Protein 5U7S (pdb70)

Structure (mmCIF, N/CA/C/O backbone):
data_5U7S
#
_entry.id   5U7S
#
_cell.length_a   134.110
_cell.length_b   83.120
_cell.length_c   99.390
_cell.angle_alpha   90.000
_cell.angle_beta   131.980
_cell.angle_gamma   90.000
#
_symmetry.space_group_name_H-M   'C 1 2 1'
#
loop_
_entity.id
_entity.type
_entity.pdbx_description
1 polymer 'Fructose-1,6-bisphosphate aldolase'
2 non-polymer 'CITRIC ACID'
3 non-polymer 'SODIUM ION'
4 non-polymer 'FORMIC ACID'
5 water water
#
loop_
_atom_site.group_PDB
_atom_site.id
_atom_site.type_symbol
_atom_site.label_atom_id
_atom_site.label_alt_id
_atom_site.label_comp_id
_atom_site.label_asym_id
_atom_site.label_entity_id
_atom_site.label_seq_id
_atom_site.pdbx_PDB_ins_code
_atom_site.Cartn_x
_atom_site.Cartn_y
_atom_site.Cartn_z
_atom_site.occupancy
_atom_site.B_iso_or_equiv
_atom_site.auth_seq_id
_atom_site.auth_comp_id
_atom_site.auth_asym_id
_atom_site.auth_atom_id
_atom_site.pdbx_PDB_model_num
ATOM 1 N N . HIS A 1 6 ? -4.841 -16.570 -2.020 1.00 90.83 -2 HIS A N 1
ATOM 2 C CA . HIS A 1 6 ? -3.948 -17.128 -3.035 1.00 100.07 -2 HIS A CA 1
ATOM 3 C C . HIS A 1 6 ? -3.177 -18.336 -2.495 1.00 102.29 -2 HIS A C 1
ATOM 4 O O . HIS A 1 6 ? -1.969 -18.253 -2.279 1.00 106.66 -2 HIS A O 1
ATOM 6 N N . HIS A 1 7 ? -3.883 -19.445 -2.262 1.00 93.38 -1 HIS A N 1
ATOM 7 C CA . HIS A 1 7 ? -3.275 -20.675 -1.765 1.00 89.02 -1 HIS A CA 1
ATOM 8 C C . HIS A 1 7 ? -4.033 -21.866 -2.349 1.00 92.56 -1 HIS A C 1
ATOM 9 O O . HIS A 1 7 ? -5.248 -21.797 -2.568 1.00 94.97 -1 HIS A O 1
ATOM 11 N N . HIS A 1 8 ? -3.319 -22.971 -2.577 1.00 83.11 0 HIS A N 1
ATOM 12 C CA . HIS A 1 8 ? -3.886 -24.145 -3.234 1.00 85.39 0 HIS A CA 1
ATOM 13 C C . HIS A 1 8 ? -4.112 -25.291 -2.255 1.00 90.32 0 HIS A C 1
ATOM 14 O O . HIS A 1 8 ? -3.188 -25.691 -1.537 1.00 90.05 0 HIS A O 1
ATOM 21 N N . MET A 1 9 ? -5.345 -25.810 -2.239 1.00 87.33 1 MET A N 1
ATOM 22 C CA . MET A 1 9 ? -5.756 -26.962 -1.440 1.00 81.24 1 MET A CA 1
ATOM 23 C C . MET A 1 9 ? -5.724 -28.251 -2.267 1.00 77.88 1 MET A C 1
ATOM 24 O O . MET A 1 9 ? -6.153 -28.263 -3.428 1.00 76.37 1 MET A O 1
ATOM 29 N N . ALA A 1 10 ? -5.273 -29.352 -1.645 1.00 73.65 2 ALA A N 1
ATOM 30 C CA . ALA A 1 10 ? -5.254 -30.672 -2.295 1.00 65.43 2 ALA A CA 1
ATOM 31 C C . ALA A 1 10 ? -6.499 -31.450 -1.860 1.00 61.91 2 ALA A C 1
ATOM 32 O O . ALA A 1 10 ? -6.469 -32.351 -1.017 1.00 65.14 2 ALA A O 1
ATOM 34 N N . LEU A 1 11 ? -7.613 -31.071 -2.455 1.00 55.62 3 LEU A N 1
ATOM 35 C CA . LEU A 1 11 ? -8.906 -31.693 -2.255 1.00 45.82 3 LEU A CA 1
ATOM 36 C C . LEU A 1 11 ? -9.125 -32.822 -3.246 1.00 44.66 3 LEU A C 1
ATOM 37 O O . LEU A 1 11 ? -8.545 -32.833 -4.330 1.00 53.47 3 LEU A O 1
ATOM 42 N N . ILE A 1 12 ? -9.993 -33.766 -2.875 1.00 36.91 4 ILE A N 1
ATOM 43 C CA . ILE A 1 12 ? -10.483 -34.741 -3.829 1.00 41.88 4 ILE A CA 1
ATOM 44 C C . ILE A 1 12 ? -11.892 -34.330 -4.213 1.00 43.72 4 ILE A C 1
ATOM 45 O O . ILE A 1 12 ? -12.570 -33.597 -3.489 1.00 39.08 4 ILE A O 1
ATOM 50 N N . SER A 1 13 ? -12.325 -34.768 -5.393 1.00 45.63 5 SER A N 1
ATOM 51 C CA . SER A 1 13 ? -13.665 -34.448 -5.840 1.00 34.11 5 SER A CA 1
ATOM 52 C C . SER A 1 13 ? -14.667 -35.264 -5.047 1.00 40.51 5 SER A C 1
ATOM 53 O O . SER A 1 13 ? -14.356 -36.333 -4.521 1.00 50.62 5 SER A O 1
ATOM 56 N N . MET A 1 14 ? -15.894 -34.753 -4.974 1.00 42.15 6 MET A N 1
ATOM 57 C CA . MET A 1 14 ? -16.966 -35.513 -4.345 1.00 37.03 6 MET A CA 1
ATOM 58 C C . MET A 1 14 ? -17.310 -36.754 -5.164 1.00 38.06 6 MET A C 1
ATOM 59 O O . MET A 1 14 ? -17.557 -37.831 -4.609 1.00 35.69 6 MET A O 1
ATOM 64 N N . ARG A 1 15 ? -17.345 -36.616 -6.488 1.00 33.89 7 ARG A N 1
ATOM 65 C CA . ARG A 1 15 ? -17.670 -37.745 -7.337 1.00 36.53 7 ARG A CA 1
ATOM 66 C C . ARG A 1 15 ? -16.746 -38.925 -7.049 1.00 43.04 7 ARG A C 1
ATOM 67 O O . ARG A 1 15 ? -17.206 -40.064 -6.879 1.00 49.65 7 ARG A O 1
ATOM 75 N N . GLN A 1 16 ? -15.435 -38.676 -6.976 1.00 35.14 8 GLN A N 1
ATOM 76 C CA . GLN A 1 16 ? -14.532 -39.764 -6.642 1.00 40.91 8 GLN A CA 1
ATOM 77 C C . GLN A 1 16 ? -14.902 -40.379 -5.305 1.00 46.63 8 GLN A C 1
ATOM 78 O O . GLN A 1 16 ? -14.910 -41.608 -5.163 1.00 48.25 8 GLN A O 1
ATOM 84 N N . LEU A 1 17 ? -15.187 -39.545 -4.302 1.00 32.20 9 LEU A N 1
ATOM 85 C CA . LEU A 1 17 ? -15.378 -40.104 -2.969 1.00 37.12 9 LEU A CA 1
ATOM 86 C C . LEU A 1 17 ? -16.631 -40.956 -2.903 1.00 50.18 9 LEU A C 1
ATOM 87 O O . LEU A 1 17 ? -16.616 -42.045 -2.316 1.00 58.04 9 LEU A O 1
ATOM 92 N N . LEU A 1 18 ? -17.714 -40.497 -3.526 1.00 44.45 10 LEU A N 1
ATOM 93 C CA . LEU A 1 18 ? -18.969 -41.239 -3.462 1.00 47.10 10 LEU A CA 1
ATOM 94 C C . LEU A 1 18 ? -18.953 -42.465 -4.380 1.00 43.30 10 LEU A C 1
ATOM 95 O O . LEU A 1 18 ? -19.628 -43.455 -4.088 1.00 42.95 10 LEU A O 1
ATOM 100 N N . ASP A 1 19 ? -18.178 -42.439 -5.471 1.00 43.88 11 ASP A N 1
ATOM 101 C CA . ASP A 1 19 ? -17.983 -43.664 -6.242 1.00 44.89 11 ASP A CA 1
ATOM 102 C C . ASP A 1 19 ? -17.364 -44.739 -5.367 1.00 42.84 11 ASP A C 1
ATOM 103 O O . ASP A 1 19 ? -17.741 -45.918 -5.443 1.00 45.24 11 ASP A O 1
ATOM 108 N N . HIS A 1 20 ? -16.440 -44.340 -4.499 1.00 39.24 12 HIS A N 1
ATOM 109 C CA . HIS A 1 20 ? -15.780 -45.306 -3.633 1.00 46.20 12 HIS A CA 1
ATOM 110 C C . HIS A 1 20 ? -16.743 -45.843 -2.598 1.00 50.20 12 HIS A C 1
ATOM 111 O O . HIS A 1 20 ? -16.797 -47.057 -2.361 1.00 54.08 12 HIS A O 1
ATOM 118 N N . ALA A 1 21 ? -17.517 -44.945 -1.983 1.00 53.49 13 ALA A N 1
ATOM 119 C CA . ALA A 1 21 ? -18.595 -45.346 -1.085 1.00 46.57 13 ALA A CA 1
ATOM 120 C C . ALA A 1 21 ? -19.527 -46.365 -1.740 1.00 49.61 13 ALA A C 1
ATOM 121 O O . ALA A 1 21 ? -19.906 -47.364 -1.116 1.00 50.40 13 ALA A O 1
ATOM 123 N N . ALA A 1 22 ? -19.901 -46.151 -3.002 1.00 45.23 14 ALA A N 1
ATOM 124 C CA . ALA A 1 22 ? -20.762 -47.138 -3.659 1.00 42.94 14 ALA A CA 1
ATOM 125 C C . ALA A 1 22 ? -20.018 -48.453 -3.853 1.00 46.33 14 ALA A C 1
ATOM 126 O O . ALA A 1 22 ? -20.513 -49.524 -3.488 1.00 44.91 14 ALA A O 1
ATOM 128 N N . GLU A 1 23 ? -18.806 -48.384 -4.400 1.00 56.15 15 GLU A N 1
ATOM 129 C CA . GLU A 1 23 ? -18.067 -49.602 -4.686 1.00 47.40 15 GLU A CA 1
ATOM 130 C C . GLU A 1 23 ? -17.855 -50.433 -3.428 1.00 46.73 15 GLU A C 1
ATOM 131 O O . GLU A 1 23 ? -17.864 -51.660 -3.508 1.00 56.05 15 GLU A O 1
ATOM 133 N N . HIS A 1 24 ? -17.734 -49.796 -2.257 1.00 46.06 16 HIS A N 1
ATOM 134 C CA . HIS A 1 24 ? -17.482 -50.495 -1.002 1.00 45.65 16 HIS A CA 1
ATOM 135 C C . HIS A 1 24 ? -18.635 -50.411 0.004 1.00 49.86 16 HIS A C 1
ATOM 136 O O . HIS A 1 24 ? -18.419 -50.667 1.192 1.00 46.99 16 HIS A O 1
ATOM 143 N N . ASN A 1 25 ? -19.845 -50.051 -0.440 1.00 53.81 17 ASN A N 1
ATOM 144 C CA . ASN A 1 25 ? -21.088 -50.109 0.349 1.00 50.17 17 ASN A CA 1
ATOM 145 C C . ASN A 1 25 ? -21.010 -49.346 1.671 1.00 45.97 17 ASN A C 1
ATOM 146 O O . ASN A 1 25 ? -21.292 -49.886 2.746 1.00 50.37 17 ASN A O 1
ATOM 151 N N . TYR A 1 26 ? -20.672 -48.066 1.591 1.00 50.83 18 TYR A N 1
ATOM 152 C CA . TYR A 1 26 ? -20.674 -47.245 2.792 1.00 51.46 18 TYR A CA 1
ATOM 153 C C . TYR A 1 26 ? -21.188 -45.849 2.477 1.00 53.91 18 TYR A C 1
ATOM 154 O O . TYR A 1 26 ? -21.461 -45.500 1.323 1.00 57.07 18 TYR A O 1
ATOM 163 N N . GLY A 1 27 ? -21.376 -45.068 3.541 1.00 44.29 19 GLY A N 1
ATOM 164 C CA . GLY A 1 27 ? -21.794 -43.697 3.401 1.00 51.78 19 GLY A CA 1
ATOM 165 C C . GLY A 1 27 ? -20.841 -42.781 4.141 1.00 54.66 19 GLY A C 1
ATOM 166 O O . GLY A 1 27 ? -20.071 -43.214 5.004 1.00 57.16 19 GLY A O 1
ATOM 167 N N . VAL A 1 28 ? -20.923 -41.495 3.811 1.00 44.48 20 VAL A N 1
ATOM 168 C CA . VAL A 1 28 ? -20.028 -40.480 4.357 1.00 44.32 20 VAL A CA 1
ATOM 169 C C . VAL A 1 28 ? -20.863 -39.401 5.034 1.00 48.57 20 VAL A C 1
ATOM 170 O O . VAL A 1 28 ? -21.682 -38.748 4.377 1.00 37.86 20 VAL A O 1
ATOM 174 N N . PRO A 1 29 ? -20.689 -39.169 6.329 1.00 46.83 21 PRO A N 1
ATOM 175 C CA . PRO A 1 29 ? -21.357 -38.035 6.969 1.00 50.32 21 PRO A CA 1
ATOM 176 C C . PRO A 1 29 ? -20.655 -36.728 6.595 1.00 51.85 21 PRO A C 1
ATOM 177 O O . PRO A 1 29 ? -19.426 -36.659 6.508 1.00 50.47 21 PRO A O 1
ATOM 181 N N . ALA A 1 30 ? -21.445 -35.693 6.338 1.00 45.19 22 ALA A N 1
ATOM 182 C CA . ALA A 1 30 ? -20.930 -34.387 5.931 1.00 42.43 22 ALA A CA 1
ATOM 183 C C . ALA A 1 30 ? -21.105 -33.412 7.082 1.00 43.57 22 ALA A C 1
ATOM 184 O O . ALA A 1 30 ? -22.227 -33.155 7.523 1.00 53.97 22 ALA A O 1
ATOM 186 N N . PHE A 1 31 ? -20.004 -32.871 7.556 1.00 37.54 23 PHE A N 1
ATOM 187 C CA . PHE A 1 31 ? -20.001 -31.981 8.695 1.00 46.18 23 PHE A CA 1
ATOM 188 C C . PHE A 1 31 ? -19.682 -30.580 8.209 1.00 43.25 23 PHE A C 1
ATOM 189 O O . PHE A 1 31 ? -19.117 -30.391 7.133 1.00 43.10 23 PHE A O 1
ATOM 197 N N . ASN A 1 32 ? -20.137 -29.595 8.961 1.00 49.10 24 ASN A N 1
ATOM 198 C CA . ASN A 1 32 ? -19.857 -28.209 8.625 1.00 54.81 24 ASN A CA 1
ATOM 199 C C . ASN A 1 32 ? -18.549 -27.789 9.271 1.00 49.39 24 ASN A C 1
ATOM 200 O O . ASN A 1 32 ? -18.243 -28.195 10.396 1.00 48.79 24 ASN A O 1
ATOM 205 N N . VAL A 1 33 ? -17.771 -26.995 8.545 1.00 48.61 25 VAL A N 1
ATOM 206 C CA . VAL A 1 33 ? -16.623 -26.323 9.143 1.00 43.03 25 VAL A CA 1
ATOM 207 C C . VAL A 1 33 ? -17.193 -25.117 9.839 1.00 54.44 25 VAL A C 1
ATOM 208 O O . VAL A 1 33 ? -18.014 -24.389 9.264 1.00 64.13 25 VAL A O 1
ATOM 212 N N . ASN A 1 34 ? -16.808 -24.914 11.077 1.00 49.55 26 ASN A N 1
ATOM 213 C CA . ASN A 1 34 ? -17.396 -23.749 11.697 1.00 44.46 26 ASN A CA 1
ATOM 214 C C . ASN A 1 34 ? -16.296 -22.899 12.319 1.00 48.63 26 ASN A C 1
ATOM 215 O O . ASN A 1 34 ? -16.211 -21.685 12.085 1.00 50.58 26 ASN A O 1
ATOM 220 N N . ASN A 1 35 ? -15.401 -23.537 13.050 1.00 42.14 27 ASN A N 1
ATOM 221 C CA . ASN A 1 35 ? -14.320 -22.803 13.662 1.00 55.31 27 ASN A CA 1
ATOM 222 C C . ASN A 1 35 ? -13.198 -23.797 13.928 1.00 52.34 27 ASN A C 1
ATOM 223 O O . ASN A 1 35 ? -13.216 -24.921 13.415 1.00 38.25 27 ASN A O 1
ATOM 228 N N . LEU A 1 36 ? -12.190 -23.371 14.683 1.00 50.37 28 LEU A N 1
ATOM 229 C CA . LEU A 1 36 ? -11.046 -24.249 14.857 1.00 52.20 28 LEU A CA 1
ATOM 230 C C . LEU A 1 36 ? -11.450 -25.496 15.629 1.00 49.56 28 LEU A C 1
ATOM 231 O O . LEU A 1 36 ? -11.083 -26.614 15.241 1.00 44.56 28 LEU A O 1
ATOM 236 N N . GLU A 1 37 ? -12.226 -25.326 16.708 1.00 54.18 29 GLU A N 1
ATOM 237 C CA . GLU A 1 37 ? -12.587 -26.470 17.550 1.00 54.29 29 GLU A CA 1
ATOM 238 C C . GLU A 1 37 ? -13.406 -27.492 16.784 1.00 55.45 29 GLU A C 1
ATOM 239 O O . GLU A 1 37 ? -13.201 -28.706 16.923 1.00 55.05 29 GLU A O 1
ATOM 245 N N . GLN A 1 38 ? -14.344 -27.018 15.973 1.00 60.36 30 GLN A N 1
ATOM 246 C CA . GLN A 1 38 ? -15.148 -27.937 15.188 1.00 54.21 30 GLN A CA 1
ATOM 247 C C . GLN A 1 38 ? -14.304 -28.606 14.127 1.00 46.85 30 GLN A C 1
ATOM 248 O O . GLN A 1 38 ? -14.372 -29.826 13.946 1.00 51.40 30 GLN A O 1
ATOM 254 N N . MET A 1 39 ? -13.461 -27.829 13.454 1.00 45.22 31 MET A N 1
ATOM 255 C CA . MET A 1 39 ? -12.635 -28.397 12.401 1.00 40.36 31 MET A CA 1
ATOM 256 C C . MET A 1 39 ? -11.720 -29.486 12.952 1.00 42.23 31 MET A C 1
ATOM 257 O O . MET A 1 39 ? -11.605 -30.562 12.356 1.00 51.79 31 MET A O 1
ATOM 262 N N . ARG A 1 40 ? -11.127 -29.258 14.128 1.00 42.02 32 ARG A N 1
ATOM 263 C CA . ARG A 1 40 ? -10.263 -30.270 14.736 1.00 51.66 32 ARG A CA 1
ATOM 264 C C . ARG A 1 40 ? -11.038 -31.544 15.074 1.00 53.82 32 ARG A C 1
ATOM 265 O O . ARG A 1 40 ? -10.518 -32.653 14.895 1.00 54.51 32 ARG A O 1
ATOM 273 N N . ALA A 1 41 ? -12.287 -31.414 15.538 1.00 52.74 33 ALA A N 1
ATOM 274 C CA . ALA A 1 41 ? -13.047 -32.602 15.937 1.00 45.48 33 ALA A CA 1
ATOM 275 C C . ALA A 1 41 ? -13.242 -33.542 14.759 1.00 42.94 33 ALA A C 1
ATOM 276 O O . ALA A 1 41 ? -12.936 -34.739 14.843 1.00 40.57 33 ALA A O 1
ATOM 278 N N . ILE A 1 42 ? -13.685 -32.992 13.627 1.00 37.82 34 ILE A N 1
ATOM 279 C CA . ILE A 1 42 ? -13.877 -33.780 12.410 1.00 37.93 34 ILE A CA 1
ATOM 280 C C . ILE A 1 42 ? -12.586 -34.494 12.032 1.00 48.32 34 ILE A C 1
ATOM 281 O O . ILE A 1 42 ? -12.531 -35.733 11.944 1.00 36.59 34 ILE A O 1
ATOM 286 N N . MET A 1 43 ? -11.509 -33.717 11.867 1.00 50.66 35 MET A N 1
ATOM 287 C CA . MET A 1 43 ? -10.258 -34.284 11.395 1.00 41.58 35 MET A CA 1
ATOM 288 C C . MET A 1 43 ? -9.714 -35.304 12.380 1.00 38.88 35 MET A C 1
ATOM 289 O O . MET A 1 43 ? -9.303 -36.395 11.976 1.00 41.44 35 MET A O 1
ATOM 294 N N . LEU A 1 44 ? -9.752 -34.998 13.680 1.00 44.72 36 LEU A N 1
ATOM 295 C CA . LEU A 1 44 ? -9.302 -35.981 14.663 1.00 51.79 36 LEU A CA 1
ATOM 296 C C . LEU A 1 44 ? -10.137 -37.251 14.601 1.00 48.46 36 LEU A C 1
ATOM 297 O O . LEU A 1 44 ? -9.601 -38.362 14.682 1.00 50.68 36 LEU A O 1
ATOM 302 N N . ALA A 1 45 ? -11.451 -37.107 14.437 1.00 43.71 37 ALA A N 1
ATOM 303 C CA . ALA A 1 45 ? -12.297 -38.291 14.343 1.00 46.24 37 ALA A CA 1
ATOM 304 C C . ALA A 1 45 ? -12.010 -39.057 13.065 1.00 48.53 37 ALA A C 1
ATOM 305 O O . ALA A 1 45 ? -11.905 -40.294 13.079 1.00 46.08 37 ALA A O 1
ATOM 307 N N . ALA A 1 46 ? -11.878 -38.341 11.949 1.00 40.16 38 ALA A N 1
ATOM 308 C CA . ALA A 1 46 ? -11.493 -39.014 10.719 1.00 49.27 38 ALA A CA 1
ATOM 309 C C . ALA A 1 46 ? -10.102 -39.632 10.830 1.00 52.59 38 ALA A C 1
ATOM 310 O O . ALA A 1 46 ? -9.838 -40.661 10.200 1.00 60.59 38 ALA A O 1
ATOM 312 N N . ASP A 1 47 ? -9.196 -39.029 11.612 1.00 48.02 39 ASP A N 1
ATOM 313 C CA . ASP A 1 47 ? -7.869 -39.625 11.786 1.00 49.47 39 ASP A CA 1
ATOM 314 C C . ASP A 1 47 ? -7.967 -40.933 12.563 1.00 48.75 39 ASP A C 1
ATOM 315 O O . ASP A 1 47 ? -7.396 -41.953 12.168 1.00 47.90 39 ASP A O 1
ATOM 320 N N . ALA A 1 48 ? -8.707 -40.917 13.672 1.00 50.06 40 ALA A N 1
ATOM 321 C CA . ALA A 1 48 ? -8.841 -42.087 14.531 1.00 50.16 40 ALA A CA 1
ATOM 322 C C . ALA A 1 48 ? -9.519 -43.258 13.814 1.00 56.26 40 ALA A C 1
ATOM 323 O O . ALA A 1 48 ? -9.247 -44.426 14.131 1.00 57.09 40 ALA A O 1
ATOM 325 N N . THR A 1 49 ? -10.420 -42.968 12.879 1.00 44.44 41 THR A N 1
ATOM 326 C CA . THR A 1 49 ? -11.193 -43.972 12.162 1.00 45.33 41 THR A CA 1
ATOM 327 C C . THR A 1 49 ? -10.684 -44.227 10.751 1.00 49.18 41 THR A C 1
ATOM 328 O O . THR A 1 49 ? -11.219 -45.098 10.055 1.00 50.59 41 THR A O 1
ATOM 332 N N . ASN A 1 50 ? -9.667 -43.499 10.313 1.00 52.52 42 ASN A N 1
ATOM 333 C CA . ASN A 1 50 ? -9.156 -43.600 8.949 1.00 55.47 42 ASN A CA 1
ATOM 334 C C . ASN A 1 50 ? -10.302 -43.515 7.941 1.00 54.39 42 ASN A C 1
ATOM 335 O O . ASN A 1 50 ? -10.595 -44.457 7.195 1.00 50.71 42 ASN A O 1
ATOM 340 N N . SER A 1 51 ? -10.994 -42.378 7.984 1.00 49.69 43 SER A N 1
ATOM 341 C CA . SER A 1 51 ? -12.107 -42.139 7.086 1.00 54.68 43 SER A CA 1
ATOM 342 C C . SER A 1 51 ? -11.783 -40.961 6.185 1.00 47.01 43 SER A C 1
ATOM 343 O O . SER A 1 51 ? -11.114 -40.020 6.612 1.00 38.77 43 SER A O 1
ATOM 346 N N . PRO A 1 52 ? -12.260 -40.977 4.948 1.00 48.32 44 PRO A N 1
ATOM 347 C CA . PRO A 1 52 ? -12.244 -39.756 4.151 1.00 36.02 44 PRO A CA 1
ATOM 348 C C . PRO A 1 52 ? -13.281 -38.783 4.704 1.00 42.97 44 PRO A C 1
ATOM 349 O O . PRO A 1 52 ? -14.197 -39.159 5.439 1.00 42.67 44 PRO A O 1
ATOM 353 N N . VAL A 1 53 ? -13.153 -37.515 4.308 1.00 41.47 45 VAL A N 1
ATOM 354 C CA . VAL A 1 53 ? -13.855 -36.414 4.950 1.00 34.07 45 VAL A CA 1
ATOM 355 C C . VAL A 1 53 ? -14.658 -35.650 3.905 1.00 47.93 45 VAL A C 1
ATOM 356 O O . VAL A 1 53 ? -14.160 -35.396 2.802 1.00 52.37 45 VAL A O 1
ATOM 360 N N . ILE A 1 54 ? -15.899 -35.288 4.251 1.00 39.30 46 ILE A N 1
ATOM 361 C CA . ILE A 1 54 ? -16.620 -34.175 3.619 1.00 45.00 46 ILE A CA 1
ATOM 362 C C . ILE A 1 54 ? -16.782 -33.057 4.648 1.00 44.52 46 ILE A C 1
ATOM 363 O O . ILE A 1 54 ? -17.322 -33.282 5.736 1.00 42.19 46 ILE A O 1
ATOM 368 N N . VAL A 1 55 ? -16.316 -31.856 4.300 1.00 42.02 47 VAL A N 1
ATOM 369 C CA . VAL A 1 55 ? -16.527 -30.629 5.066 1.00 35.84 47 VAL A CA 1
ATOM 370 C C . VAL A 1 55 ? -17.270 -29.637 4.178 1.00 40.08 47 VAL A C 1
ATOM 371 O O . VAL A 1 55 ? -16.962 -29.494 2.983 1.00 32.75 47 VAL A O 1
ATOM 375 N N . GLN A 1 56 ? -18.268 -28.969 4.755 1.00 40.82 48 GLN A N 1
ATOM 376 C CA . GLN A 1 56 ? -19.133 -28.073 4.010 1.00 40.34 48 GLN A CA 1
ATOM 377 C C . GLN A 1 56 ? -19.015 -26.649 4.522 1.00 43.08 48 GLN A C 1
ATOM 378 O O . GLN A 1 56 ? -18.741 -26.408 5.703 1.00 46.36 48 GLN A O 1
ATOM 384 N N . ALA A 1 57 ? -19.289 -25.712 3.623 1.00 40.98 49 ALA A N 1
ATOM 385 C CA . ALA A 1 57 ? -19.408 -24.300 3.944 1.00 51.67 49 ALA A CA 1
ATOM 386 C C . ALA A 1 57 ? -20.743 -23.834 3.384 1.00 56.05 49 ALA A C 1
ATOM 387 O O . ALA A 1 57 ? -21.055 -24.108 2.219 1.00 56.45 49 ALA A O 1
ATOM 389 N N . SER A 1 58 ? -21.560 -23.188 4.201 1.00 65.66 50 SER A N 1
ATOM 390 C CA . SER A 1 58 ? -22.804 -22.687 3.643 1.00 76.75 50 SER A CA 1
ATOM 391 C C . SER A 1 58 ? -22.508 -21.476 2.766 1.00 82.00 50 SER A C 1
ATOM 392 O O . SER A 1 58 ? -21.689 -20.618 3.113 1.00 92.62 50 SER A O 1
ATOM 395 N N . ALA A 1 59 ? -23.187 -21.402 1.630 1.00 73.45 51 ALA A N 1
ATOM 396 C CA . ALA A 1 59 ? -23.032 -20.258 0.752 1.00 75.47 51 ALA A CA 1
ATOM 397 C C . ALA A 1 59 ? -23.452 -18.975 1.496 1.00 78.30 51 ALA A C 1
ATOM 398 O O . ALA A 1 59 ? -23.562 -17.888 0.923 1.00 70.95 51 ALA A O 1
ATOM 400 N N . GLY A 1 66 ? -14.761 -14.865 8.445 1.00 101.92 58 GLY A N 1
ATOM 401 C CA . GLY A 1 66 ? -14.740 -14.381 7.078 1.00 100.02 58 GLY A CA 1
ATOM 402 C C . GLY A 1 66 ? -14.415 -15.474 6.083 1.00 95.42 58 GLY A C 1
ATOM 403 O O . GLY A 1 66 ? -13.994 -16.564 6.464 1.00 98.32 58 GLY A O 1
ATOM 404 N N . ALA A 1 67 ? -14.606 -15.176 4.800 1.00 87.23 59 ALA A N 1
ATOM 405 C CA . ALA A 1 67 ? -14.244 -16.139 3.766 1.00 75.56 59 ALA A CA 1
ATOM 406 C C . ALA A 1 67 ? -12.786 -16.574 3.856 1.00 75.92 59 ALA A C 1
ATOM 407 O O . ALA A 1 67 ? -12.521 -17.775 3.677 1.00 78.44 59 ALA A O 1
ATOM 409 N N . PRO A 1 68 ? -11.812 -15.700 4.134 1.00 71.96 60 PRO A N 1
ATOM 410 C CA . PRO A 1 68 ? -10.438 -16.198 4.273 1.00 72.42 60 PRO A CA 1
ATOM 411 C C . PRO A 1 68 ? -10.284 -17.243 5.359 1.00 66.68 60 PRO A C 1
ATOM 412 O O . PRO A 1 68 ? -9.477 -18.164 5.196 1.00 65.92 60 PRO A O 1
ATOM 416 N N . PHE A 1 69 ? -11.075 -17.178 6.431 1.00 60.26 61 PHE A N 1
ATOM 417 C CA . PHE A 1 69 ? -10.854 -18.103 7.536 1.00 51.24 61 PHE A CA 1
ATOM 418 C C . PHE A 1 69 ? -11.286 -19.521 7.194 1.00 59.88 61 PHE A C 1
ATOM 419 O O . PHE A 1 69 ? -10.590 -20.484 7.545 1.00 64.50 61 PHE A O 1
ATOM 427 N N . LEU A 1 70 ? -12.407 -19.686 6.491 1.00 57.00 62 LEU A N 1
ATOM 428 C CA . LEU A 1 70 ? -12.809 -21.041 6.146 1.00 58.57 62 LEU A CA 1
ATOM 429 C C . LEU A 1 70 ? -11.793 -21.687 5.215 1.00 52.99 62 LEU A C 1
ATOM 430 O O . LEU A 1 70 ? -11.410 -22.848 5.419 1.00 47.27 62 LEU A O 1
ATOM 432 N N . ARG A 1 71 ? -11.273 -20.923 4.245 1.00 49.75 63 ARG A N 1
ATOM 433 C CA . ARG A 1 71 ? -10.219 -21.456 3.380 1.00 53.05 63 ARG A CA 1
ATOM 434 C C . ARG A 1 71 ? -9.004 -21.856 4.196 1.00 50.29 63 ARG A C 1
ATOM 435 O O . ARG A 1 71 ? -8.411 -22.912 3.962 1.00 53.41 63 ARG A O 1
ATOM 437 N N . HIS A 1 72 ? -8.636 -21.041 5.178 1.00 46.97 64 HIS A N 1
ATOM 438 C CA . HIS A 1 72 ? -7.423 -21.308 5.930 1.00 46.63 64 HIS A CA 1
ATOM 439 C C . HIS A 1 72 ? -7.584 -22.393 6.987 1.00 49.08 64 HIS A C 1
ATOM 440 O O . HIS A 1 72 ? -6.588 -23.032 7.351 1.00 49.17 64 HIS A O 1
ATOM 447 N N . LEU A 1 73 ? -8.796 -22.596 7.512 1.00 45.05 65 LEU A N 1
ATOM 448 C CA . LEU A 1 73 ? -9.003 -23.718 8.425 1.00 47.01 65 LEU A CA 1
ATOM 449 C C . LEU A 1 73 ? -8.807 -25.032 7.694 1.00 46.58 65 LEU A C 1
ATOM 450 O O . LEU A 1 73 ? -8.220 -25.974 8.236 1.00 58.80 65 LEU A O 1
ATOM 455 N N . ILE A 1 74 ? -9.313 -25.108 6.466 1.00 48.93 66 ILE A N 1
ATOM 456 C CA . ILE A 1 74 ? -9.176 -26.306 5.652 1.00 45.69 66 ILE A CA 1
ATOM 457 C C . ILE A 1 74 ? -7.725 -26.521 5.240 1.00 45.73 66 ILE A C 1
ATOM 458 O O . ILE A 1 74 ? -7.207 -27.647 5.318 1.00 45.78 66 ILE A O 1
ATOM 463 N N . LEU A 1 75 ? -7.035 -25.458 4.808 1.00 46.52 67 LEU A N 1
ATOM 464 C CA . LEU A 1 75 ? -5.629 -25.628 4.451 1.00 43.93 67 LEU A CA 1
ATOM 465 C C . LEU A 1 75 ? -4.834 -26.154 5.636 1.00 42.22 67 LEU A C 1
ATOM 466 O O . LEU A 1 75 ? -4.019 -27.068 5.480 1.00 45.48 67 LEU A O 1
ATOM 471 N N . ALA A 1 76 ? -5.070 -25.606 6.831 1.00 44.13 68 ALA A N 1
ATOM 472 C CA . ALA A 1 76 ? -4.387 -26.102 8.021 1.00 36.80 68 ALA A CA 1
ATOM 473 C C . ALA A 1 76 ? -4.700 -27.577 8.255 1.00 51.15 68 ALA A C 1
ATOM 474 O O . ALA A 1 76 ? -3.808 -28.371 8.577 1.00 55.12 68 ALA A O 1
ATOM 476 N N . ALA A 1 77 ? -5.968 -27.956 8.074 1.00 43.89 69 ALA A N 1
ATOM 477 C CA . ALA A 1 77 ? -6.403 -29.331 8.273 1.00 38.81 69 ALA A CA 1
ATOM 478 C C . ALA A 1 77 ? -5.648 -30.289 7.360 1.00 40.94 69 ALA A C 1
ATOM 479 O O . ALA A 1 77 ? -5.237 -31.374 7.788 1.00 35.16 69 ALA A O 1
ATOM 481 N N . ILE A 1 78 ? -5.525 -29.932 6.077 1.00 40.36 70 ILE A N 1
ATOM 482 C CA . ILE A 1 78 ? -4.826 -30.768 5.102 1.00 46.49 70 ILE A CA 1
ATOM 483 C C . ILE A 1 78 ? -3.354 -30.922 5.470 1.00 55.74 70 ILE A C 1
ATOM 484 O O . ILE A 1 78 ? -2.765 -31.999 5.299 1.00 50.87 70 ILE A O 1
ATOM 489 N N . GLU A 1 79 ? -2.732 -29.845 5.973 1.00 47.86 71 GLU A N 1
ATOM 490 C CA . GLU A 1 79 ? -1.335 -29.923 6.396 1.00 48.88 71 GLU A CA 1
ATOM 491 C C . GLU A 1 79 ? -1.167 -30.881 7.569 1.00 58.32 71 GLU A C 1
ATOM 492 O O . GLU A 1 79 ? -0.235 -31.690 7.581 1.00 65.33 71 GLU A O 1
ATOM 498 N N . GLU A 1 80 ? -2.047 -30.797 8.574 1.00 54.83 72 GLU A N 1
ATOM 499 C CA . GLU A 1 80 ? -1.855 -31.593 9.784 1.00 52.22 72 GLU A CA 1
ATOM 500 C C . GLU A 1 80 ? -2.205 -33.063 9.547 1.00 58.92 72 GLU A C 1
ATOM 501 O O . GLU A 1 80 ? -1.689 -33.951 10.239 1.00 65.90 72 GLU A O 1
ATOM 507 N N . TRP A 1 81 ? -3.082 -33.340 8.586 1.00 50.90 73 TRP A N 1
ATOM 508 C CA . TRP A 1 81 ? -3.466 -34.703 8.216 1.00 46.59 73 TRP A CA 1
ATOM 509 C C . TRP A 1 81 ? -3.404 -34.832 6.701 1.00 38.84 73 TRP A C 1
ATOM 510 O O . TRP A 1 81 ? -4.442 -34.876 6.029 1.00 45.45 73 TRP A O 1
ATOM 521 N N . PRO A 1 82 ? -2.200 -34.870 6.124 1.00 43.95 74 PRO A N 1
ATOM 522 C CA . PRO A 1 82 ? -2.105 -34.952 4.655 1.00 37.91 74 PRO A CA 1
ATOM 523 C C . PRO A 1 82 ? -2.555 -36.277 4.100 1.00 36.86 74 PRO A C 1
ATOM 524 O O . PRO A 1 82 ? -2.826 -36.356 2.897 1.00 51.99 74 PRO A O 1
ATOM 528 N N . HIS A 1 83 ? -2.705 -37.293 4.943 1.00 39.42 75 HIS A N 1
ATOM 529 C CA . HIS A 1 83 ? -3.117 -38.626 4.530 1.00 45.17 75 HIS A CA 1
ATOM 530 C C . HIS A 1 83 ? -4.621 -38.826 4.530 1.00 47.33 75 HIS A C 1
ATOM 531 O O . HIS A 1 83 ? -5.073 -39.917 4.175 1.00 54.50 75 HIS A O 1
ATOM 538 N N . ILE A 1 84 ? -5.400 -37.828 4.934 1.00 45.40 76 ILE A N 1
ATOM 539 C CA . ILE A 1 84 ? -6.858 -37.921 4.957 1.00 37.61 76 ILE A CA 1
ATOM 540 C C . ILE A 1 84 ? -7.384 -37.227 3.706 1.00 35.13 76 ILE A C 1
ATOM 541 O O . ILE A 1 84 ? -7.221 -36.010 3.579 1.00 36.06 76 ILE A O 1
ATOM 546 N N . PRO A 1 85 ? -8.051 -37.925 2.799 1.00 39.45 77 PRO A N 1
ATOM 547 C CA . PRO A 1 85 ? -8.668 -37.221 1.671 1.00 41.30 77 PRO A CA 1
ATOM 548 C C . PRO A 1 85 ? -9.810 -36.344 2.182 1.00 46.28 77 PRO A C 1
ATOM 549 O O . PRO A 1 85 ? -10.518 -36.723 3.117 1.00 34.12 77 PRO A O 1
ATOM 553 N N . VAL A 1 86 ? -9.939 -35.151 1.584 1.00 33.49 78 VAL A N 1
ATOM 554 C CA . VAL A 1 86 ? -10.855 -34.103 1.998 1.00 32.94 78 VAL A CA 1
ATOM 555 C C . VAL A 1 86 ? -11.571 -33.553 0.781 1.00 43.72 78 VAL A C 1
ATOM 556 O O . VAL A 1 86 ? -10.918 -33.084 -0.159 1.00 44.27 78 VAL A O 1
ATOM 560 N N . VAL A 1 87 ? -12.915 -33.644 0.793 1.00 43.57 79 VAL A N 1
ATOM 561 C CA . VAL A 1 87 ? -13.801 -32.924 -0.122 1.00 46.77 79 VAL A CA 1
ATOM 562 C C . VAL A 1 87 ? -14.245 -31.630 0.549 1.00 41.13 79 VAL A C 1
ATOM 563 O O . VAL A 1 87 ? -14.760 -31.667 1.676 1.00 41.95 79 VAL A O 1
ATOM 567 N N . MET A 1 88 ? -14.045 -30.477 -0.130 1.00 44.97 80 MET A N 1
ATOM 568 C CA . MET A 1 88 ? -14.600 -29.189 0.326 1.00 40.53 80 MET A CA 1
ATOM 569 C C . MET A 1 88 ? -15.828 -28.873 -0.527 1.00 40.59 80 MET A C 1
ATOM 570 O O . MET A 1 88 ? -15.704 -28.599 -1.726 1.00 37.07 80 MET A O 1
ATOM 575 N N . HIS A 1 89 ? -17.012 -28.931 0.087 1.00 32.57 81 HIS A N 1
ATOM 576 C CA . HIS A 1 89 ? -18.281 -28.882 -0.631 1.00 38.57 81 HIS A CA 1
ATOM 577 C C . HIS A 1 89 ? -19.044 -27.596 -0.309 1.00 33.29 81 HIS A C 1
ATOM 578 O O . HIS A 1 89 ? -19.236 -27.275 0.868 1.00 39.36 81 HIS A O 1
ATOM 585 N N . GLN A 1 90 ? -19.530 -26.883 -1.331 1.00 33.65 82 GLN A N 1
ATOM 586 C CA . GLN A 1 90 ? -20.359 -25.689 -1.081 1.00 36.25 82 GLN A CA 1
ATOM 587 C C . GLN A 1 90 ? -21.843 -26.069 -0.960 1.00 41.22 82 GLN A C 1
ATOM 588 O O . GLN A 1 90 ? -22.495 -26.371 -1.964 1.00 44.33 82 GLN A O 1
ATOM 594 N N . ASP A 1 91 ? -22.390 -25.986 0.252 1.00 39.49 83 ASP A N 1
ATOM 595 C CA . ASP A 1 91 ? -23.768 -26.366 0.534 1.00 35.82 83 ASP A CA 1
ATOM 596 C C . ASP A 1 91 ? -24.747 -25.233 0.213 1.00 43.97 83 ASP A C 1
ATOM 597 O O . ASP A 1 91 ? -24.422 -24.061 0.341 1.00 37.12 83 ASP A O 1
ATOM 602 N N . HIS A 1 92 ? -25.954 -25.616 -0.216 1.00 51.94 84 HIS A N 1
ATOM 603 C CA . HIS A 1 92 ? -27.113 -24.741 -0.420 1.00 50.65 84 HIS A CA 1
ATOM 604 C C . HIS A 1 92 ? -26.782 -23.501 -1.259 1.00 52.59 84 HIS A C 1
ATOM 605 O O . HIS A 1 92 ? -26.966 -22.352 -0.839 1.00 44.81 84 HIS A O 1
ATOM 612 N N . GLY A 1 93 ? -26.313 -23.765 -2.478 1.00 46.18 85 GLY A N 1
ATOM 613 C CA . GLY A 1 93 ? -26.090 -22.693 -3.438 1.00 44.86 85 GLY A CA 1
ATOM 614 C C . GLY A 1 93 ? -27.404 -22.204 -4.014 1.00 48.24 85 GLY A C 1
ATOM 615 O O . GLY A 1 93 ? -28.252 -23.003 -4.421 1.00 47.83 85 GLY A O 1
ATOM 616 N N . THR A 1 94 ? -27.594 -20.888 -4.045 1.00 50.53 86 THR A N 1
ATOM 617 C CA . THR A 1 94 ? -28.896 -20.371 -4.444 1.00 53.66 86 THR A CA 1
ATOM 618 C C . THR A 1 94 ? -28.972 -19.939 -5.900 1.00 50.29 86 THR A C 1
ATOM 619 O O . THR A 1 94 ? -30.055 -19.576 -6.355 1.00 58.71 86 THR A O 1
ATOM 623 N N . SER A 1 95 ? -27.877 -19.964 -6.642 1.00 48.67 87 SER A N 1
ATOM 624 C CA . SER A 1 95 ? -27.926 -19.560 -8.039 1.00 52.14 87 SER A CA 1
ATOM 625 C C . SER A 1 95 ? -26.679 -20.072 -8.732 1.00 44.87 87 SER A C 1
ATOM 626 O O . SER A 1 95 ? -25.680 -20.374 -8.070 1.00 52.66 87 SER A O 1
ATOM 629 N N . PRO A 1 96 ? -26.702 -20.187 -10.061 1.00 45.12 88 PRO A N 1
ATOM 630 C CA . PRO A 1 96 ? -25.462 -20.540 -10.775 1.00 44.38 88 PRO A CA 1
ATOM 631 C C . PRO A 1 96 ? -24.295 -19.615 -10.462 1.00 45.14 88 PRO A C 1
ATOM 632 O O . PRO A 1 96 ? -23.156 -20.077 -10.309 1.00 41.36 88 PRO A O 1
ATOM 636 N N . ASP A 1 97 ? -24.548 -18.310 -10.355 1.00 43.42 89 ASP A N 1
ATOM 637 C CA . ASP A 1 97 ? -23.449 -17.373 -10.143 1.00 48.67 89 ASP A CA 1
ATOM 638 C C . ASP A 1 97 ? -22.792 -17.599 -8.790 1.00 49.20 89 ASP A C 1
ATOM 639 O O . ASP A 1 97 ? -21.569 -17.483 -8.663 1.00 47.31 89 ASP A O 1
ATOM 644 N N . VAL A 1 98 ? -23.585 -17.936 -7.772 1.00 50.70 90 VAL A N 1
ATOM 645 C CA . VAL A 1 98 ? -23.005 -18.318 -6.485 1.00 50.58 90 VAL A CA 1
ATOM 646 C C . VAL A 1 98 ? -22.091 -19.525 -6.668 1.00 44.98 90 VAL A C 1
ATOM 647 O O . VAL A 1 98 ? -20.921 -19.515 -6.252 1.00 42.74 90 VAL A O 1
ATOM 651 N N . CYS A 1 99 ? -22.598 -20.569 -7.334 1.00 43.57 91 CYS A N 1
ATOM 652 C CA . CYS A 1 99 ? -21.797 -21.784 -7.491 1.00 46.76 91 CYS A CA 1
ATOM 653 C C . CYS A 1 99 ? -20.508 -21.507 -8.255 1.00 41.38 91 CYS A C 1
ATOM 654 O O . CYS A 1 99 ? -19.444 -22.009 -7.885 1.00 42.22 91 CYS A O 1
ATOM 657 N N . GLN A 1 100 ? -20.576 -20.652 -9.277 1.00 42.83 92 GLN A N 1
ATOM 658 C CA . GLN A 1 100 ? -19.398 -20.336 -10.072 1.00 47.71 92 GLN A CA 1
ATOM 659 C C . GLN A 1 100 ? -18.351 -19.610 -9.231 1.00 51.96 92 GLN A C 1
ATOM 660 O O . GLN A 1 100 ? -17.148 -19.855 -9.380 1.00 46.81 92 GLN A O 1
ATOM 666 N N . ARG A 1 101 ? -18.783 -18.740 -8.319 1.00 51.64 93 ARG A N 1
ATOM 667 C CA . ARG A 1 101 ? -17.819 -18.111 -7.423 1.00 57.54 93 ARG A CA 1
ATOM 668 C C . ARG A 1 101 ? -17.188 -19.133 -6.478 1.00 54.12 93 ARG A C 1
ATOM 669 O O . ARG A 1 101 ? -15.985 -19.068 -6.195 1.00 56.94 93 ARG A O 1
ATOM 677 N N . SER A 1 102 ? -17.970 -20.101 -6.006 1.00 49.26 94 SER A N 1
ATOM 678 C CA . SER A 1 102 ? -17.393 -21.169 -5.206 1.00 45.62 94 SER A CA 1
ATOM 679 C C . SER A 1 102 ? -16.350 -21.953 -5.996 1.00 43.40 94 SER A C 1
ATOM 680 O O . SER A 1 102 ? -15.291 -22.306 -5.459 1.00 37.87 94 SER A O 1
ATOM 683 N N . ILE A 1 103 ? -16.627 -22.222 -7.277 1.00 37.93 95 ILE A N 1
ATOM 684 C CA . ILE A 1 103 ? -15.654 -22.917 -8.109 1.00 42.79 95 ILE A CA 1
ATOM 685 C C . ILE A 1 103 ? -14.369 -22.107 -8.192 1.00 47.12 95 ILE A C 1
ATOM 686 O O . ILE A 1 103 ? -13.274 -22.652 -8.040 1.00 39.87 95 ILE A O 1
ATOM 691 N N . GLN A 1 104 ? -14.489 -20.787 -8.382 1.00 54.78 96 GLN A N 1
ATOM 692 C CA . GLN A 1 104 ? -13.311 -19.921 -8.427 1.00 53.68 96 GLN A CA 1
ATOM 693 C C . GLN A 1 104 ? -12.553 -19.941 -7.108 1.00 41.75 96 GLN A C 1
ATOM 694 O O . GLN A 1 104 ? -11.323 -19.973 -7.100 1.00 49.20 96 GLN A O 1
ATOM 700 N N . LEU A 1 105 ? -13.271 -19.954 -5.980 1.00 43.00 97 LEU A N 1
ATOM 701 C CA . LEU A 1 105 ? -12.635 -20.048 -4.667 1.00 43.50 97 LEU A CA 1
ATOM 702 C C . LEU A 1 105 ? -11.926 -21.379 -4.430 1.00 45.46 97 LEU A C 1
ATOM 703 O O . LEU A 1 105 ? -11.140 -21.482 -3.484 1.00 43.68 97 LEU A O 1
ATOM 708 N N . GLY A 1 106 ? -12.238 -22.424 -5.186 1.00 35.54 98 GLY A N 1
ATOM 709 C CA . GLY A 1 106 ? -11.478 -23.644 -5.078 1.00 39.89 98 GLY A CA 1
ATOM 710 C C . GLY A 1 106 ? -12.216 -24.824 -4.515 1.00 52.51 98 GLY A C 1
ATOM 711 O O . GLY A 1 106 ? -11.571 -25.827 -4.188 1.00 54.27 98 GLY A O 1
ATOM 712 N N . PHE A 1 107 ? -13.534 -24.724 -4.339 1.00 44.52 99 PHE A N 1
ATOM 713 C CA . PHE A 1 107 ? -14.328 -25.877 -3.945 1.00 40.40 99 PHE A CA 1
ATOM 714 C C . PHE A 1 107 ? -14.167 -26.989 -4.957 1.00 36.60 99 PHE A C 1
ATOM 715 O O . PHE A 1 107 ? -14.073 -26.746 -6.161 1.00 45.76 99 PHE A O 1
ATOM 723 N N . SER A 1 108 ? -14.175 -28.217 -4.468 1.00 36.72 100 SER A N 1
ATOM 724 C CA . SER A 1 108 ? -14.163 -29.385 -5.330 1.00 41.73 100 SER A CA 1
ATOM 725 C C . SER A 1 108 ? -15.549 -29.999 -5.475 1.00 44.48 100 SER A C 1
ATOM 726 O O . SER A 1 108 ? -15.673 -31.081 -6.066 1.00 41.55 100 SER A O 1
ATOM 729 N N . SER A 1 109 ? -16.581 -29.346 -4.923 1.00 34.39 101 SER A N 1
ATOM 730 C CA . SER A 1 109 ? -17.959 -29.829 -4.985 1.00 36.81 101 SER A CA 1
ATOM 731 C C . SER A 1 109 ? -18.921 -28.694 -4.641 1.00 39.91 101 SER A C 1
ATOM 732 O O . SER A 1 109 ? -18.694 -27.947 -3.681 1.00 43.36 101 SER A O 1
ATOM 735 N N . VAL A 1 110 ? -19.991 -28.557 -5.417 1.00 39.06 102 VAL A N 1
ATOM 736 C CA . VAL A 1 110 ? -21.003 -27.539 -5.140 1.00 43.59 102 VAL A CA 1
ATOM 737 C C . VAL A 1 110 ? -22.393 -28.165 -5.170 1.00 37.45 102 VAL A C 1
ATOM 738 O O . VAL A 1 110 ? -22.676 -29.094 -5.936 1.00 36.00 102 VAL A O 1
ATOM 742 N N . MET A 1 111 ? -23.286 -27.622 -4.361 1.00 43.69 103 MET A N 1
ATOM 743 C CA . MET A 1 111 ? -24.690 -27.978 -4.452 1.00 39.41 103 MET A CA 1
ATOM 744 C C . MET A 1 111 ? -25.409 -26.808 -5.105 1.00 42.08 103 MET A C 1
ATOM 745 O O . MET A 1 111 ? -25.371 -25.696 -4.582 1.00 39.74 103 MET A O 1
ATOM 750 N N . MET A 1 112 ? -26.060 -27.057 -6.241 1.00 45.62 104 MET A N 1
ATOM 751 C CA . MET A 1 112 ? -26.995 -26.099 -6.810 1.00 45.60 104 MET A CA 1
ATOM 752 C C . MET A 1 112 ? -28.377 -26.558 -6.349 1.00 56.40 104 MET A C 1
ATOM 753 O O . MET A 1 112 ? -29.016 -27.405 -6.978 1.00 57.04 104 MET A O 1
ATOM 758 N N . ASP A 1 113 ? -28.844 -25.982 -5.240 1.00 49.34 105 ASP A N 1
ATOM 759 C CA . ASP A 1 113 ? -30.152 -26.318 -4.671 1.00 49.78 105 ASP A CA 1
ATOM 760 C C . ASP A 1 113 ? -31.230 -25.672 -5.519 1.00 49.10 105 ASP A C 1
ATOM 761 O O . ASP A 1 113 ? -31.676 -24.551 -5.257 1.00 43.13 105 ASP A O 1
ATOM 766 N N . GLY A 1 114 ? -31.649 -26.398 -6.552 1.00 47.96 106 GLY A N 1
ATOM 767 C CA . GLY A 1 114 ? -32.682 -25.929 -7.445 1.00 50.95 106 GLY A CA 1
ATOM 768 C C . GLY A 1 114 ? -34.104 -26.106 -6.954 1.00 59.93 106 GLY A C 1
ATOM 769 O O . GLY A 1 114 ? -35.020 -25.645 -7.639 1.00 70.09 106 GLY A O 1
ATOM 770 N N . SER A 1 115 ? -34.324 -26.782 -5.815 1.00 56.50 107 SER A N 1
ATOM 771 C CA . SER A 1 115 ? -35.681 -26.898 -5.290 1.00 56.10 107 SER A CA 1
ATOM 772 C C . SER A 1 115 ? -36.163 -25.566 -4.734 1.00 58.65 107 SER A C 1
ATOM 773 O O . SER A 1 115 ? -37.371 -25.331 -4.641 1.00 49.47 107 SER A O 1
ATOM 776 N N . LEU A 1 116 ? -35.239 -24.711 -4.304 1.00 59.84 108 LEU A N 1
ATOM 777 C CA . LEU A 1 116 ? -35.575 -23.391 -3.800 1.00 49.69 108 LEU A CA 1
ATOM 778 C C . LEU A 1 116 ? -35.023 -22.339 -4.755 1.00 56.51 108 LEU A C 1
ATOM 779 O O . LEU A 1 116 ? -33.991 -22.551 -5.396 1.00 63.97 108 LEU A O 1
ATOM 784 N N . GLY A 1 117 ? -35.694 -21.192 -4.841 1.00 49.32 109 GLY A N 1
ATOM 785 C CA . GLY A 1 117 ? -35.256 -20.142 -5.734 1.00 50.66 109 GLY A CA 1
ATOM 786 C C . GLY A 1 117 ? -34.018 -19.403 -5.228 1.00 56.25 109 GLY A C 1
ATOM 787 O O . GLY A 1 117 ? -33.438 -19.715 -4.183 1.00 51.39 109 GLY A O 1
ATOM 788 N N . ALA A 1 118 ? -33.643 -18.360 -5.987 1.00 57.76 110 ALA A N 1
ATOM 789 C CA . ALA A 1 118 ? -32.478 -17.541 -5.641 1.00 61.09 110 ALA A CA 1
ATOM 790 C C . ALA A 1 118 ? -32.641 -16.874 -4.280 1.00 59.63 110 ALA A C 1
ATOM 791 O O . ALA A 1 118 ? -31.648 -16.593 -3.589 1.00 58.16 110 ALA A O 1
ATOM 793 N N . ASP A 1 119 ? -33.883 -16.594 -3.896 1.00 54.36 111 ASP A N 1
ATOM 794 C CA . ASP A 1 119 ? -34.186 -16.128 -2.552 1.00 56.41 111 ASP A CA 1
ATOM 795 C C . ASP A 1 119 ? -33.916 -17.187 -1.493 1.00 63.75 111 ASP A C 1
ATOM 796 O O . ASP A 1 119 ? -33.967 -16.866 -0.300 1.00 68.59 111 ASP A O 1
ATOM 801 N N . GLY A 1 120 ? -33.751 -18.457 -1.894 1.00 50.80 112 GLY A N 1
ATOM 802 C CA . GLY A 1 120 ? -33.476 -19.517 -0.950 1.00 48.08 112 GLY A CA 1
ATOM 803 C C . GLY A 1 120 ? -34.662 -20.013 -0.149 1.00 60.28 112 GLY A C 1
ATOM 804 O O . GLY A 1 120 ? -34.468 -20.806 0.780 1.00 60.11 112 GLY A O 1
ATOM 805 N N . LYS A 1 121 ? -35.888 -19.583 -0.468 1.00 61.49 113 LYS A N 1
ATOM 806 C CA . LYS A 1 121 ? -37.034 -20.026 0.318 1.00 62.25 113 LYS A CA 1
ATOM 807 C C . LYS A 1 121 ? -38.201 -20.511 -0.544 1.00 66.61 113 LYS A C 1
ATOM 808 O O . LYS A 1 121 ? -38.922 -21.422 -0.132 1.00 70.21 113 LYS A O 1
ATOM 810 N N . THR A 1 122 ? -38.418 -19.899 -1.715 1.00 57.45 114 THR A N 1
ATOM 811 C CA . THR A 1 122 ? -39.599 -20.183 -2.523 1.00 58.22 114 THR A CA 1
ATOM 812 C C . THR A 1 122 ? -39.386 -21.449 -3.346 1.00 62.14 114 THR A C 1
ATOM 813 O O . THR A 1 122 ? -38.476 -21.480 -4.179 1.00 63.32 114 THR A O 1
ATOM 817 N N . PRO A 1 123 ? -40.233 -22.478 -3.194 1.00 69.88 115 PRO A N 1
ATOM 818 C CA . PRO A 1 123 ? -40.091 -23.694 -4.012 1.00 65.40 115 PRO A CA 1
ATOM 819 C C . PRO A 1 123 ? -40.300 -23.385 -5.491 1.00 63.24 115 PRO A C 1
ATOM 820 O O . PRO A 1 123 ? -40.901 -22.371 -5.860 1.00 57.28 115 PRO A O 1
ATOM 824 N N . THR A 1 124 ? -39.797 -24.279 -6.346 1.00 55.95 116 THR A N 1
ATOM 825 C CA . THR A 1 124 ? -39.570 -23.966 -7.752 1.00 58.64 116 THR A CA 1
ATOM 826 C C . THR A 1 124 ? -40.309 -24.892 -8.714 1.00 55.89 116 THR A C 1
ATOM 827 O O . THR A 1 124 ? -40.680 -26.018 -8.381 1.00 55.02 116 THR A O 1
ATOM 831 N N . THR A 1 125 ? -40.430 -24.428 -9.953 1.00 55.74 117 THR A N 1
ATOM 832 C CA . THR A 1 125 ? -40.843 -25.297 -11.044 1.00 56.72 117 THR A CA 1
ATOM 833 C C . THR A 1 125 ? -39.765 -26.341 -11.377 1.00 64.59 117 THR A C 1
ATOM 834 O O . THR A 1 125 ? -38.559 -26.121 -11.190 1.00 63.05 117 THR A O 1
ATOM 838 N N . TYR A 1 126 ? -40.221 -27.509 -11.840 1.00 61.30 118 TYR A N 1
ATOM 839 C CA . TYR A 1 126 ? -39.303 -28.511 -12.363 1.00 60.48 118 TYR A CA 1
ATOM 840 C C . TYR A 1 126 ? -38.406 -27.915 -13.445 1.00 67.40 118 TYR A C 1
ATOM 841 O O . TYR A 1 126 ? -37.186 -28.138 -13.453 1.00 58.85 118 TYR A O 1
ATOM 850 N N . ASP A 1 127 ? -39.000 -27.131 -14.349 1.00 68.25 119 ASP A N 1
ATOM 851 C CA . ASP A 1 127 ? -38.256 -26.526 -15.448 1.00 65.28 119 ASP A CA 1
ATOM 852 C C . ASP A 1 127 ? -37.142 -25.629 -14.931 1.00 64.02 119 ASP A C 1
ATOM 853 O O . ASP A 1 127 ? -35.998 -25.712 -15.399 1.00 59.46 119 ASP A O 1
ATOM 858 N N . TYR A 1 128 ? -37.467 -24.745 -13.979 1.00 67.57 120 TYR A N 1
ATOM 859 C CA . TYR A 1 128 ? -36.445 -23.888 -13.383 1.00 63.13 120 TYR A CA 1
ATOM 860 C C . TYR A 1 128 ? -35.347 -24.722 -12.754 1.00 61.75 120 TYR A C 1
ATOM 861 O O . TYR A 1 128 ? -34.164 -24.403 -12.890 1.00 70.48 120 TYR A O 1
ATOM 870 N N . ASN A 1 129 ? -35.724 -25.778 -12.033 1.00 57.82 121 ASN A N 1
ATOM 871 C CA . ASN A 1 129 ? -34.737 -26.587 -11.332 1.00 58.05 121 ASN A CA 1
ATOM 872 C C . ASN A 1 129 ? -33.725 -27.169 -12.309 1.00 57.06 121 ASN A C 1
ATOM 873 O O . ASN A 1 129 ? -32.515 -27.091 -12.084 1.00 53.17 121 ASN A O 1
ATOM 878 N N . VAL A 1 130 ? -34.209 -27.758 -13.403 1.00 59.07 122 VAL A N 1
ATOM 879 C CA . VAL A 1 130 ? -33.326 -28.352 -14.402 1.00 65.05 122 VAL A CA 1
ATOM 880 C C . VAL A 1 130 ? -32.423 -27.295 -15.027 1.00 65.83 122 VAL A C 1
ATOM 881 O O . VAL A 1 130 ? -31.235 -27.543 -15.280 1.00 57.54 122 VAL A O 1
ATOM 885 N N . ASP A 1 131 ? -32.957 -26.090 -15.252 1.00 65.38 123 ASP A N 1
ATOM 886 C CA . ASP A 1 131 ? -32.184 -25.061 -15.941 1.00 64.01 123 ASP A CA 1
ATOM 887 C C . ASP A 1 131 ? -30.998 -24.601 -15.097 1.00 63.44 123 ASP A C 1
ATOM 888 O O . ASP A 1 131 ? -29.849 -24.591 -15.570 1.00 59.12 123 ASP A O 1
ATOM 893 N N . VAL A 1 132 ? -31.251 -24.218 -13.841 1.00 51.73 124 VAL A N 1
ATOM 894 C CA . VAL A 1 132 ? -30.147 -23.765 -13.006 1.00 48.13 124 VAL A CA 1
ATOM 895 C C . VAL A 1 132 ? -29.186 -24.910 -12.709 1.00 57.49 124 VAL A C 1
ATOM 896 O O . VAL A 1 132 ? -27.983 -24.688 -12.548 1.00 57.20 124 VAL A O 1
ATOM 900 N N . THR A 1 133 ? -29.694 -26.140 -12.607 1.00 60.36 125 THR A N 1
ATOM 901 C CA . THR A 1 133 ? -28.832 -27.269 -12.275 1.00 55.98 125 THR A CA 1
ATOM 902 C C . THR A 1 133 ? -27.952 -27.652 -13.458 1.00 58.07 125 THR A C 1
ATOM 903 O O . THR A 1 133 ? -26.756 -27.922 -13.285 1.00 55.14 125 THR A O 1
ATOM 907 N N . ARG A 1 134 ? -28.522 -27.655 -14.670 1.00 58.68 126 ARG A N 1
ATOM 908 C CA . ARG A 1 134 ? -27.721 -27.875 -15.873 1.00 55.25 126 ARG A CA 1
ATOM 909 C C . ARG A 1 134 ? -26.607 -26.840 -15.990 1.00 58.72 126 ARG A C 1
ATOM 910 O O . ARG A 1 134 ? -25.460 -27.184 -16.298 1.00 54.61 126 ARG A O 1
ATOM 918 N N . GLN A 1 135 ? -26.941 -25.558 -15.792 1.00 62.65 127 GLN A N 1
ATOM 919 C CA . GLN A 1 135 ? -25.933 -24.497 -15.832 1.00 55.92 127 GLN A CA 1
ATOM 920 C C . GLN A 1 135 ? -24.736 -24.825 -14.949 1.00 56.44 127 GLN A C 1
ATOM 921 O O . GLN A 1 135 ? -23.583 -24.663 -15.363 1.00 64.83 127 GLN A O 1
ATOM 927 N N . VAL A 1 136 ? -24.989 -25.276 -13.717 1.00 54.16 128 VAL A N 1
ATOM 928 C CA . VAL A 1 136 ? -23.881 -25.509 -12.793 1.00 52.60 128 VAL A CA 1
ATOM 929 C C . VAL A 1 136 ? -23.128 -26.784 -13.162 1.00 59.88 128 VAL A C 1
ATOM 930 O O . VAL A 1 136 ? -21.897 -26.828 -13.107 1.00 53.70 128 VAL A O 1
ATOM 934 N N . VAL A 1 137 ? -23.847 -27.839 -13.551 1.00 60.35 129 VAL A N 1
ATOM 935 C CA . VAL A 1 137 ? -23.178 -29.049 -14.020 1.00 52.38 129 VAL A CA 1
ATOM 936 C C . VAL A 1 137 ? -22.225 -28.732 -15.167 1.00 62.01 129 VAL A C 1
ATOM 937 O O . VAL A 1 137 ? -21.099 -29.251 -15.228 1.00 58.91 129 VAL A O 1
ATOM 941 N N . ALA A 1 138 ? -22.658 -27.866 -16.090 1.00 60.90 130 ALA A N 1
ATOM 942 C CA . ALA A 1 138 ? -21.839 -27.556 -17.258 1.00 57.95 130 ALA A CA 1
ATOM 943 C C . ALA A 1 138 ? -20.537 -26.888 -16.845 1.00 52.22 130 ALA A C 1
ATOM 944 O O . ALA A 1 138 ? -19.450 -27.298 -17.278 1.00 54.38 130 ALA A O 1
ATOM 946 N N . MET A 1 139 ? -20.620 -25.852 -16.007 1.00 46.73 131 MET A N 1
ATOM 947 C CA . MET A 1 139 ? -19.386 -25.163 -15.662 1.00 49.15 131 MET A CA 1
ATOM 948 C C . MET A 1 139 ? -18.539 -25.945 -14.666 1.00 51.10 131 MET A C 1
ATOM 949 O O . MET A 1 139 ? -17.306 -25.833 -14.698 1.00 46.67 131 MET A O 1
ATOM 954 N N . ALA A 1 140 ? -19.154 -26.792 -13.833 1.00 48.27 132 ALA A N 1
ATOM 955 C CA . ALA A 1 140 ? -18.368 -27.525 -12.842 1.00 45.04 132 ALA A CA 1
ATOM 956 C C . ALA A 1 140 ? -17.645 -28.713 -13.466 1.00 46.74 132 ALA A C 1
ATOM 957 O O . ALA A 1 140 ? -16.439 -28.906 -13.232 1.00 44.25 132 ALA A O 1
ATOM 959 N N . HIS A 1 141 ? -18.346 -29.490 -14.291 1.00 46.18 133 HIS A N 1
ATOM 960 C CA . HIS A 1 141 ? -17.721 -30.637 -14.941 1.00 50.70 133 HIS A CA 1
ATOM 961 C C . HIS A 1 141 ? -16.662 -30.193 -15.937 1.00 55.45 133 HIS A C 1
ATOM 962 O O . HIS A 1 141 ? -15.794 -30.991 -16.298 1.00 59.55 133 HIS A O 1
ATOM 969 N N . ALA A 1 142 ? -16.702 -28.938 -16.383 1.00 52.92 134 ALA A N 1
ATOM 970 C CA . ALA A 1 142 ? -15.545 -28.413 -17.094 1.00 54.86 134 ALA A CA 1
ATOM 971 C C . ALA A 1 142 ? -14.297 -28.429 -16.208 1.00 55.67 134 ALA A C 1
ATOM 972 O O . ALA A 1 142 ? -13.186 -28.527 -16.728 1.00 67.23 134 ALA A O 1
ATOM 974 N N . CYS A 1 143 ? -14.459 -28.362 -14.873 1.00 61.53 135 CYS A N 1
ATOM 975 C CA . CYS A 1 143 ? -13.368 -28.291 -13.890 1.00 53.01 135 CYS A CA 1
ATOM 976 C C . CYS A 1 143 ? -13.070 -29.585 -13.173 1.00 48.39 135 CYS A C 1
ATOM 977 O O . CYS A 1 143 ? -12.256 -29.551 -12.247 1.00 46.35 135 CYS A O 1
ATOM 980 N N . GLY A 1 144 ? -13.860 -30.632 -13.374 1.00 47.62 136 GLY A N 1
ATOM 981 C CA . GLY A 1 144 ? -13.770 -31.765 -12.479 1.00 44.85 136 GLY A CA 1
ATOM 982 C C . GLY A 1 144 ? -14.535 -31.620 -11.176 1.00 43.90 136 GLY A C 1
ATOM 983 O O . GLY A 1 144 ? -14.518 -32.552 -10.362 1.00 50.86 136 GLY A O 1
ATOM 984 N N . VAL A 1 145 ? -15.170 -30.472 -10.927 1.00 40.15 137 VAL A N 1
ATOM 985 C CA . VAL A 1 145 ? -15.897 -30.245 -9.683 1.00 40.55 137 VAL A CA 1
ATOM 986 C C . VAL A 1 145 ? -17.218 -31.008 -9.713 1.00 39.23 137 VAL A C 1
ATOM 987 O O . VAL A 1 145 ? -17.851 -31.158 -10.769 1.00 32.42 137 VAL A O 1
ATOM 991 N N . SER A 1 146 ? -17.619 -31.534 -8.561 1.00 41.03 138 SER A N 1
ATOM 992 C CA . SER A 1 146 ? -18.850 -32.298 -8.443 1.00 43.22 138 SER A CA 1
ATOM 993 C C . SER A 1 146 ? -20.042 -31.363 -8.207 1.00 50.38 138 SER A C 1
ATOM 994 O O . SER A 1 146 ? -19.900 -30.247 -7.684 1.00 41.71 138 SER A O 1
ATOM 997 N N . VAL A 1 147 ? -21.237 -31.849 -8.557 1.00 44.88 139 VAL A N 1
ATOM 998 C CA . VAL A 1 147 ? -22.474 -31.079 -8.401 1.00 43.05 139 VAL A CA 1
ATOM 999 C C . VAL A 1 147 ? -23.515 -31.950 -7.712 1.00 40.44 139 VAL A C 1
ATOM 1000 O O . VAL A 1 147 ? -23.875 -33.016 -8.222 1.00 42.30 139 VAL A O 1
ATOM 1004 N N . GLU A 1 148 ? -24.044 -31.458 -6.605 1.00 39.22 140 GLU A N 1
ATOM 1005 C CA . GLU A 1 148 ? -25.172 -32.054 -5.912 1.00 40.98 140 GLU A CA 1
ATOM 1006 C C . GLU A 1 148 ? -26.409 -31.209 -6.197 1.00 53.04 140 GLU A C 1
ATOM 1007 O O . GLU A 1 148 ? -26.375 -29.979 -6.055 1.00 44.10 140 GLU A O 1
ATOM 1013 N N . GLY A 1 149 ? -27.487 -31.864 -6.638 1.00 53.48 141 GLY A N 1
ATOM 1014 C CA . GLY A 1 149 ? -28.749 -31.204 -6.874 1.00 51.34 141 GLY A CA 1
ATOM 1015 C C . GLY A 1 149 ? -29.849 -31.747 -5.968 1.00 54.15 141 GLY A C 1
ATOM 1016 O O . GLY A 1 149 ? -29.656 -32.733 -5.231 1.00 47.13 141 GLY A O 1
ATOM 1017 N N . GLU A 1 150 ? -31.015 -31.078 -6.019 1.00 47.67 142 GLU A N 1
ATOM 1018 C CA . GLU A 1 150 ? -32.150 -31.493 -5.208 1.00 46.77 142 GLU A CA 1
ATOM 1019 C C . GLU A 1 150 ? -33.458 -31.354 -5.963 1.00 52.62 142 GLU A C 1
ATOM 1020 O O . GLU A 1 150 ? -33.789 -30.271 -6.451 1.00 56.70 142 GLU A O 1
ATOM 1026 N N . ILE A 1 151 ? -34.226 -32.441 -5.994 1.00 49.15 143 ILE A N 1
ATOM 1027 C CA . ILE A 1 151 ? -35.595 -32.437 -6.498 1.00 54.25 143 ILE A CA 1
ATOM 1028 C C . ILE A 1 151 ? -36.490 -32.925 -5.357 1.00 56.78 143 ILE A C 1
ATOM 1029 O O . ILE A 1 151 ? -36.209 -33.956 -4.727 1.00 53.84 143 ILE A O 1
ATOM 1034 N N . GLY A 1 152 ? -37.548 -32.177 -5.083 1.00 48.60 144 GLY A N 1
ATOM 1035 C CA . GLY A 1 152 ? -38.250 -32.350 -3.821 1.00 47.91 144 GLY A CA 1
ATOM 1036 C C . GLY A 1 152 ? -37.706 -31.397 -2.773 1.00 59.68 144 GLY A C 1
ATOM 1037 O O . GLY A 1 152 ? -36.526 -31.049 -2.763 1.00 64.05 144 GLY A O 1
ATOM 1038 N N . CYS A 1 153 ? -38.591 -30.943 -1.881 1.00 53.06 145 CYS A N 1
ATOM 1039 C CA . CYS A 1 153 ? -38.262 -29.924 -0.885 1.00 47.85 145 CYS A CA 1
ATOM 1040 C C . CYS A 1 153 ? 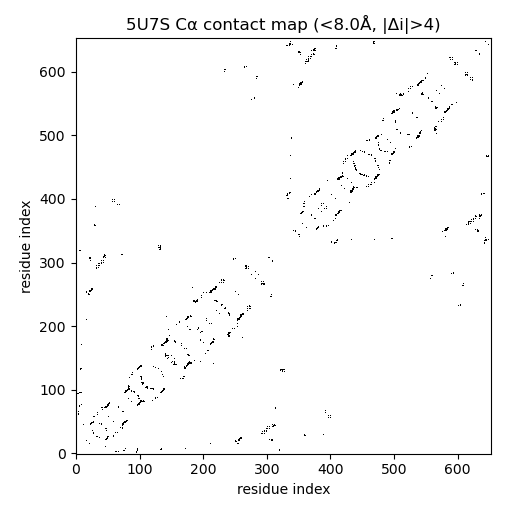-38.203 -30.533 0.514 1.00 49.45 145 CYS A C 1
ATOM 1041 O O . CYS A 1 153 ? -39.107 -31.277 0.904 1.00 59.37 145 CYS A O 1
ATOM 1044 N N . LEU A 1 154 ? -37.143 -30.208 1.260 1.00 47.02 146 LEU A N 1
ATOM 1045 C CA . LEU A 1 154 ? -37.032 -30.574 2.667 1.00 40.60 146 LEU A CA 1
ATOM 1046 C C . LEU A 1 154 ? -38.215 -30.016 3.442 1.00 42.91 146 LEU A C 1
ATOM 1047 O O . LEU A 1 154 ? -38.861 -29.071 3.015 1.00 46.96 146 LEU A O 1
ATOM 1052 N N . GLY A 1 155 ? -38.501 -30.609 4.587 1.00 53.98 147 GLY A N 1
ATOM 1053 C CA . GLY A 1 155 ? -39.643 -30.193 5.382 1.00 60.88 147 GLY A CA 1
ATOM 1054 C C . GLY A 1 155 ? -40.355 -31.345 6.076 1.00 60.77 147 GLY A C 1
ATOM 1055 O O . GLY A 1 155 ? -40.266 -32.511 5.684 1.00 58.52 147 GLY A O 1
ATOM 1056 N N . SER A 1 156 ? -41.069 -31.006 7.144 1.00 52.68 148 SER A N 1
ATOM 1057 C CA . SER A 1 156 ? -41.720 -32.018 7.949 1.00 55.31 148 SER A CA 1
ATOM 1058 C C . SER A 1 156 ? -42.969 -32.509 7.242 1.00 59.04 148 SER A C 1
ATOM 1059 O O . SER A 1 156 ? -43.629 -31.765 6.516 1.00 54.84 148 SER A O 1
ATOM 1062 N N . LEU A 1 157 ? -43.272 -33.787 7.434 1.00 62.16 149 LEU A N 1
ATOM 1063 C CA . LEU A 1 157 ? -44.509 -34.335 6.899 1.00 66.17 149 LEU A CA 1
ATOM 1064 C C . LEU A 1 157 ? -45.655 -34.221 7.883 1.00 60.71 149 LEU A C 1
ATOM 1065 O O . LEU A 1 157 ? -46.812 -34.344 7.475 1.00 67.42 149 LEU A O 1
ATOM 1070 N N . GLU A 1 158 ? -45.354 -33.986 9.164 1.00 59.15 150 GLU A N 1
ATOM 1071 C CA . GLU A 1 158 ? -46.400 -33.718 10.145 1.00 70.46 150 GLU A CA 1
ATOM 1072 C C . GLU A 1 158 ? -46.957 -32.304 9.997 1.00 82.02 150 GLU A C 1
ATOM 1073 O O . GLU A 1 158 ? -48.172 -32.092 10.123 1.00 88.77 150 GLU A O 1
ATOM 1079 N N . THR A 1 159 ? -46.082 -31.327 9.731 1.00 81.51 151 THR A N 1
ATOM 1080 C CA . THR A 1 159 ? -46.427 -29.898 9.786 1.00 89.27 151 THR A CA 1
ATOM 1081 C C . THR A 1 159 ? -46.339 -29.216 8.424 1.00 95.89 151 THR A C 1
ATOM 1082 O O . THR A 1 159 ? -46.634 -28.024 8.303 1.00 102.32 151 THR A O 1
ATOM 1086 N N . VAL A 1 173 ? -45.930 -23.287 4.583 1.00 101.72 165 VAL A N 1
ATOM 1087 C CA . VAL A 1 173 ? -46.595 -24.582 4.671 1.00 105.97 165 VAL A CA 1
ATOM 1088 C C . VAL A 1 173 ? -46.714 -25.210 3.282 1.00 110.93 165 VAL A C 1
ATOM 1089 O O . VAL A 1 173 ? -47.590 -24.839 2.495 1.00 114.33 165 VAL A O 1
ATOM 1091 N N . LEU A 1 174 ? -45.830 -26.165 2.990 1.00 110.54 166 LEU A N 1
ATOM 1092 C CA . LEU A 1 174 ? -45.761 -26.808 1.686 1.00 111.80 166 LEU A CA 1
ATOM 1093 C C . LEU A 1 174 ? -46.725 -27.993 1.609 1.00 118.20 166 LEU A C 1
ATOM 1094 O O . LEU A 1 174 ? -47.149 -28.549 2.626 1.00 123.05 166 LEU A O 1
ATOM 1096 N N . ASP A 1 175 ? -47.088 -28.361 0.376 1.00 118.81 167 ASP A N 1
ATOM 1097 C CA . ASP A 1 175 ? -47.917 -29.542 0.166 1.00 115.21 167 ASP A CA 1
ATOM 1098 C C . ASP A 1 175 ? -47.165 -30.789 0.614 1.00 110.89 167 ASP A C 1
ATOM 1099 O O . ASP A 1 175 ? -45.933 -30.819 0.650 1.00 110.26 167 ASP A O 1
ATOM 1104 N N . HIS A 1 176 ? -47.920 -31.827 0.969 1.00 105.07 168 HIS A N 1
ATOM 1105 C CA . HIS A 1 176 ? -47.314 -33.140 1.168 1.00 98.62 168 HIS A CA 1
ATOM 1106 C C . HIS A 1 176 ? -46.571 -33.582 -0.092 1.00 90.69 168 HIS A C 1
ATOM 1107 O O . HIS A 1 176 ? -45.436 -34.072 -0.019 1.00 89.45 168 HIS A O 1
ATOM 1114 N N . SER A 1 177 ? -47.177 -33.348 -1.260 1.00 81.13 169 SER A N 1
ATOM 1115 C CA . SER A 1 177 ? -46.590 -33.759 -2.533 1.00 70.93 169 SER A CA 1
ATOM 1116 C C . SER A 1 177 ? -45.248 -33.091 -2.811 1.00 68.34 169 SER A C 1
ATOM 1117 O O . SER A 1 177 ? -44.440 -33.632 -3.571 1.00 63.33 169 SER A O 1
ATOM 1120 N N . GLN A 1 178 ? -45.029 -31.887 -2.276 1.00 73.13 170 GLN A N 1
ATOM 1121 C CA . GLN A 1 178 ? -43.800 -31.133 -2.514 1.00 72.22 170 GLN A CA 1
ATOM 1122 C C . GLN A 1 178 ? -42.673 -31.575 -1.598 1.00 71.25 170 GLN A C 1
ATOM 1123 O O . GLN A 1 178 ? -41.497 -31.504 -1.980 1.00 63.74 170 GLN A O 1
ATOM 1129 N N . LEU A 1 179 ? -43.014 -31.966 -0.371 1.00 72.73 171 LEU A N 1
ATOM 1130 C CA . LEU A 1 179 ? -42.043 -32.326 0.646 1.00 66.22 171 LEU A CA 1
ATOM 1131 C C . LEU A 1 179 ? -41.539 -33.747 0.493 1.00 67.91 171 LEU A C 1
ATOM 1132 O O . LEU A 1 179 ? -40.591 -34.130 1.189 1.00 71.28 171 LEU A O 1
ATOM 1137 N N . LEU A 1 180 ? -42.119 -34.508 -0.426 1.00 66.19 172 LEU A N 1
ATOM 1138 C CA . LEU A 1 180 ? -41.769 -35.902 -0.646 1.00 61.21 172 LEU A CA 1
ATOM 1139 C C . LEU A 1 180 ? -41.429 -36.082 -2.113 1.00 57.79 172 LEU A C 1
ATOM 1140 O O . LEU A 1 180 ? -42.292 -35.904 -2.978 1.00 56.51 172 LEU A O 1
ATOM 1145 N N . THR A 1 181 ? -40.201 -36.512 -2.379 1.00 52.56 173 THR A N 1
ATOM 1146 C CA . THR A 1 181 ? -39.730 -36.654 -3.745 1.00 47.43 173 THR A CA 1
ATOM 1147 C C . THR A 1 181 ? -40.393 -37.867 -4.382 1.00 55.61 173 THR A C 1
ATOM 1148 O O . THR A 1 181 ? -40.516 -38.924 -3.757 1.00 50.29 173 THR A O 1
ATOM 1152 N N . SER A 1 182 ? -40.832 -37.721 -5.624 1.00 53.65 174 SER A N 1
ATOM 1153 C CA . SER A 1 182 ? -41.459 -38.845 -6.292 1.00 54.86 174 SER A CA 1
ATOM 1154 C C . SER A 1 182 ? -40.444 -39.570 -7.163 1.00 60.78 174 SER A C 1
ATOM 1155 O O . SER A 1 182 ? -39.497 -38.969 -7.679 1.00 64.20 174 SER A O 1
ATOM 1158 N N . VAL A 1 183 ? -40.680 -40.871 -7.358 1.00 61.18 175 VAL A N 1
ATOM 1159 C CA . VAL A 1 183 ? -39.732 -41.685 -8.103 1.00 62.18 175 VAL A CA 1
ATOM 1160 C C . VAL A 1 183 ? -39.603 -41.153 -9.520 1.00 69.69 175 VAL A C 1
ATOM 1161 O O . VAL A 1 183 ? -38.496 -40.962 -10.030 1.00 72.39 175 VAL A O 1
ATOM 1165 N N . GLU A 1 184 ? -40.739 -40.868 -10.159 1.00 67.73 176 GLU A N 1
ATOM 1166 C CA . GLU A 1 184 ? -40.734 -40.477 -11.566 1.00 71.53 176 GLU A CA 1
ATOM 1167 C C . GLU A 1 184 ? -39.969 -39.173 -11.795 1.00 67.46 176 GLU A C 1
ATOM 1168 O O . GLU A 1 184 ? -39.254 -39.032 -12.796 1.00 74.23 176 GLU A O 1
ATOM 1174 N N . GLU A 1 185 ? -40.095 -38.205 -10.885 1.00 58.06 177 GLU A N 1
ATOM 1175 C CA . GLU A 1 185 ? -39.418 -36.942 -11.146 1.00 59.20 177 GLU A CA 1
ATOM 1176 C C . GLU A 1 185 ? -37.938 -37.008 -10.786 1.00 65.55 177 GLU A C 1
ATOM 1177 O O . GLU A 1 185 ? -37.125 -36.308 -11.404 1.00 60.56 177 GLU A O 1
ATOM 1183 N N . ALA A 1 186 ? -37.559 -37.875 -9.840 1.00 66.97 178 ALA A N 1
ATOM 1184 C CA . ALA A 1 186 ? -36.139 -38.116 -9.600 1.00 60.89 178 ALA A CA 1
ATOM 1185 C C . ALA A 1 186 ? -35.486 -38.725 -10.833 1.00 65.37 178 ALA A C 1
ATOM 1186 O O . ALA A 1 186 ? -34.412 -38.287 -11.261 1.00 68.17 178 ALA A O 1
ATOM 1188 N N . LYS A 1 187 ? -36.145 -39.719 -11.439 1.00 65.79 179 LYS A N 1
ATOM 1189 C CA . LYS A 1 187 ? -35.614 -40.331 -12.652 1.00 65.57 179 LYS A CA 1
ATOM 1190 C C . LYS A 1 187 ? -35.464 -39.291 -13.746 1.00 71.21 179 LYS A C 1
ATOM 1191 O O . LYS A 1 187 ? -34.429 -39.225 -14.418 1.00 74.82 179 LYS A O 1
ATOM 1193 N N . GLN A 1 188 ? -36.473 -38.439 -13.907 1.00 75.16 180 GLN A N 1
ATOM 1194 C CA . GLN A 1 188 ? -36.427 -37.419 -14.945 1.00 71.89 180 GLN A CA 1
ATOM 1195 C C . GLN A 1 188 ? -35.393 -36.341 -14.626 1.00 68.36 180 GLN A C 1
ATOM 1196 O O . GLN A 1 188 ? -34.712 -35.839 -15.531 1.00 65.69 180 GLN A O 1
ATOM 1202 N N . PHE A 1 189 ? -35.253 -35.975 -13.348 1.00 61.28 181 PHE A N 1
ATOM 1203 C CA . PHE A 1 189 ? -34.309 -34.920 -12.973 1.00 57.29 181 PHE A CA 1
ATOM 1204 C C . PHE A 1 189 ? -32.861 -35.354 -13.182 1.00 63.81 181 PHE A C 1
ATOM 1205 O O . PHE A 1 189 ? -32.031 -34.579 -13.675 1.00 60.01 181 PHE A O 1
ATOM 1213 N N . VAL A 1 190 ? -32.538 -36.584 -12.787 1.00 66.89 182 VAL A N 1
ATOM 1214 C CA . VAL A 1 190 ? -31.200 -37.127 -12.981 1.00 56.72 182 VAL A CA 1
ATOM 1215 C C . VAL A 1 190 ? -30.891 -37.309 -14.464 1.00 58.42 182 VAL A C 1
ATOM 1216 O O . VAL A 1 190 ? -29.773 -37.037 -14.920 1.00 57.40 182 VAL A O 1
ATOM 1220 N N . ALA A 1 191 ? -31.876 -37.733 -15.248 1.00 57.10 183 ALA A N 1
ATOM 1221 C CA . ALA A 1 191 ? -31.644 -37.851 -16.683 1.00 65.12 183 ALA A CA 1
ATOM 1222 C C . ALA A 1 191 ? -31.348 -36.494 -17.315 1.00 70.25 183 ALA A C 1
ATOM 1223 O O . ALA A 1 191 ? -30.451 -36.376 -18.156 1.00 73.77 183 ALA A O 1
ATOM 1225 N N . ASP A 1 192 ? -32.075 -35.454 -16.908 1.00 69.94 184 ASP A N 1
ATOM 1226 C CA . ASP A 1 192 ? -31.957 -34.137 -17.529 1.00 69.57 184 ASP A CA 1
ATOM 1227 C C . ASP A 1 192 ? -30.716 -33.352 -17.092 1.00 63.32 184 ASP A C 1
ATOM 1228 O O . ASP A 1 192 ? -30.380 -32.351 -17.736 1.00 61.51 184 ASP A O 1
ATOM 1233 N N . THR A 1 193 ? -30.042 -33.750 -16.012 1.00 54.91 185 THR A N 1
ATOM 1234 C CA . THR A 1 193 ? -28.992 -32.909 -15.449 1.00 47.69 185 THR A CA 1
ATOM 1235 C C . THR A 1 193 ? -27.656 -33.630 -15.277 1.00 55.31 185 THR A C 1
ATOM 1236 O O . THR A 1 193 ? -26.598 -32.993 -15.304 1.00 55.99 185 THR A O 1
ATOM 1240 N N . ASN A 1 194 ? -27.711 -34.954 -15.106 1.00 59.15 186 ASN A N 1
ATOM 1241 C CA . ASN A 1 194 ? -26.646 -35.834 -14.618 1.00 66.47 186 ASN A CA 1
ATOM 1242 C C . ASN A 1 194 ? -25.755 -35.162 -13.567 1.00 49.81 186 ASN A C 1
ATOM 1243 O O . ASN A 1 194 ? -24.549 -34.983 -13.750 1.00 51.44 186 ASN A O 1
ATOM 1248 N N . VAL A 1 195 ? -26.363 -34.826 -12.431 1.00 45.45 187 VAL A N 1
ATOM 1249 C CA . VAL A 1 195 ? -25.613 -34.466 -11.256 1.00 39.42 187 VAL A CA 1
ATOM 1250 C C . VAL A 1 195 ? -24.815 -35.659 -10.751 1.00 48.36 187 VAL A C 1
ATOM 1251 O O . VAL A 1 195 ? -25.110 -36.828 -11.036 1.00 51.72 187 VAL A O 1
ATOM 1255 N N . ASP A 1 196 ? -23.788 -35.351 -9.971 1.00 46.07 188 ASP A N 1
ATOM 1256 C CA . ASP A 1 196 ? -23.004 -36.403 -9.354 1.00 53.04 188 ASP A CA 1
ATOM 1257 C C . ASP A 1 196 ? -23.713 -36.992 -8.143 1.00 53.15 188 ASP A C 1
ATOM 1258 O O . ASP A 1 196 ? -23.505 -38.166 -7.819 1.00 63.99 188 ASP A O 1
ATOM 1263 N N . ALA A 1 197 ? -24.580 -36.221 -7.496 1.00 44.74 189 ALA A N 1
ATOM 1264 C CA . ALA A 1 197 ? -25.288 -36.692 -6.317 1.00 40.68 189 ALA A CA 1
ATOM 1265 C C . ALA A 1 197 ? -26.620 -35.957 -6.237 1.00 49.53 189 ALA A C 1
ATOM 1266 O O . ALA A 1 197 ? -26.702 -34.768 -6.570 1.00 48.57 189 ALA A O 1
ATOM 1268 N N . LEU A 1 198 ? -27.652 -36.667 -5.782 1.00 45.13 190 LEU A N 1
ATOM 1269 C CA . LEU A 1 198 ? -29.012 -36.138 -5.725 1.00 49.00 190 LEU A CA 1
ATOM 1270 C C . LEU A 1 198 ? -29.492 -36.057 -4.281 1.00 47.31 190 LEU A C 1
ATOM 1271 O O . LEU A 1 198 ? -29.367 -37.022 -3.520 1.00 53.09 190 LEU A O 1
ATOM 1276 N N . ALA A 1 199 ? -29.985 -34.895 -3.886 1.00 41.11 191 ALA A N 1
ATOM 1277 C CA . ALA A 1 199 ? -30.619 -34.738 -2.585 1.00 36.13 191 ALA A CA 1
ATOM 1278 C C . ALA A 1 199 ? -32.117 -34.998 -2.734 1.00 42.70 191 ALA A C 1
ATOM 1279 O O . ALA A 1 199 ? -32.760 -34.427 -3.622 1.00 38.47 191 ALA A O 1
ATOM 1281 N N . ILE A 1 200 ? -32.659 -35.885 -1.884 1.00 52.28 192 ILE A N 1
ATOM 1282 C CA . ILE A 1 200 ? -34.064 -36.286 -1.926 1.00 54.25 192 ILE A CA 1
ATOM 1283 C C . ILE A 1 200 ? -34.762 -35.843 -0.646 1.00 55.89 192 ILE A C 1
ATOM 1284 O O . ILE A 1 200 ? -34.142 -35.711 0.419 1.00 52.29 192 ILE A O 1
ATOM 1289 N N . ALA A 1 201 ? -36.074 -35.620 -0.763 1.00 48.30 193 ALA A N 1
ATOM 1290 C CA . ALA A 1 201 ? -36.918 -35.192 0.345 1.00 41.57 193 ALA A CA 1
ATOM 1291 C C . ALA A 1 201 ? -37.823 -36.354 0.728 1.00 48.72 193 ALA A C 1
ATOM 1292 O O . ALA A 1 201 ? -38.598 -36.830 -0.105 1.00 43.16 193 ALA A O 1
ATOM 1294 N N . VAL A 1 202 ? -37.684 -36.834 1.968 1.00 50.75 194 VAL A N 1
ATOM 1295 C CA . VAL A 1 202 ? -38.465 -37.956 2.486 1.00 48.22 194 VAL A CA 1
ATOM 1296 C C . VAL A 1 202 ? -38.944 -37.661 3.906 1.00 45.50 194 VAL A C 1
ATOM 1297 O O . VAL A 1 202 ? -39.205 -38.588 4.685 1.00 53.92 194 VAL A O 1
ATOM 1301 N N . GLY A 1 203 ? -39.074 -36.378 4.251 1.00 44.93 195 GLY A N 1
ATOM 1302 C CA . GLY A 1 203 ? -39.555 -35.966 5.549 1.00 43.61 195 GLY A CA 1
ATOM 1303 C C . GLY A 1 203 ? -38.526 -35.518 6.568 1.00 53.30 195 GLY A C 1
ATOM 1304 O O . GLY A 1 203 ? -38.892 -35.327 7.732 1.00 43.17 195 GLY A O 1
ATOM 1305 N N . THR A 1 204 ? -37.272 -35.287 6.177 1.00 54.97 196 THR A N 1
ATOM 1306 C CA . THR A 1 204 ? -36.363 -34.676 7.138 1.00 57.81 196 THR A CA 1
ATOM 1307 C C . THR A 1 204 ? -36.438 -33.168 6.980 1.00 52.67 196 THR A C 1
ATOM 1308 O O . THR A 1 204 ? -37.025 -32.649 6.025 1.00 55.15 196 THR A O 1
ATOM 1312 N N . SER A 1 205 ? -35.894 -32.462 7.967 1.00 49.92 197 SER A N 1
ATOM 1313 C CA . SER A 1 205 ? -35.860 -31.006 7.936 1.00 49.95 197 SER A CA 1
ATOM 1314 C C . SER A 1 205 ? -34.700 -30.506 8.802 1.00 54.39 197 SER A C 1
ATOM 1315 O O . SER A 1 205 ? -34.057 -31.276 9.521 1.00 58.75 197 SER A O 1
ATOM 1318 N N . HIS A 1 206 ? -34.404 -29.212 8.704 1.00 45.41 198 HIS A N 1
ATOM 1319 C CA . HIS A 1 206 ? -33.276 -28.670 9.456 1.00 48.94 198 HIS A CA 1
ATOM 1320 C C . HIS A 1 206 ? -33.645 -28.467 10.918 1.00 56.30 198 HIS A C 1
ATOM 1321 O O . HIS A 1 206 ? -34.817 -28.299 11.263 1.00 71.34 198 HIS A O 1
ATOM 1328 N N . GLY A 1 207 ? -32.638 -28.514 11.783 1.00 53.27 199 GLY A N 1
ATOM 1329 C CA . GLY A 1 207 ? -32.827 -28.251 13.197 1.00 44.87 199 GLY A CA 1
ATOM 1330 C C . GLY A 1 207 ? -33.012 -29.512 14.014 1.00 44.94 199 GLY A C 1
ATOM 1331 O O . GLY A 1 207 ? -32.959 -30.646 13.520 1.00 43.35 199 GLY A O 1
ATOM 1332 N N . ALA A 1 208 ? -33.239 -29.290 15.310 1.00 47.20 200 ALA A N 1
ATOM 1333 C CA . ALA A 1 208 ? -33.431 -30.390 16.244 1.00 49.17 200 ALA A CA 1
ATOM 1334 C C . ALA A 1 208 ? -34.863 -30.900 16.285 1.00 61.62 200 ALA A C 1
ATOM 1335 O O . ALA A 1 208 ? -35.083 -32.037 16.730 1.00 61.49 200 ALA A O 1
ATOM 1337 N N . TYR A 1 209 ? -35.839 -30.099 15.843 1.00 62.07 201 TYR A N 1
ATOM 1338 C CA . TYR A 1 209 ? -37.260 -30.471 15.938 1.00 56.36 201 TYR A CA 1
ATOM 1339 C C . TYR A 1 209 ? -37.738 -31.127 14.644 1.00 53.94 201 TYR A C 1
ATOM 1340 O O . TYR A 1 209 ? -38.592 -30.623 13.922 1.00 49.60 201 TYR A O 1
ATOM 1349 N N . LYS A 1 210 ? -37.163 -32.292 14.366 1.00 60.88 202 LYS A N 1
ATOM 1350 C CA . LYS A 1 210 ? -37.450 -32.991 13.120 1.00 57.19 202 LYS A CA 1
ATOM 1351 C C . LYS A 1 210 ? -38.714 -33.821 13.219 1.00 58.74 202 LYS A C 1
ATOM 1352 O O . LYS A 1 210 ? -39.424 -33.990 12.220 1.00 59.70 202 LYS A O 1
ATOM 1358 N N . PHE A 1 211 ? -38.985 -34.386 14.395 1.00 63.59 203 PHE A N 1
ATOM 1359 C CA . PHE A 1 211 ? -40.096 -35.310 14.551 1.00 54.82 203 PHE A CA 1
ATOM 1360 C C . PHE A 1 211 ? -40.675 -35.170 15.957 1.00 59.32 203 PHE A C 1
ATOM 1361 O O . PHE A 1 211 ? -39.926 -35.069 16.928 1.00 67.71 203 PHE A O 1
ATOM 1369 N N . THR A 1 212 ? -42.005 -35.218 16.078 1.00 58.93 204 THR A N 1
ATOM 1370 C CA . THR A 1 212 ? -42.635 -35.180 17.403 1.00 66.22 204 THR A CA 1
ATOM 1371 C C . THR A 1 212 ? -42.548 -36.506 18.161 1.00 69.63 204 THR A C 1
ATOM 1372 O O . THR A 1 212 ? -42.668 -36.517 19.393 1.00 72.09 204 THR A O 1
ATOM 1376 N N . ARG A 1 213 ? -42.440 -37.622 17.458 1.00 65.12 205 ARG A N 1
ATOM 1377 C CA . ARG A 1 213 ? -42.250 -38.943 18.037 1.00 67.03 205 ARG A CA 1
ATOM 1378 C C . ARG A 1 213 ? -41.107 -39.623 17.303 1.00 72.59 205 ARG A C 1
ATOM 1379 O O . ARG A 1 213 ? -40.636 -39.122 16.276 1.00 68.93 205 ARG A O 1
ATOM 1387 N N . PRO A 1 214 ? -40.601 -40.741 17.825 1.00 72.95 206 PRO A N 1
ATOM 1388 C CA . PRO A 1 214 ? -39.676 -41.566 17.045 1.00 66.31 206 PRO A CA 1
ATOM 1389 C C . PRO A 1 214 ? -40.200 -41.768 15.636 1.00 60.11 206 PRO A C 1
ATOM 1390 O O . PRO A 1 214 ? -41.304 -42.278 15.451 1.00 68.84 206 PRO A O 1
ATOM 1394 N N . PRO A 1 215 ? -39.432 -41.405 14.613 1.00 65.72 207 PRO A N 1
ATOM 1395 C CA . PRO A 1 215 ? -39.987 -41.404 13.255 1.00 56.96 207 PRO A CA 1
ATOM 1396 C C . PRO A 1 215 ? -40.269 -42.819 12.789 1.00 60.87 207 PRO A C 1
ATOM 1397 O O . PRO A 1 215 ? -39.431 -43.714 12.926 1.00 58.16 207 PRO A O 1
ATOM 1401 N N . THR A 1 216 ? -41.481 -43.015 12.283 1.00 64.50 208 THR A N 1
ATOM 1402 C CA . THR A 1 216 ? -41.944 -44.233 11.643 1.00 60.46 208 THR A CA 1
ATOM 1403 C C . THR A 1 216 ? -42.147 -43.946 10.157 1.00 59.26 208 THR A C 1
ATOM 1404 O O . THR A 1 216 ? -42.103 -42.796 9.711 1.00 57.75 208 THR A O 1
ATOM 1408 N N . GLY A 1 217 ? -42.457 -44.988 9.393 1.00 60.26 209 GLY A N 1
ATOM 1409 C CA . GLY A 1 217 ? -42.515 -44.846 7.945 1.00 59.35 209 GLY A CA 1
ATOM 1410 C C . GLY A 1 217 ? -43.489 -43.807 7.405 1.00 70.93 209 GLY A C 1
ATOM 1411 O O . GLY A 1 217 ? -43.296 -43.331 6.282 1.00 69.15 209 GLY A O 1
ATOM 1412 N N . ASP A 1 218 ? -44.517 -43.420 8.174 1.00 67.51 210 ASP A N 1
ATOM 1413 C CA . ASP A 1 218 ? -45.462 -42.423 7.672 1.00 60.63 210 ASP A CA 1
ATOM 1414 C C . ASP A 1 218 ? -44.986 -40.979 7.859 1.00 67.80 210 ASP A C 1
ATOM 1415 O O . ASP A 1 218 ? -45.608 -40.077 7.290 1.00 65.74 210 ASP A O 1
ATOM 1420 N N . ILE A 1 219 ? -43.938 -40.722 8.647 1.00 66.58 211 ILE A N 1
ATOM 1421 C CA . ILE A 1 219 ? -43.360 -39.382 8.732 1.00 68.77 211 ILE A CA 1
ATOM 1422 C C . ILE A 1 219 ? -41.905 -39.324 8.287 1.00 72.67 211 ILE A C 1
ATOM 1423 O O . ILE A 1 219 ? -41.370 -38.213 8.140 1.00 75.61 211 ILE A O 1
ATOM 1428 N N . LEU A 1 220 ? -41.236 -40.469 8.100 1.00 70.58 212 LEU A N 1
ATOM 1429 C CA . LEU A 1 220 ? -39.882 -40.538 7.540 1.00 51.86 212 LEU A CA 1
ATOM 1430 C C . LEU A 1 220 ? -39.857 -41.723 6.582 1.00 54.12 212 LEU A C 1
ATOM 1431 O O . LEU A 1 220 ? -39.702 -42.876 7.006 1.00 53.49 212 LEU A O 1
ATOM 1436 N N . ALA A 1 221 ? -40.012 -41.415 5.293 1.00 57.52 213 ALA A N 1
ATOM 1437 C CA . ALA A 1 221 ? -40.317 -42.384 4.240 1.00 52.82 213 ALA A CA 1
ATOM 1438 C C . ALA A 1 221 ? -39.055 -43.102 3.763 1.00 53.36 213 ALA A C 1
ATOM 1439 O O . ALA A 1 221 ? -38.625 -42.968 2.616 1.00 54.06 213 ALA A O 1
ATOM 1441 N N . ILE A 1 222 ? -38.490 -43.923 4.653 1.00 52.45 214 ILE A N 1
ATOM 1442 C CA . ILE A 1 222 ? -37.324 -44.722 4.276 1.00 57.34 214 ILE A CA 1
ATOM 1443 C C . ILE A 1 222 ? -37.606 -45.578 3.048 1.00 53.18 214 ILE A C 1
ATOM 1444 O O . ILE A 1 222 ? -36.722 -45.769 2.201 1.00 54.11 214 ILE A O 1
ATOM 1449 N N . ASP A 1 223 ? -38.851 -46.039 2.893 1.00 55.05 215 ASP A N 1
ATOM 1450 C CA . ASP A 1 223 ? -39.239 -46.829 1.728 1.00 59.79 215 ASP A CA 1
ATOM 1451 C C . ASP A 1 223 ? -39.157 -46.014 0.447 1.00 55.44 215 ASP A C 1
ATOM 1452 O O . ASP A 1 223 ? -38.945 -46.578 -0.632 1.00 56.14 215 ASP A O 1
ATOM 1457 N N . ARG A 1 224 ? -39.396 -44.708 0.525 1.00 56.26 216 ARG A N 1
ATOM 1458 C CA . ARG A 1 224 ? -39.237 -43.892 -0.671 1.00 59.10 216 ARG A CA 1
ATOM 1459 C C . ARG A 1 224 ? -37.774 -43.825 -1.087 1.00 59.29 216 ARG A C 1
ATOM 1460 O O . ARG A 1 224 ? -37.479 -43.807 -2.289 1.00 58.03 216 ARG A O 1
ATOM 1468 N N . ILE A 1 225 ? -36.847 -43.812 -0.123 1.00 50.48 217 ILE A N 1
ATOM 1469 C CA . ILE A 1 225 ? -35.442 -43.981 -0.478 1.00 56.86 217 ILE A CA 1
ATOM 1470 C C . ILE A 1 225 ? -35.268 -45.268 -1.273 1.00 59.75 217 ILE A C 1
ATOM 1471 O O . ILE A 1 225 ? -34.768 -45.262 -2.407 1.00 60.40 217 ILE A O 1
ATOM 1476 N N . LYS A 1 226 ? -35.741 -46.382 -0.707 1.00 55.90 218 LYS A N 1
ATOM 1477 C CA . LYS A 1 226 ? -35.661 -47.674 -1.378 1.00 54.52 218 LYS A CA 1
ATOM 1478 C C . LYS A 1 226 ? -36.251 -47.616 -2.781 1.00 55.51 218 LYS A C 1
ATOM 1479 O O . LYS A 1 226 ? -35.647 -48.105 -3.742 1.00 60.92 218 LYS A O 1
ATOM 1485 N N . GLU A 1 227 ? -37.443 -47.039 -2.914 1.00 58.83 219 GLU A N 1
ATOM 1486 C CA . GLU A 1 227 ? -38.075 -46.947 -4.225 1.00 63.00 219 GLU A CA 1
ATOM 1487 C C . GLU A 1 227 ? -37.196 -46.169 -5.190 1.00 60.33 219 GLU A C 1
ATOM 1488 O O . GLU A 1 227 ? -36.949 -46.613 -6.317 1.00 61.22 219 GLU A O 1
ATOM 1494 N N . ILE A 1 228 ? -36.680 -45.016 -4.750 1.00 63.63 220 ILE A N 1
ATOM 1495 C CA . ILE A 1 228 ? -35.861 -44.194 -5.635 1.00 57.68 220 ILE A CA 1
ATOM 1496 C C . ILE A 1 228 ? -34.583 -44.924 -6.005 1.00 52.16 220 ILE A C 1
ATOM 1497 O O . ILE A 1 228 ? -34.173 -44.942 -7.173 1.00 52.68 220 ILE A O 1
ATOM 1502 N N . HIS A 1 229 ? -33.962 -45.578 -5.028 1.00 51.80 221 HIS A N 1
ATOM 1503 C CA . HIS A 1 229 ? -32.740 -46.326 -5.297 1.00 57.92 221 HIS A CA 1
ATOM 1504 C C . HIS A 1 229 ? -32.946 -47.367 -6.397 1.00 62.30 221 HIS A C 1
ATOM 1505 O O . HIS A 1 229 ? -32.151 -47.458 -7.339 1.00 67.27 221 HIS A O 1
ATOM 1512 N N . ALA A 1 230 ? -34.010 -48.167 -6.296 1.00 58.86 222 ALA A N 1
ATOM 1513 C CA . ALA A 1 230 ? -34.243 -49.206 -7.302 1.00 63.34 222 ALA A CA 1
ATOM 1514 C C . ALA A 1 230 ? -34.511 -48.619 -8.682 1.00 62.14 222 ALA A C 1
ATOM 1515 O O . ALA A 1 230 ? -34.261 -49.275 -9.693 1.00 61.22 222 ALA A O 1
ATOM 1517 N N . ALA A 1 231 ? -35.038 -47.398 -8.751 1.00 64.73 223 ALA A N 1
ATOM 1518 C CA . ALA A 1 231 ? -35.234 -46.763 -10.049 1.00 60.99 223 ALA A CA 1
ATOM 1519 C C . ALA A 1 231 ? -33.942 -46.164 -10.603 1.00 64.28 223 ALA A C 1
ATOM 1520 O O . ALA A 1 231 ? -33.725 -46.194 -11.818 1.00 72.02 223 ALA A O 1
ATOM 1522 N N . LEU A 1 232 ? -33.061 -45.655 -9.739 1.00 57.84 224 LEU A N 1
ATOM 1523 C CA . LEU A 1 232 ? -31.805 -45.019 -10.135 1.00 53.50 224 LEU A CA 1
ATOM 1524 C C . LEU A 1 232 ? -30.658 -45.746 -9.437 1.00 57.95 224 LEU A C 1
ATOM 1525 O O . LEU A 1 232 ? -29.939 -45.152 -8.617 1.00 50.81 224 LEU A O 1
ATOM 1530 N N . PRO A 1 233 ? -30.429 -47.029 -9.775 1.00 58.33 225 PRO A N 1
ATOM 1531 C CA . PRO A 1 233 ? -29.528 -47.852 -8.956 1.00 56.99 225 PRO A CA 1
ATOM 1532 C C . PRO A 1 233 ? -28.051 -47.522 -9.066 1.00 56.95 225 PRO A C 1
ATOM 1533 O O . PRO A 1 233 ? -27.234 -48.223 -8.464 1.00 56.27 225 PRO A O 1
ATOM 1537 N N . ASN A 1 234 ? -27.684 -46.435 -9.744 1.00 59.54 226 ASN A N 1
ATOM 1538 C CA . ASN A 1 234 ? -26.277 -46.062 -9.830 1.00 57.15 226 ASN A CA 1
ATOM 1539 C C . ASN A 1 234 ? -26.036 -44.602 -9.496 1.00 67.31 226 ASN A C 1
ATOM 1540 O O . ASN A 1 234 ? -24.906 -44.127 -9.635 1.00 70.83 226 ASN A O 1
ATOM 1545 N N . THR A 1 235 ? -27.049 -43.882 -9.041 1.00 70.42 227 THR A N 1
ATOM 1546 C CA . THR A 1 235 ? -26.875 -42.479 -8.709 1.00 65.91 227 THR A CA 1
ATOM 1547 C C . THR A 1 235 ? -26.785 -42.315 -7.199 1.00 62.49 227 THR A C 1
ATOM 1548 O O . THR A 1 235 ? -27.532 -42.943 -6.443 1.00 58.57 227 THR A O 1
ATOM 1552 N N . HIS A 1 236 ? -25.857 -41.463 -6.775 1.00 56.98 228 HIS A N 1
ATOM 1553 C CA . HIS A 1 236 ? -25.590 -41.237 -5.365 1.00 56.02 228 HIS A CA 1
ATOM 1554 C C . HIS A 1 236 ? -26.679 -40.358 -4.748 1.00 55.25 228 HIS A C 1
ATOM 1555 O O . HIS A 1 236 ? -27.034 -39.307 -5.290 1.00 50.65 228 HIS A O 1
ATOM 1562 N N . LEU A 1 237 ? -27.266 -40.828 -3.660 1.00 57.93 229 LEU A N 1
ATOM 1563 C CA . LEU A 1 237 ? -28.335 -40.101 -2.998 1.00 48.19 229 LEU A CA 1
ATOM 1564 C C . LEU A 1 237 ? -27.753 -39.355 -1.811 1.00 45.39 229 LEU A C 1
ATOM 1565 O O . LEU A 1 237 ? -26.823 -39.846 -1.168 1.00 46.78 229 LEU A O 1
ATOM 1570 N N . VAL A 1 238 ? -28.317 -38.170 -1.520 1.00 38.58 230 VAL A N 1
ATOM 1571 C CA . VAL A 1 238 ? -27.904 -37.342 -0.400 1.00 43.14 230 VAL A CA 1
ATOM 1572 C C . VAL A 1 238 ? -29.088 -37.155 0.545 1.00 43.03 230 VAL A C 1
ATOM 1573 O O . VAL A 1 238 ? -30.216 -36.954 0.095 1.00 48.14 230 VAL A O 1
ATOM 1577 N N . MET A 1 239 ? -28.825 -37.162 1.854 1.00 40.76 231 MET A N 1
ATOM 1578 C CA . MET A 1 239 ? -29.863 -36.968 2.861 1.00 43.63 231 MET A CA 1
ATOM 1579 C C . MET A 1 239 ? -29.540 -35.695 3.636 1.00 54.78 231 MET A C 1
ATOM 1580 O O . MET A 1 239 ? -28.557 -35.645 4.388 1.00 49.96 231 MET A O 1
ATOM 1585 N N . HIS A 1 240 ? -30.379 -34.680 3.484 1.00 51.15 232 HIS A N 1
ATOM 1586 C CA . HIS A 1 240 ? -30.261 -33.518 4.336 1.00 37.58 232 HIS A CA 1
ATOM 1587 C C . HIS A 1 240 ? -31.021 -33.763 5.624 1.00 38.67 232 HIS A C 1
ATOM 1588 O O . HIS A 1 240 ? -31.744 -34.745 5.759 1.00 43.94 232 HIS A O 1
ATOM 1595 N N . GLY A 1 241 ? -30.809 -32.881 6.590 1.00 40.86 233 GLY A N 1
ATOM 1596 C CA . GLY A 1 241 ? -31.521 -32.908 7.863 1.00 47.37 233 GLY A CA 1
ATOM 1597 C C . GLY A 1 241 ? -31.370 -34.194 8.639 1.00 47.77 233 GLY A C 1
ATOM 1598 O O . GLY A 1 241 ? -32.337 -34.670 9.243 1.00 58.56 233 GLY A O 1
ATOM 1599 N N . SER A 1 242 ? -30.176 -34.777 8.645 1.00 44.31 234 SER A N 1
ATOM 1600 C CA . SER A 1 242 ? -30.066 -36.133 9.163 1.00 42.79 234 SER A CA 1
ATOM 1601 C C . SER A 1 242 ? -29.351 -36.212 10.505 1.00 45.41 234 SER A C 1
ATOM 1602 O O . SER A 1 242 ? -28.799 -37.264 10.844 1.00 41.87 234 SER A O 1
ATOM 1605 N N . SER A 1 243 ? -29.320 -35.117 11.265 1.00 45.87 235 SER A N 1
ATOM 1606 C CA . SER A 1 243 ? -28.854 -35.227 12.636 1.00 44.69 235 SER A CA 1
ATOM 1607 C C . SER A 1 243 ? -29.732 -36.231 13.377 1.00 50.86 235 SER A C 1
ATOM 1608 O O . SER A 1 243 ? -30.946 -36.304 13.171 1.00 51.17 235 SER A O 1
ATOM 1611 N N . SER A 1 244 ? -29.103 -37.049 14.205 1.00 58.98 236 SER A N 1
ATOM 1612 C CA . SER A 1 244 ? -29.869 -37.969 15.021 1.00 47.21 236 SER A CA 1
ATOM 1613 C C . SER A 1 244 ? -30.562 -37.262 16.172 1.00 55.40 236 SER A C 1
ATOM 1614 O O . SER A 1 244 ? -31.563 -37.781 16.682 1.00 54.17 236 SER A O 1
ATOM 1617 N N . VAL A 1 245 ? -30.062 -36.100 16.585 1.00 51.57 237 VAL A N 1
ATOM 1618 C CA . VAL A 1 245 ? -30.569 -35.407 17.773 1.00 56.14 237 VAL A CA 1
ATOM 1619 C C . VAL A 1 245 ? -30.506 -36.412 18.914 1.00 58.69 237 VAL A C 1
ATOM 1620 O O . VAL A 1 245 ? -31.547 -36.953 19.302 1.00 53.72 237 VAL A O 1
ATOM 1624 N N . PRO A 1 246 ? -29.324 -36.716 19.458 1.00 62.34 238 PRO A N 1
ATOM 1625 C CA . PRO A 1 246 ? -29.227 -37.793 20.458 1.00 63.76 238 PRO A CA 1
ATOM 1626 C C . PRO A 1 246 ? -29.929 -37.420 21.760 1.00 74.29 238 PRO A C 1
ATOM 1627 O O . PRO A 1 246 ? -29.660 -36.366 22.344 1.00 82.03 238 PRO A O 1
ATOM 1631 N N . GLN A 1 247 ? -30.805 -38.319 22.237 1.00 66.74 239 GLN A N 1
ATOM 1632 C CA . GLN A 1 247 ? -31.581 -38.021 23.440 1.00 68.55 239 GLN A CA 1
ATOM 1633 C C . GLN A 1 247 ? -30.681 -37.793 24.647 1.00 72.94 239 GLN A C 1
ATOM 1634 O O . GLN A 1 247 ? -31.027 -37.003 25.534 1.00 76.13 239 GLN A O 1
ATOM 1640 N N . GLU A 1 248 ? -29.546 -38.498 24.726 1.00 69.18 240 GLU A N 1
ATOM 1641 C CA . GLU A 1 248 ? -28.666 -38.314 25.874 1.00 72.40 240 GLU A CA 1
ATOM 1642 C C . GLU A 1 248 ? -28.132 -36.890 25.935 1.00 68.79 240 GLU A C 1
ATOM 1643 O O . GLU A 1 248 ? -27.975 -36.324 27.024 1.00 66.01 240 GLU A O 1
ATOM 1649 N N . TRP A 1 249 ? -27.859 -36.290 24.776 1.00 65.76 241 TRP A N 1
ATOM 1650 C CA . TRP A 1 249 ? -27.413 -34.896 24.759 1.00 65.43 241 TRP A CA 1
ATOM 1651 C C . TRP A 1 249 ? -28.539 -33.930 25.097 1.00 73.50 241 TRP A C 1
ATOM 1652 O O . TRP A 1 249 ? -28.281 -32.862 25.669 1.00 72.54 241 TRP A O 1
ATOM 1663 N N . LEU A 1 250 ? -29.780 -34.270 24.733 1.00 68.36 242 LEU A N 1
ATOM 1664 C CA . LEU A 1 250 ? -30.907 -33.465 25.177 1.00 64.88 242 LEU A CA 1
ATOM 1665 C C . LEU A 1 250 ? -31.010 -33.474 26.696 1.00 78.40 242 LEU A C 1
ATOM 1666 O O . LEU A 1 250 ? -31.307 -32.443 27.309 1.00 88.08 242 LEU A O 1
ATOM 1671 N N . LYS A 1 251 ? -30.752 -34.627 27.323 1.00 76.30 243 LYS A N 1
ATOM 1672 C CA . LYS A 1 251 ? -30.826 -34.716 28.781 1.00 79.94 243 LYS A CA 1
ATOM 1673 C C . LYS A 1 251 ? -29.752 -33.870 29.444 1.00 79.29 243 LYS A C 1
ATOM 1674 O O . LYS A 1 251 ? -30.034 -33.111 30.380 1.00 83.91 243 LYS A O 1
ATOM 1680 N N . VAL A 1 252 ? -28.505 -34.011 28.991 1.00 81.55 244 VAL A N 1
ATOM 1681 C CA . VAL A 1 252 ? -27.420 -33.232 29.576 1.00 71.85 244 VAL A CA 1
ATOM 1682 C C . VAL A 1 252 ? -27.737 -31.746 29.492 1.00 71.35 244 VAL A C 1
ATOM 1683 O O . VAL A 1 252 ? -27.588 -31.013 30.477 1.00 75.37 244 VAL A O 1
ATOM 1687 N N . ILE A 1 253 ? -28.246 -31.294 28.340 1.00 67.75 245 ILE A N 1
ATOM 1688 C CA . ILE A 1 253 ? -28.615 -29.888 28.181 1.00 67.75 245 ILE A CA 1
ATOM 1689 C C . ILE A 1 253 ? -29.691 -29.482 29.188 1.00 84.16 245 ILE A C 1
ATOM 1690 O O . ILE A 1 253 ? -29.560 -28.461 29.877 1.00 93.04 245 ILE A O 1
ATOM 1695 N N . ASN A 1 254 ? -30.755 -30.285 29.316 1.00 85.53 246 ASN A N 1
ATOM 1696 C CA . ASN A 1 254 ? -31.848 -29.939 30.227 1.00 80.91 246 ASN A CA 1
ATOM 1697 C C . ASN A 1 254 ? -31.391 -29.940 31.687 1.00 81.65 246 ASN A C 1
ATOM 1698 O O . ASN A 1 254 ? -31.840 -29.107 32.490 1.00 81.04 246 ASN A O 1
ATOM 1703 N N . GLU A 1 255 ? -30.508 -30.875 32.046 1.00 78.66 247 GLU A N 1
ATOM 1704 C CA . GLU A 1 255 ? -30.045 -30.992 33.426 1.00 82.14 247 GLU A CA 1
ATOM 1705 C C . GLU A 1 255 ? -29.185 -29.801 33.841 1.00 92.20 247 GLU A C 1
ATOM 1706 O O . GLU A 1 255 ? -29.257 -29.347 34.988 1.00 102.12 247 GLU A O 1
ATOM 1712 N N . PHE A 1 256 ? -28.368 -29.280 32.928 1.00 79.80 248 PHE A N 1
ATOM 1713 C CA . PHE A 1 256 ? -27.440 -28.215 33.275 1.00 82.61 248 PHE A CA 1
ATOM 1714 C C . PHE A 1 256 ? -27.879 -26.885 32.684 1.00 86.04 248 PHE A C 1
ATOM 1715 O O . PHE A 1 256 ? -27.100 -26.214 31.991 1.00 81.05 248 PHE A O 1
ATOM 1723 N N . GLY A 1 257 ? -29.134 -26.515 32.928 1.00 81.00 249 GLY A N 1
ATOM 1724 C CA . GLY A 1 257 ? -29.590 -25.170 32.665 1.00 84.88 249 GLY A CA 1
ATOM 1725 C C . GLY A 1 257 ? -30.309 -24.982 31.354 1.00 81.88 249 GLY A C 1
ATOM 1726 O O . GLY A 1 257 ? -30.881 -23.905 31.130 1.00 85.02 249 GLY A O 1
ATOM 1727 N N . GLY A 1 258 ? -30.304 -25.986 30.493 1.00 75.45 250 GLY A N 1
ATOM 1728 C CA . GLY A 1 258 ? -30.954 -25.868 29.211 1.00 78.77 250 GLY A CA 1
ATOM 1729 C C . GLY A 1 258 ? -32.446 -26.176 29.271 1.00 88.49 250 GLY A C 1
ATOM 1730 O O . GLY A 1 258 ? -32.987 -26.731 30.231 1.00 76.62 250 GLY A O 1
ATOM 1731 N N . ASN A 1 259 ? -33.132 -25.729 28.229 1.00 89.40 251 ASN A N 1
ATOM 1732 C CA . ASN A 1 259 ? -34.568 -25.928 28.097 1.00 80.71 251 ASN A CA 1
ATOM 1733 C C . ASN A 1 259 ? -34.877 -26.295 26.652 1.00 78.53 251 ASN A C 1
ATOM 1734 O O . ASN A 1 259 ? -35.123 -25.410 25.829 1.00 86.00 251 ASN A O 1
ATOM 1739 N N . ILE A 1 260 ? -34.887 -27.597 26.365 1.00 77.38 252 ILE A N 1
ATOM 1740 C CA . ILE A 1 260 ? -35.204 -28.128 25.043 1.00 71.19 252 ILE A CA 1
ATOM 1741 C C . ILE A 1 260 ? -36.364 -29.084 25.202 1.00 67.41 252 ILE A C 1
ATOM 1742 O O . ILE A 1 260 ? -36.227 -30.109 25.881 1.00 75.44 252 ILE A O 1
ATOM 1747 N N . GLY A 1 261 ? -37.489 -28.773 24.563 1.00 72.38 253 GLY A N 1
ATOM 1748 C CA . GLY A 1 261 ? -38.677 -29.619 24.664 1.00 68.66 253 GLY A CA 1
ATOM 1749 C C . GLY A 1 261 ? -38.480 -31.026 24.132 1.00 69.69 253 GLY A C 1
ATOM 1750 O O . GLY A 1 261 ? -37.391 -31.388 23.677 1.00 77.06 253 GLY A O 1
ATOM 1751 N N . GLU A 1 262 ? -39.523 -31.842 24.189 1.00 77.54 254 GLU A N 1
ATOM 1752 C CA . GLU A 1 262 ? -39.439 -33.210 23.694 1.00 72.04 254 GLU A CA 1
ATOM 1753 C C . GLU A 1 262 ? -39.398 -33.193 22.170 1.00 64.71 254 GLU A C 1
ATOM 1754 O O . GLU A 1 262 ? -40.325 -32.701 21.521 1.00 66.59 254 GLU A O 1
ATOM 1760 N N . THR A 1 263 ? -38.306 -33.683 21.600 1.00 63.20 255 THR A N 1
ATOM 1761 C CA . THR A 1 263 ? -38.167 -33.737 20.153 1.00 66.34 255 THR A CA 1
ATOM 1762 C C . THR A 1 263 ? -37.310 -34.941 19.785 1.00 59.56 255 THR A C 1
ATOM 1763 O O . THR A 1 263 ? -36.756 -35.615 20.653 1.00 63.21 255 THR A O 1
ATOM 1767 N N . TYR A 1 264 ? -37.251 -35.245 18.488 1.00 56.84 256 TYR A N 1
ATOM 1768 C CA . TYR A 1 264 ? -36.584 -36.453 18.025 1.00 55.96 256 TYR A CA 1
ATOM 1769 C C . TYR A 1 264 ? -35.954 -36.198 16.665 1.00 58.53 256 TYR A C 1
ATOM 1770 O O . TYR A 1 264 ? -36.472 -35.415 15.861 1.00 55.97 256 TYR A O 1
ATOM 1779 N N . GLY A 1 265 ? -34.852 -36.910 16.397 1.00 57.52 257 GLY A N 1
ATOM 1780 C CA . GLY A 1 265 ? -34.121 -36.797 15.163 1.00 51.65 257 GLY A CA 1
ATOM 1781 C C . GLY A 1 265 ? -34.231 -38.048 14.320 1.00 53.60 257 GLY A C 1
ATOM 1782 O O . GLY A 1 265 ? -35.154 -38.861 14.479 1.00 54.05 257 GLY A O 1
ATOM 1783 N N . VAL A 1 266 ? -33.281 -38.210 13.407 1.00 48.16 258 VAL A N 1
ATOM 1784 C CA . VAL A 1 266 ? -33.249 -39.361 12.513 1.00 53.00 258 VAL A CA 1
ATOM 1785 C C . VAL A 1 266 ? -32.389 -40.440 13.165 1.00 55.67 258 VAL A C 1
ATOM 1786 O O . VAL A 1 266 ? -31.177 -40.224 13.342 1.00 53.68 258 VAL A O 1
ATOM 1790 N N . PRO A 1 267 ? -32.963 -41.591 13.525 1.00 53.36 259 PRO A N 1
ATOM 1791 C CA . PRO A 1 267 ? -32.191 -42.648 14.193 1.00 51.65 259 PRO A CA 1
ATOM 1792 C C . PRO A 1 267 ? -31.091 -43.193 13.304 1.00 50.45 259 PRO A C 1
ATOM 1793 O O . PRO A 1 267 ? -31.237 -43.290 12.082 1.00 49.49 259 PRO A O 1
ATOM 1797 N N . VAL A 1 268 ? -29.979 -43.566 13.940 1.00 50.73 260 VAL A N 1
ATOM 1798 C CA . VAL A 1 268 ? -28.817 -44.034 13.189 1.00 51.91 260 VAL A CA 1
ATOM 1799 C C . VAL A 1 268 ? -29.157 -45.276 12.372 1.00 57.77 260 VAL A C 1
ATOM 1800 O O . VAL A 1 268 ? -28.697 -45.428 11.231 1.00 56.87 260 VAL A O 1
ATOM 1804 N N . GLU A 1 269 ? -30.010 -46.152 12.914 1.00 54.43 261 GLU A N 1
ATOM 1805 C CA . GLU A 1 269 ? -30.324 -47.404 12.234 1.00 53.91 261 GLU A CA 1
ATOM 1806 C C . GLU A 1 269 ? -30.961 -47.146 10.875 1.00 56.62 261 GLU A C 1
ATOM 1807 O O . GLU A 1 269 ? -30.731 -47.895 9.917 1.00 64.69 261 GLU A O 1
ATOM 1809 N N . GLN A 1 270 ? -31.812 -46.126 10.789 1.00 57.80 262 GLN A N 1
ATOM 1810 C CA . GLN A 1 270 ? -32.469 -45.812 9.523 1.00 57.92 262 GLN A CA 1
ATOM 1811 C C . GLN A 1 270 ? -31.488 -45.226 8.511 1.00 60.78 262 GLN A C 1
ATOM 1812 O O . GLN A 1 270 ? -31.563 -45.546 7.314 1.00 57.48 262 GLN A O 1
ATOM 1818 N N . LEU A 1 271 ? -30.545 -44.392 8.967 1.00 57.26 263 LEU A N 1
ATOM 1819 C CA . LEU A 1 271 ? -29.521 -43.902 8.050 1.00 53.84 263 LEU A CA 1
ATOM 1820 C C . LEU A 1 271 ? -28.668 -45.054 7.542 1.00 46.58 263 LEU A C 1
ATOM 1821 O O . LEU A 1 271 ? -28.303 -45.097 6.362 1.00 54.34 263 LEU A O 1
ATOM 1826 N N . VAL A 1 272 ? -28.413 -46.039 8.400 1.00 48.12 264 VAL A N 1
ATOM 1827 C CA . VAL A 1 272 ? -27.696 -47.237 7.971 1.00 49.07 264 VAL A CA 1
ATOM 1828 C C . VAL A 1 272 ? -28.499 -47.984 6.914 1.00 56.17 264 VAL A C 1
ATOM 1829 O O . VAL A 1 272 ? -27.949 -48.434 5.904 1.00 65.54 264 VAL A O 1
ATOM 1833 N N . GLU A 1 273 ? -29.817 -48.112 7.115 1.00 52.52 265 GLU A N 1
ATOM 1834 C CA . GLU A 1 273 ? -30.665 -48.699 6.083 1.00 52.16 265 GLU A CA 1
ATOM 1835 C C . GLU A 1 273 ? -30.586 -47.892 4.803 1.00 52.97 265 GLU A C 1
ATOM 1836 O O . GLU A 1 273 ? -30.556 -48.453 3.700 1.00 51.13 265 GLU A O 1
ATOM 1842 N N . ALA A 1 274 ? -30.581 -46.565 4.935 1.00 48.75 266 ALA A N 1
ATOM 1843 C CA . ALA A 1 274 ? -30.606 -45.729 3.750 1.00 50.09 266 ALA A CA 1
ATOM 1844 C C . ALA A 1 274 ? -29.337 -45.904 2.927 1.00 54.89 266 ALA A C 1
ATOM 1845 O O . ALA A 1 274 ? -29.390 -4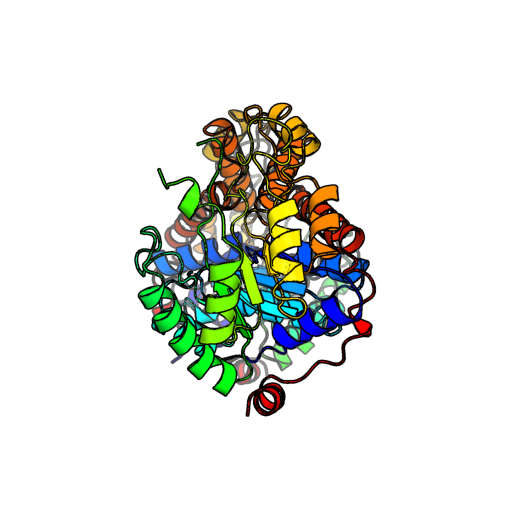5.852 1.690 1.00 56.15 266 ALA A O 1
ATOM 1847 N N . ILE A 1 275 ? -28.210 -46.192 3.589 1.00 50.97 267 ILE A N 1
ATOM 1848 C CA . ILE A 1 275 ? -26.948 -46.391 2.882 1.00 45.94 267 ILE A CA 1
ATOM 1849 C C . ILE A 1 275 ? -27.002 -47.660 2.048 1.00 48.16 267 ILE A C 1
ATOM 1850 O O . ILE A 1 275 ? -26.522 -47.689 0.906 1.00 47.60 267 ILE A O 1
ATOM 1855 N N . LYS A 1 276 ? -27.642 -48.712 2.571 1.00 49.61 268 LYS A N 1
ATOM 1856 C CA . LYS A 1 276 ? -27.839 -49.913 1.767 1.00 51.60 268 LYS A CA 1
ATOM 1857 C C . LYS A 1 276 ? -28.682 -49.626 0.531 1.00 51.72 268 LYS A C 1
ATOM 1858 O O . LYS A 1 276 ? -28.744 -50.466 -0.368 1.00 55.70 268 LYS A O 1
ATOM 1864 N N . HIS A 1 277 ? -29.366 -48.483 0.487 1.00 50.37 269 HIS A N 1
ATOM 1865 C CA . HIS A 1 277 ? -30.198 -48.083 -0.641 1.00 51.68 269 HIS A CA 1
ATOM 1866 C C . HIS A 1 277 ? -29.721 -46.772 -1.278 1.00 59.09 269 HIS A C 1
ATOM 1867 O O . HIS A 1 277 ? -30.524 -45.911 -1.633 1.00 58.15 269 HIS A O 1
ATOM 1874 N N . GLY A 1 278 ? -28.404 -46.599 -1.429 1.00 61.65 270 GLY A N 1
ATOM 1875 C CA . GLY A 1 278 ? -27.851 -45.565 -2.286 1.00 57.65 270 GLY A CA 1
ATOM 1876 C C . GLY A 1 278 ? -27.584 -44.218 -1.638 1.00 56.96 270 GLY A C 1
ATOM 1877 O O . GLY A 1 278 ? -27.108 -43.299 -2.328 1.00 56.77 270 GLY A O 1
ATOM 1878 N N . VAL A 1 279 ? -27.849 -44.064 -0.346 1.00 47.45 271 VAL A N 1
ATOM 1879 C CA . VAL A 1 279 ? -27.501 -42.827 0.335 1.00 53.92 271 VAL A CA 1
ATOM 1880 C C . VAL A 1 279 ? -26.011 -42.872 0.668 1.00 51.94 271 VAL A C 1
ATOM 1881 O O . VAL A 1 279 ? -25.566 -43.710 1.460 1.00 48.86 271 VAL A O 1
ATOM 1885 N N . ARG A 1 280 ? -25.245 -41.944 0.088 1.00 50.22 272 ARG A N 1
ATOM 1886 C CA . ARG A 1 280 ? -23.796 -41.913 0.240 1.00 51.38 272 ARG A CA 1
ATOM 1887 C C . ARG A 1 280 ? -23.278 -40.712 1.012 1.00 52.02 272 ARG A C 1
ATOM 1888 O O . ARG A 1 280 ? -22.148 -40.762 1.504 1.00 42.13 272 ARG A O 1
ATOM 1896 N N . LYS A 1 281 ? -24.071 -39.646 1.118 1.00 54.47 273 LYS A N 1
ATOM 1897 C CA . LYS A 1 281 ? -23.736 -38.420 1.828 1.00 40.87 273 LYS A CA 1
ATOM 1898 C C . LYS A 1 281 ? -24.877 -38.102 2.791 1.00 42.79 273 LYS A C 1
ATOM 1899 O O . LYS A 1 281 ? -26.038 -38.047 2.377 1.00 42.72 273 LYS A O 1
ATOM 1905 N N . ILE A 1 282 ? -24.551 -37.901 4.067 1.00 42.11 274 ILE A N 1
ATOM 1906 C CA . ILE A 1 282 ? -25.521 -37.673 5.135 1.00 37.76 274 ILE A CA 1
ATOM 1907 C C . ILE A 1 282 ? -25.115 -36.395 5.863 1.00 44.27 274 ILE A C 1
ATOM 1908 O O . ILE A 1 282 ? -24.123 -36.392 6.603 1.00 46.38 274 ILE A O 1
ATOM 1913 N N . ASN A 1 283 ? -25.870 -35.308 5.658 1.00 42.86 275 ASN A N 1
ATOM 1914 C CA . ASN A 1 283 ? -25.489 -34.001 6.193 1.00 35.61 275 ASN A CA 1
ATOM 1915 C C . ASN A 1 283 ? -25.775 -33.935 7.686 1.00 37.08 275 ASN A C 1
ATOM 1916 O O . ASN A 1 283 ? -26.914 -34.137 8.109 1.00 39.00 275 ASN A O 1
ATOM 1921 N N . ILE A 1 284 ? -24.745 -33.675 8.498 1.00 43.84 276 ILE A N 1
ATOM 1922 C CA . ILE A 1 284 ? -24.914 -33.635 9.953 1.00 49.00 276 ILE A CA 1
ATOM 1923 C C . ILE A 1 284 ? -24.292 -32.376 10.548 1.00 58.87 276 ILE A C 1
ATOM 1924 O O . ILE A 1 284 ? -23.083 -32.123 10.379 1.00 47.02 276 ILE A O 1
ATOM 1929 N N . ASP A 1 285 ? -25.114 -31.601 11.268 1.00 60.82 277 ASP A N 1
ATOM 1930 C CA . ASP A 1 285 ? -24.638 -30.404 11.957 1.00 52.74 277 ASP A CA 1
ATOM 1931 C C . ASP A 1 285 ? -25.324 -30.163 13.303 1.00 54.74 277 ASP A C 1
ATOM 1932 O O . ASP A 1 285 ? -24.647 -29.754 14.259 1.00 52.66 277 ASP A O 1
ATOM 1937 N N . THR A 1 286 ? -26.656 -30.371 13.397 1.00 57.38 278 THR A N 1
ATOM 1938 C CA . THR A 1 286 ? -27.353 -30.103 14.658 1.00 42.68 278 THR A CA 1
ATOM 1939 C C . THR A 1 286 ? -26.754 -30.933 15.785 1.00 43.77 278 THR A C 1
ATOM 1940 O O . THR A 1 286 ? -26.617 -30.453 16.919 1.00 45.19 278 THR A O 1
ATOM 1944 N N . ASP A 1 287 ? -26.370 -32.178 15.484 1.00 47.73 279 ASP A N 1
ATOM 1945 C CA . ASP A 1 287 ? -25.759 -33.045 16.491 1.00 53.46 279 ASP A CA 1
ATOM 1946 C C . ASP A 1 287 ? -24.475 -32.425 17.037 1.00 50.40 279 ASP A C 1
ATOM 1947 O O . ASP A 1 287 ? -24.215 -32.459 18.251 1.00 46.16 279 ASP A O 1
ATOM 1952 N N . LEU A 1 288 ? -23.666 -31.831 16.161 1.00 43.39 280 LEU A N 1
ATOM 1953 C CA . LEU A 1 288 ? -22.465 -31.172 16.665 1.00 57.66 280 LEU A CA 1
ATOM 1954 C C . LEU A 1 288 ? -22.817 -29.949 17.504 1.00 53.13 280 LEU A C 1
ATOM 1955 O O . LEU A 1 288 ? -22.164 -29.689 18.524 1.00 54.68 280 LEU A O 1
ATOM 1960 N N . ARG A 1 289 ? -23.873 -29.212 17.128 1.00 52.19 281 ARG A N 1
ATOM 1961 C CA . ARG A 1 289 ? -24.273 -28.075 17.957 1.00 51.98 281 ARG A CA 1
ATOM 1962 C C . ARG A 1 289 ? -24.751 -28.541 19.320 1.00 58.28 281 ARG A C 1
ATOM 1963 O O . ARG A 1 289 ? -24.432 -27.923 20.342 1.00 51.59 281 ARG A O 1
ATOM 1971 N N . LEU A 1 290 ? -25.546 -29.620 19.356 1.00 68.31 282 LEU A N 1
ATOM 1972 C CA . LEU A 1 290 ? -26.013 -30.149 20.635 1.00 61.33 282 LEU A CA 1
ATOM 1973 C C . LEU A 1 290 ? -24.851 -30.690 21.463 1.00 63.97 282 LEU A C 1
ATOM 1974 O O . LEU A 1 290 ? -24.773 -30.433 22.669 1.00 56.32 282 LEU A O 1
ATOM 1979 N N . ALA A 1 291 ? -23.914 -31.409 20.831 1.00 68.08 283 ALA A N 1
ATOM 1980 C CA . ALA A 1 291 ? -22.785 -31.951 21.586 1.00 60.20 283 ALA A CA 1
ATOM 1981 C C . ALA A 1 291 ? -21.965 -30.839 22.220 1.00 54.82 283 ALA A C 1
ATOM 1982 O O . ALA A 1 291 ? -21.578 -30.936 23.392 1.00 53.89 283 ALA A O 1
ATOM 1984 N N . SER A 1 292 ? -21.736 -29.750 21.481 1.00 51.22 284 SER A N 1
ATOM 1985 C CA . SER A 1 292 ? -20.971 -28.631 22.029 1.00 52.81 284 SER A CA 1
ATOM 1986 C C . SER A 1 292 ? -21.735 -27.926 23.148 1.00 61.20 284 SER A C 1
ATOM 1987 O O . SER A 1 292 ? -21.202 -27.710 24.249 1.00 55.69 284 SER A O 1
ATOM 1990 N N . THR A 1 293 ? -22.993 -27.562 22.877 1.00 70.38 285 THR A N 1
ATOM 1991 C CA . THR A 1 293 ? -23.804 -26.846 23.854 1.00 70.03 285 THR A CA 1
ATOM 1992 C C . THR A 1 293 ? -23.987 -27.654 25.132 1.00 73.11 285 THR A C 1
ATOM 1993 O O . THR A 1 293 ? -23.978 -27.094 26.235 1.00 71.52 285 THR A O 1
ATOM 1997 N N . GLY A 1 294 ? -24.126 -28.974 25.009 1.00 76.24 286 GLY A N 1
ATOM 1998 C CA . GLY A 1 294 ? -24.193 -29.815 26.199 1.00 75.21 286 GLY A CA 1
ATOM 1999 C C . GLY A 1 294 ? -22.872 -29.871 26.947 1.00 66.36 286 GLY A C 1
ATOM 2000 O O . GLY A 1 294 ? -22.832 -29.766 28.175 1.00 64.72 286 GLY A O 1
ATOM 2001 N N . ALA A 1 295 ? -21.770 -30.040 26.214 1.00 68.31 287 ALA A N 1
ATOM 2002 C CA . ALA A 1 295 ? -20.471 -30.157 26.865 1.00 67.48 287 ALA A CA 1
ATOM 2003 C C . ALA A 1 295 ? -20.126 -28.886 27.629 1.00 67.73 287 ALA A C 1
ATOM 2004 O O . ALA A 1 295 ? -19.663 -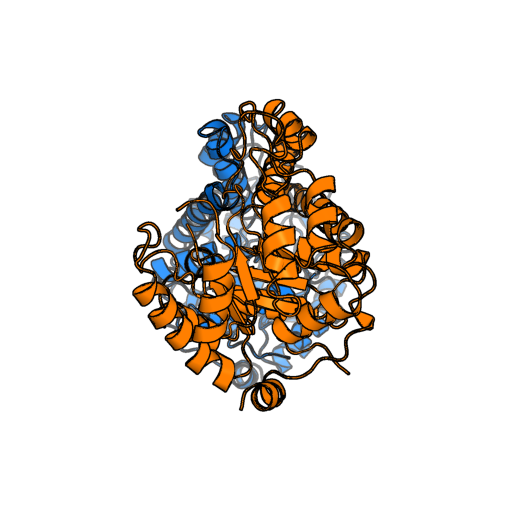28.954 28.778 1.00 65.30 287 ALA A O 1
ATOM 2006 N N . ILE A 1 296 ? -20.375 -27.715 27.029 1.00 66.12 288 ILE A N 1
ATOM 2007 C CA . ILE A 1 296 ? -20.087 -26.469 27.740 1.00 66.46 288 ILE A CA 1
ATOM 2008 C C . ILE A 1 296 ? -21.003 -26.328 28.943 1.00 71.72 288 ILE A C 1
ATOM 2009 O O . ILE A 1 296 ? -20.551 -25.987 30.039 1.00 76.73 288 ILE A O 1
ATOM 2014 N N . ARG A 1 297 ? -22.296 -26.632 28.773 1.00 81.24 289 ARG A N 1
ATOM 2015 C CA . ARG A 1 297 ? -23.243 -26.488 29.878 1.00 80.92 289 ARG A CA 1
ATOM 2016 C C . ARG A 1 297 ? -22.879 -27.391 31.053 1.00 84.76 289 ARG A C 1
ATOM 2017 O O . ARG A 1 297 ? -22.910 -26.958 32.214 1.00 90.14 289 ARG A O 1
ATOM 2025 N N . ARG A 1 298 ? -22.531 -28.649 30.775 1.00 76.76 290 ARG A N 1
ATOM 2026 C CA . ARG A 1 298 ? -22.167 -29.564 31.851 1.00 81.86 290 ARG A CA 1
ATOM 2027 C C . ARG A 1 298 ? -20.930 -29.067 32.578 1.00 88.97 290 ARG A C 1
ATOM 2028 O O . ARG A 1 298 ? -20.869 -29.065 33.813 1.00 93.57 290 ARG A O 1
ATOM 2036 N N . PHE A 1 299 ? -19.928 -28.635 31.812 1.00 85.46 291 PHE A N 1
ATOM 2037 C CA . PHE A 1 299 ? -18.662 -28.241 32.405 1.00 84.06 291 PHE A CA 1
ATOM 2038 C C . PHE A 1 299 ? -18.809 -26.958 33.213 1.00 87.15 291 PHE A C 1
ATOM 2039 O O . PHE A 1 299 ? -18.267 -26.856 34.319 1.00 97.10 291 PHE A O 1
ATOM 2047 N N . MET A 1 300 ? -19.548 -25.975 32.687 1.00 81.55 292 MET A N 1
ATOM 2048 C CA . MET A 1 300 ? -19.644 -24.680 33.358 1.00 84.74 292 MET A CA 1
ATOM 2049 C C . MET A 1 300 ? -20.335 -24.786 34.711 1.00 90.15 292 MET A C 1
ATOM 2050 O O . MET A 1 300 ? -20.035 -24.011 35.628 1.00 85.86 292 MET A O 1
ATOM 2055 N N . ALA A 1 301 ? -21.228 -25.763 34.863 1.00 93.69 293 ALA A N 1
ATOM 2056 C CA . ALA A 1 301 ? -21.907 -26.017 36.121 1.00 90.32 293 ALA A CA 1
ATOM 2057 C C . ALA A 1 301 ? -21.093 -26.942 37.011 1.00 98.41 293 ALA A C 1
ATOM 2058 O O . ALA A 1 301 ? -21.054 -26.760 38.235 1.00 94.56 293 ALA A O 1
ATOM 2060 N N . GLU A 1 302 ? -20.426 -27.923 36.402 1.00 102.04 294 GLU A N 1
ATOM 2061 C CA . GLU A 1 302 ? -19.585 -28.838 37.161 1.00 106.60 294 GLU A CA 1
ATOM 2062 C C . GLU A 1 302 ? -18.328 -28.149 37.694 1.00 112.07 294 GLU A C 1
ATOM 2063 O O . GLU A 1 302 ? -17.773 -28.585 38.708 1.00 118.34 294 GLU A O 1
ATOM 2065 N N . ASN A 1 303 ? -17.853 -27.094 37.033 1.00 108.34 295 ASN A N 1
ATOM 2066 C CA . ASN A 1 303 ? -16.676 -26.345 37.488 1.00 113.50 295 ASN A CA 1
ATOM 2067 C C . ASN A 1 303 ? -16.955 -24.856 37.352 1.00 116.49 295 ASN A C 1
ATOM 2068 O O . ASN A 1 303 ? -16.475 -24.195 36.419 1.00 110.74 295 ASN A O 1
ATOM 2073 N N . PRO A 1 304 ? -17.683 -24.272 38.309 1.00 115.84 296 PRO A N 1
ATOM 2074 C CA . PRO A 1 304 ? -18.099 -22.871 38.159 1.00 114.07 296 PRO A CA 1
ATOM 2075 C C . PRO A 1 304 ? -17.002 -21.870 38.444 1.00 105.16 296 PRO A C 1
ATOM 2076 O O . PRO A 1 304 ? -17.214 -20.672 38.215 1.00 107.82 296 PRO A O 1
ATOM 2080 N N . ALA A 1 305 ? -15.841 -22.312 38.910 1.00 99.84 297 ALA A N 1
ATOM 2081 C CA . ALA A 1 305 ? -14.742 -21.389 39.142 1.00 99.24 297 ALA A CA 1
ATOM 2082 C C . ALA A 1 305 ? -13.834 -21.232 37.929 1.00 100.36 297 ALA A C 1
ATOM 2083 O O . ALA A 1 305 ? -13.099 -20.240 37.857 1.00 96.35 297 ALA A O 1
ATOM 2085 N N . GLU A 1 306 ? -13.844 -22.187 36.996 1.00 93.98 298 GLU A N 1
ATOM 2086 C CA . GLU A 1 306 ? -13.028 -22.072 35.794 1.00 86.83 298 GLU A CA 1
ATOM 2087 C C . GLU A 1 306 ? -13.588 -21.000 34.869 1.00 87.68 298 GLU A C 1
ATOM 2088 O O . GLU A 1 306 ? -14.805 -20.849 34.730 1.00 85.82 298 GLU A O 1
ATOM 2090 N N . PHE A 1 307 ? -12.688 -20.233 34.247 1.00 90.12 299 PHE A N 1
ATOM 2091 C CA . PHE A 1 307 ? -13.103 -19.260 33.247 1.00 89.26 299 PHE A CA 1
ATOM 2092 C C . PHE A 1 307 ? -12.210 -19.261 32.015 1.00 85.19 299 PHE A C 1
ATOM 2093 O O . PHE A 1 307 ? -12.418 -18.437 31.117 1.00 82.55 299 PHE A O 1
ATOM 2101 N N . ASP A 1 308 ? -11.249 -20.157 31.935 1.00 80.11 300 ASP A N 1
ATOM 2102 C CA . ASP A 1 308 ? -10.452 -20.289 30.732 1.00 75.60 300 ASP A CA 1
ATOM 2103 C C . ASP A 1 308 ? -11.327 -20.944 29.675 1.00 70.31 300 ASP A C 1
ATOM 2104 O O . ASP A 1 308 ? -11.722 -22.103 29.854 1.00 69.98 300 ASP A O 1
ATOM 2109 N N . PRO A 1 309 ? -11.688 -20.246 28.596 1.00 71.24 301 PRO A N 1
ATOM 2110 C CA . PRO A 1 309 ? -12.545 -20.870 27.577 1.00 65.02 301 PRO A CA 1
ATOM 2111 C C . PRO A 1 309 ? -11.967 -22.154 27.015 1.00 71.11 301 PRO A C 1
ATOM 2112 O O . PRO A 1 309 ? -12.722 -23.094 26.740 1.00 74.22 301 PRO A O 1
ATOM 2116 N N . ARG A 1 310 ? -10.639 -22.216 26.840 1.00 69.88 302 ARG A N 1
ATOM 2117 C CA . ARG A 1 310 ? -10.000 -23.435 26.354 1.00 69.09 302 ARG A CA 1
ATOM 2118 C C . ARG A 1 310 ? -10.345 -24.629 27.218 1.00 76.31 302 ARG A C 1
ATOM 2119 O O . ARG A 1 310 ? -10.415 -25.757 26.717 1.00 84.48 302 ARG A O 1
ATOM 2127 N N . LYS A 1 311 ? -10.596 -24.401 28.508 1.00 76.91 303 LYS A N 1
ATOM 2128 C CA . LYS A 1 311 ? -10.829 -25.516 29.413 1.00 82.00 303 LYS A CA 1
ATOM 2129 C C . LYS A 1 311 ? -12.104 -26.262 29.047 1.00 83.34 303 LYS A C 1
ATOM 2130 O O . LYS A 1 311 ? -12.124 -27.497 29.059 1.00 91.52 303 LYS A O 1
ATOM 2132 N N . TYR A 1 312 ? -13.172 -25.548 28.688 1.00 76.94 304 TYR A N 1
ATOM 2133 C CA . TYR A 1 312 ? -14.378 -26.252 28.270 1.00 71.59 304 TYR A CA 1
ATOM 2134 C C . TYR A 1 312 ? -14.522 -26.395 26.767 1.00 80.76 304 TYR A C 1
ATOM 2135 O O . TYR A 1 312 ? -15.185 -27.336 26.318 1.00 90.32 304 TYR A O 1
ATOM 2144 N N . PHE A 1 313 ? -13.909 -25.506 25.981 1.00 77.45 305 PHE A N 1
ATOM 2145 C CA . PHE A 1 313 ? -13.835 -25.733 24.541 1.00 66.46 305 PHE A CA 1
ATOM 2146 C C . PHE A 1 313 ? -13.160 -27.063 24.258 1.00 59.60 305 PHE A C 1
ATOM 2147 O O . PHE A 1 313 ? -13.496 -27.740 23.278 1.00 52.67 305 PHE A O 1
ATOM 2155 N N . ALA A 1 314 ? -12.220 -27.463 25.121 1.00 59.55 306 ALA A N 1
ATOM 2156 C CA . ALA A 1 314 ? -11.610 -28.778 24.970 1.00 56.23 306 ALA A CA 1
ATOM 2157 C C . ALA A 1 314 ? -12.663 -29.870 24.969 1.00 56.43 306 ALA A C 1
ATOM 2158 O O . ALA A 1 314 ? -12.568 -30.827 24.193 1.00 59.27 306 ALA A O 1
ATOM 2160 N N . LYS A 1 315 ? -13.722 -29.694 25.759 1.00 57.71 307 LYS A N 1
ATOM 2161 C CA . LYS A 1 315 ? -14.759 -30.705 25.834 1.00 58.93 307 LYS A CA 1
ATOM 2162 C C . LYS A 1 315 ? -15.673 -30.674 24.625 1.00 60.83 307 LYS A C 1
ATOM 2163 O O . LYS A 1 315 ? -16.233 -31.710 24.254 1.00 63.01 307 LYS A O 1
ATOM 2169 N N . THR A 1 316 ? -15.838 -29.522 23.984 1.00 60.26 308 THR A N 1
ATOM 2170 C CA . THR A 1 316 ? -16.617 -29.529 22.757 1.00 57.17 308 THR A CA 1
ATOM 2171 C C . THR A 1 316 ? -15.901 -30.338 21.687 1.00 60.92 308 THR A C 1
ATOM 2172 O O . THR A 1 316 ? -16.538 -31.087 20.934 1.00 55.62 308 THR A O 1
ATOM 2176 N N . VAL A 1 317 ? -14.565 -30.214 21.627 1.00 61.06 309 VAL A N 1
ATOM 2177 C CA . VAL A 1 317 ? -13.780 -31.009 20.686 1.00 56.67 309 VAL A CA 1
ATOM 2178 C C . VAL A 1 317 ? -13.971 -32.495 20.948 1.00 64.48 309 VAL A C 1
ATOM 2179 O O . VAL A 1 317 ? -14.216 -33.274 20.021 1.00 67.42 309 VAL A O 1
ATOM 2183 N N . ASP A 1 318 ? -13.858 -32.913 22.209 1.00 63.34 310 ASP A N 1
ATOM 2184 C CA . ASP A 1 318 ? -14.017 -34.330 22.530 1.00 68.14 310 ASP A CA 1
ATOM 2185 C C . ASP A 1 318 ? -15.414 -34.835 22.196 1.00 66.31 310 ASP A C 1
ATOM 2186 O O . ASP A 1 318 ? -15.573 -35.912 21.606 1.00 66.54 310 ASP A O 1
ATOM 2191 N N . SER A 1 319 ? -16.444 -34.076 22.558 1.00 65.39 311 SER A N 1
ATOM 2192 C CA . SER A 1 319 ? -17.799 -34.576 22.352 1.00 62.08 311 SER A CA 1
ATOM 2193 C C . SER A 1 319 ? -18.217 -34.481 20.880 1.00 61.63 311 SER A C 1
ATOM 2194 O O . SER A 1 319 ? -18.891 -35.378 20.366 1.00 60.41 311 SER A O 1
ATOM 2197 N N . MET A 1 320 ? -17.810 -33.425 20.172 1.00 56.15 312 MET A N 1
ATOM 2198 C CA . MET A 1 320 ? -18.047 -33.389 18.733 1.00 48.57 312 MET A CA 1
ATOM 2199 C C . MET A 1 320 ? -17.291 -34.512 18.035 1.00 57.82 312 MET A C 1
ATOM 2200 O O . MET A 1 320 ? -17.811 -35.136 17.098 1.00 62.18 312 MET A O 1
ATOM 2205 N N . LYS A 1 321 ? -16.041 -34.750 18.452 1.00 59.23 313 LYS A N 1
ATOM 2206 C CA . LYS A 1 321 ? -15.223 -35.797 17.848 1.00 55.98 313 LYS A CA 1
ATOM 2207 C C . LYS A 1 321 ? -15.868 -37.154 18.033 1.00 50.53 313 LYS A C 1
ATOM 2208 O O . LYS A 1 321 ? -15.854 -37.991 17.121 1.00 52.65 313 LYS A O 1
ATOM 2214 N N . GLN A 1 322 ? -16.443 -37.393 19.207 1.00 55.59 314 GLN A N 1
ATOM 2215 C CA . GLN A 1 322 ? -17.096 -38.678 19.430 1.00 60.57 314 GLN A CA 1
ATOM 2216 C C . GLN A 1 322 ? -18.305 -38.849 18.521 1.00 54.79 314 GLN A C 1
ATOM 2217 O O . GLN A 1 322 ? -18.544 -39.944 17.999 1.00 58.59 314 GLN A O 1
ATOM 2223 N N . ILE A 1 323 ? -19.070 -37.780 18.301 1.00 53.21 315 ILE A N 1
ATOM 2224 C CA . ILE A 1 323 ? -20.207 -37.888 17.393 1.00 55.09 315 ILE A CA 1
ATOM 2225 C C . ILE A 1 323 ? -19.718 -38.255 16.004 1.00 53.96 315 ILE A C 1
ATOM 2226 O O . ILE A 1 323 ? -20.277 -39.137 15.341 1.00 63.23 315 ILE A O 1
ATOM 2231 N N . CYS A 1 324 ? -18.644 -37.603 15.556 1.00 44.20 316 CYS A N 1
ATOM 2232 C CA . CYS A 1 324 ? -18.123 -37.871 14.223 1.00 41.40 316 CYS A CA 1
ATOM 2233 C C . CYS A 1 324 ? -17.613 -39.295 14.114 1.00 42.24 316 CYS A C 1
ATOM 2234 O O . CYS A 1 324 ? -17.925 -39.992 13.140 1.00 44.73 316 CYS A O 1
ATOM 2237 N N . ILE A 1 325 ? -16.879 -39.761 15.133 1.00 43.74 317 ILE A N 1
ATOM 2238 C CA . ILE A 1 325 ? -16.377 -41.132 15.130 1.00 45.42 317 ILE A CA 1
ATOM 2239 C C . ILE A 1 325 ? -17.541 -42.113 15.038 1.00 59.36 317 ILE A C 1
ATOM 2240 O O . ILE A 1 325 ? -17.515 -43.065 14.247 1.00 59.72 317 ILE A O 1
ATOM 2245 N N . ASP A 1 326 ? -18.584 -41.884 15.843 1.00 54.90 318 ASP A N 1
ATOM 2246 C CA . ASP A 1 326 ? -19.746 -42.764 15.832 1.00 47.75 318 ASP A CA 1
ATOM 2247 C C . ASP A 1 326 ? -20.369 -42.841 14.443 1.00 52.78 318 ASP A C 1
ATOM 2248 O O . ASP A 1 326 ? -20.751 -43.924 13.983 1.00 49.42 318 ASP A O 1
ATOM 2253 N N . ARG A 1 327 ? -20.408 -41.723 13.721 1.00 51.00 319 ARG A N 1
ATOM 2254 C CA . ARG A 1 327 ? -21.016 -41.751 12.398 1.00 43.23 319 ARG A CA 1
ATOM 2255 C C . ARG A 1 327 ? -20.101 -42.454 11.400 1.00 52.84 319 ARG A C 1
ATOM 2256 O O . ARG A 1 327 ? -20.545 -43.379 10.695 1.00 44.29 319 ARG A O 1
ATOM 2264 N N . TYR A 1 328 ? -18.805 -42.066 11.365 1.00 42.14 320 TYR A N 1
ATOM 2265 C CA . TYR A 1 328 ? -17.821 -42.729 10.502 1.00 41.98 320 TYR A CA 1
ATOM 2266 C C . TYR A 1 328 ? -17.860 -44.244 10.658 1.00 49.13 320 TYR A C 1
ATOM 2267 O O . TYR A 1 328 ? -17.763 -44.993 9.672 1.00 47.51 320 TYR A O 1
ATOM 2276 N N . GLU A 1 329 ? -18.005 -44.720 11.892 1.00 55.03 321 GLU A N 1
ATOM 2277 C CA . GLU A 1 329 ? -18.023 -46.156 12.109 1.00 49.53 321 GLU A CA 1
ATOM 2278 C C . GLU A 1 329 ? -19.365 -46.751 11.714 1.00 59.40 321 GLU A C 1
ATOM 2279 O O . GLU A 1 329 ? -19.413 -47.698 10.921 1.00 60.74 321 GLU A O 1
ATOM 2285 N N . ALA A 1 330 ? -20.469 -46.159 12.189 1.00 57.62 322 ALA A N 1
ATOM 2286 C CA . ALA A 1 330 ? -21.790 -46.718 11.901 1.00 55.57 322 ALA A CA 1
ATOM 2287 C C . ALA A 1 330 ? -22.136 -46.653 10.420 1.00 58.40 322 ALA A C 1
ATOM 2288 O O . ALA A 1 330 ? -23.002 -47.414 9.965 1.00 66.13 322 ALA A O 1
ATOM 2290 N N . PHE A 1 331 ? -21.479 -45.775 9.663 1.00 45.63 323 PHE A N 1
ATOM 2291 C CA . PHE A 1 331 ? -21.758 -45.591 8.241 1.00 47.76 323 PHE A CA 1
ATOM 2292 C C . PHE A 1 331 ? -20.781 -46.337 7.332 1.00 47.31 323 PHE A C 1
ATOM 2293 O O . PHE A 1 331 ? -20.882 -46.229 6.101 1.00 44.15 323 PHE A O 1
ATOM 2301 N N . GLY A 1 332 ? -19.848 -47.097 7.902 1.00 45.95 324 GLY A N 1
ATOM 2302 C CA . GLY A 1 332 ? -18.875 -47.773 7.081 1.00 46.35 324 GLY A CA 1
ATOM 2303 C C . GLY A 1 332 ? -17.796 -46.883 6.506 1.00 56.02 324 GLY A C 1
ATOM 2304 O O . GLY A 1 332 ? -17.026 -47.352 5.665 1.00 64.13 324 GLY A O 1
ATOM 2305 N N . THR A 1 333 ? -17.731 -45.604 6.909 1.00 43.13 325 THR A N 1
ATOM 2306 C CA . THR A 1 333 ? -16.682 -44.719 6.408 1.00 43.83 325 THR A CA 1
ATOM 2307 C C . THR A 1 333 ? -15.308 -45.136 6.934 1.00 55.52 325 THR A C 1
ATOM 2308 O O . THR A 1 333 ? -14.294 -44.978 6.239 1.00 47.75 325 THR A O 1
ATOM 2312 N N . ALA A 1 334 ? -15.266 -45.702 8.138 1.00 47.93 326 ALA A N 1
ATOM 2313 C CA . ALA A 1 334 ? -14.004 -45.995 8.795 1.00 48.57 326 ALA A CA 1
ATOM 2314 C C . ALA A 1 334 ? -13.185 -47.000 7.995 1.00 54.86 326 ALA A C 1
ATOM 2315 O O . ALA A 1 334 ? -13.725 -47.952 7.426 1.00 62.82 326 ALA A O 1
ATOM 2317 N N . GLY A 1 335 ? -11.868 -46.783 7.949 1.00 54.01 327 GLY A N 1
ATOM 2318 C CA . GLY A 1 335 ? -10.989 -47.722 7.280 1.00 46.70 327 GLY A CA 1
ATOM 2319 C C . GLY A 1 335 ? -10.805 -47.515 5.793 1.00 46.99 327 GLY A C 1
ATOM 2320 O O . GLY A 1 335 ? -10.168 -48.352 5.151 1.00 60.18 327 GLY A O 1
ATOM 2321 N N . ASN A 1 336 ? -11.351 -46.447 5.215 1.00 45.37 328 ASN A N 1
ATOM 2322 C CA . ASN A 1 336 ? -11.262 -46.224 3.776 1.00 44.93 328 ASN A CA 1
ATOM 2323 C C . ASN A 1 336 ? -10.310 -45.103 3.368 1.00 41.83 328 ASN A C 1
ATOM 2324 O O . ASN A 1 336 ? -10.084 -44.914 2.164 1.00 43.46 328 ASN A O 1
ATOM 2329 N N . ALA A 1 337 ? -9.791 -44.320 4.313 1.00 41.15 329 ALA A N 1
ATOM 2330 C CA . ALA A 1 337 ? -8.970 -43.183 3.919 1.00 49.05 329 ALA A CA 1
ATOM 2331 C C . ALA A 1 337 ? -7.773 -43.646 3.101 1.00 50.64 329 ALA A C 1
ATOM 2332 O O . ALA A 1 337 ? -7.493 -43.095 2.025 1.00 53.62 329 ALA A O 1
ATOM 2334 N N . ASP A 1 338 ? -7.078 -44.690 3.559 1.00 42.32 330 ASP A N 1
ATOM 2335 C CA . ASP A 1 338 ? -5.918 -45.079 2.767 1.00 51.68 330 ASP A CA 1
ATOM 2336 C C . ASP A 1 338 ? -6.250 -46.046 1.624 1.00 53.05 330 ASP A C 1
ATOM 2337 O O . ASP A 1 338 ? -5.325 -46.492 0.937 1.00 59.35 330 ASP A O 1
ATOM 2342 N N . LYS A 1 339 ? -7.524 -46.366 1.370 1.00 48.73 331 LYS A N 1
ATOM 2343 C CA . LYS A 1 339 ? -7.871 -47.105 0.155 1.00 46.13 331 LYS A CA 1
ATOM 2344 C C . LYS A 1 339 ? -8.090 -46.185 -1.039 1.00 44.03 331 LYS A C 1
ATOM 2345 O O . LYS A 1 339 ? -8.426 -46.660 -2.128 1.00 46.57 331 LYS A O 1
ATOM 2351 N N . ILE A 1 340 ? -7.936 -44.887 -0.843 1.00 46.10 332 ILE A N 1
ATOM 2352 C CA . ILE A 1 340 ? -8.262 -43.876 -1.830 1.00 41.03 332 ILE A CA 1
ATOM 2353 C C . ILE A 1 340 ? -6.969 -43.252 -2.360 1.00 64.41 332 ILE A C 1
ATOM 2354 O O . ILE A 1 340 ? -6.206 -42.618 -1.610 1.00 40.17 332 ILE A O 1
ATOM 2359 N N . ARG A 1 341 ? -6.719 -43.430 -3.656 1.00 56.32 333 ARG A N 1
ATOM 2360 C CA . ARG A 1 341 ? -5.641 -42.711 -4.312 1.00 54.94 333 ARG A CA 1
ATOM 2361 C C . ARG A 1 341 ? -6.253 -41.466 -4.929 1.00 57.79 333 ARG A C 1
ATOM 2362 O O . ARG A 1 341 ? -6.960 -41.577 -5.944 1.00 48.29 333 ARG A O 1
ATOM 2364 N N . PRO A 1 342 ? -6.011 -40.276 -4.375 1.00 56.55 334 PRO A N 1
ATOM 2365 C CA . PRO A 1 342 ? -6.679 -39.079 -4.878 1.00 51.22 334 PRO A CA 1
ATOM 2366 C C . PRO A 1 342 ? -6.484 -38.901 -6.378 1.00 54.72 334 PRO A C 1
ATOM 2367 O O . PRO A 1 342 ? -5.500 -39.360 -6.959 1.00 70.69 334 PRO A O 1
ATOM 2371 N N . ILE A 1 343 ? -7.492 -38.312 -7.011 1.00 50.25 335 ILE A N 1
ATOM 2372 C CA . ILE A 1 343 ? -7.446 -37.908 -8.410 1.00 58.19 335 ILE A CA 1
ATOM 2373 C C . ILE A 1 343 ? -7.604 -36.391 -8.449 1.00 60.50 335 ILE A C 1
ATOM 2374 O O . ILE A 1 343 ? -8.575 -35.850 -7.912 1.00 56.15 335 ILE A O 1
ATOM 2379 N N . SER A 1 344 ? -6.648 -35.712 -9.077 1.00 62.63 336 SER A N 1
ATOM 2380 C CA . SER A 1 344 ? -6.665 -34.260 -9.138 1.00 52.73 336 SER A CA 1
ATOM 2381 C C . SER A 1 344 ? -7.907 -33.787 -9.881 1.00 60.16 336 SER A C 1
ATOM 2382 O O . SER A 1 344 ? -8.475 -34.512 -10.703 1.00 64.32 336 SER A O 1
ATOM 2385 N N . LEU A 1 345 ? -8.351 -32.565 -9.570 1.00 57.81 337 LEU A N 1
ATOM 2386 C CA . LEU A 1 345 ? -9.513 -32.045 -10.281 1.00 59.26 337 LEU A CA 1
ATOM 2387 C C . LEU A 1 345 ? -9.215 -31.859 -11.752 1.00 59.32 337 LEU A C 1
ATOM 2388 O O . LEU A 1 345 ? -10.140 -31.891 -12.576 1.00 61.15 337 LEU A O 1
ATOM 2393 N N . GLU A 1 346 ? -7.941 -31.673 -12.101 1.00 48.58 338 GLU A N 1
ATOM 2394 C CA . GLU A 1 346 ? -7.581 -31.614 -13.509 1.00 44.64 338 GLU A CA 1
ATOM 2395 C C . GLU A 1 346 ? -7.851 -32.958 -14.167 1.00 63.91 338 GLU A C 1
ATOM 2396 O O . GLU A 1 346 ? -8.451 -33.023 -15.246 1.00 72.11 338 GLU A O 1
ATOM 2402 N N . LYS A 1 347 ? -7.428 -34.049 -13.515 1.00 65.88 339 LYS A N 1
ATOM 2403 C CA . LYS A 1 347 ? -7.674 -35.374 -14.069 1.00 67.27 339 LYS A CA 1
ATOM 2404 C C . LYS A 1 347 ? -9.149 -35.766 -14.023 1.00 56.32 339 LYS A C 1
ATOM 2405 O O . LYS A 1 347 ? -9.585 -36.557 -14.869 1.00 56.56 339 LYS A O 1
ATOM 2407 N N . MET A 1 348 ? -9.939 -35.197 -13.102 1.00 51.75 340 MET A N 1
ATOM 2408 C CA . MET A 1 348 ? -11.376 -35.479 -13.087 1.00 50.79 340 MET A CA 1
ATOM 2409 C C . MET A 1 348 ? -12.091 -34.927 -14.312 1.00 51.24 340 MET A C 1
ATOM 2410 O O . MET A 1 348 ? -13.201 -35.371 -14.616 1.00 61.16 340 MET A O 1
ATOM 2415 N N . VAL A 1 349 ? -11.481 -33.979 -15.026 1.00 53.94 341 VAL A N 1
ATOM 2416 C CA . VAL A 1 349 ? -12.108 -33.425 -16.223 1.00 60.39 341 VAL A CA 1
ATOM 2417 C C . VAL A 1 349 ? -12.309 -34.501 -17.284 1.00 65.47 341 VAL A C 1
ATOM 2418 O O . VAL A 1 349 ? -13.327 -34.517 -17.986 1.00 72.27 341 VAL A O 1
ATOM 2422 N N . ASP A 1 350 ? -11.356 -35.423 -17.412 1.00 71.71 342 ASP A N 1
ATOM 2423 C CA . ASP A 1 350 ? -11.465 -36.453 -18.443 1.00 73.92 342 ASP A CA 1
ATOM 2424 C C . ASP A 1 350 ? -12.635 -37.408 -18.212 1.00 69.20 342 ASP A C 1
ATOM 2425 O O . ASP A 1 350 ? -13.137 -38.005 -19.171 1.00 73.48 342 ASP A O 1
ATOM 2430 N N . ARG A 1 351 ? -13.124 -37.516 -16.980 1.00 67.30 343 ARG A N 1
ATOM 2431 C CA . ARG A 1 351 ? -14.239 -38.402 -16.685 1.00 70.57 343 ARG A CA 1
ATOM 2432 C C . ARG A 1 351 ? -15.553 -37.893 -17.278 1.00 71.40 343 ARG A C 1
ATOM 2433 O O . ARG A 1 351 ? -16.491 -38.681 -17.461 1.00 78.90 343 ARG A O 1
ATOM 2441 N N . TYR A 1 352 ? -15.626 -36.611 -17.626 1.00 61.51 344 TYR A N 1
ATOM 2442 C CA . TYR A 1 352 ? -16.847 -35.999 -18.133 1.00 66.08 344 TYR A CA 1
ATOM 2443 C C . TYR A 1 352 ? -16.876 -35.807 -19.646 1.00 78.02 344 TYR A C 1
ATOM 2444 O O . TYR A 1 352 ? -17.969 -35.730 -20.218 1.00 90.93 344 TYR A O 1
ATOM 2453 N N . LYS A 1 353 ? -15.730 -35.726 -20.311 1.00 76.83 345 LYS A N 1
ATOM 2454 C CA . LYS A 1 353 ? -15.741 -35.583 -21.762 1.00 82.81 345 LYS A CA 1
ATOM 2455 C C . LYS A 1 353 ? -15.495 -36.934 -22.444 1.00 91.06 345 LYS A C 1
ATOM 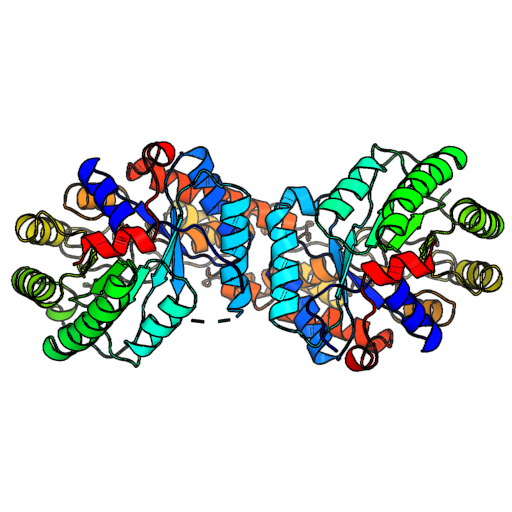2456 O O . LYS A 1 353 ? -14.475 -37.603 -22.252 1.00 92.02 345 LYS A O 1
ATOM 2459 N N . HIS B 1 6 ? 2.866 0.742 0.372 1.00 93.91 -2 HIS B N 1
ATOM 2460 C CA . HIS B 1 6 ? 3.308 -0.468 1.058 1.00 92.83 -2 HIS B CA 1
ATOM 2461 C C . HIS B 1 6 ? 2.165 -1.478 1.223 1.00 96.08 -2 HIS B C 1
ATOM 2462 O O . HIS B 1 6 ? 1.027 -1.207 0.839 1.00 88.42 -2 HIS B O 1
ATOM 2469 N N . HIS B 1 7 ? 2.466 -2.638 1.813 1.00 101.83 -1 HIS B N 1
ATOM 2470 C CA . HIS B 1 7 ? 1.473 -3.692 2.016 1.00 93.91 -1 HIS B CA 1
ATOM 2471 C C . HIS B 1 7 ? 1.763 -4.431 3.311 1.00 98.21 -1 HIS B C 1
ATOM 2472 O O . HIS B 1 7 ? 2.917 -4.545 3.730 1.00 92.49 -1 HIS B O 1
ATOM 2479 N N . HIS B 1 8 ? 0.708 -4.923 3.955 1.00 117.45 0 HIS B N 1
ATOM 2480 C CA . HIS B 1 8 ? 0.915 -5.686 5.179 1.00 117.04 0 HIS B CA 1
ATOM 2481 C C . HIS B 1 8 ? 0.575 -7.150 4.955 1.00 113.25 0 HIS B C 1
ATOM 2482 O O . HIS B 1 8 ? -0.188 -7.732 5.727 1.00 118.28 0 HIS B O 1
ATOM 2489 N N . MET B 1 9 ? 1.154 -7.760 3.922 1.00 92.74 1 MET B N 1
ATOM 2490 C CA . MET B 1 9 ? 0.907 -9.171 3.669 1.00 83.02 1 MET B CA 1
ATOM 2491 C C . MET B 1 9 ? 1.889 -10.044 4.433 1.00 74.92 1 MET B C 1
ATOM 2492 O O . MET B 1 9 ? 1.723 -11.269 4.477 1.00 75.23 1 MET B O 1
ATOM 2494 N N . ALA B 1 10 ? 2.934 -9.440 4.970 1.00 72.70 2 ALA B N 1
ATOM 2495 C CA . ALA B 1 10 ? 3.860 -10.061 5.896 1.00 74.38 2 ALA B CA 1
ATOM 2496 C C . ALA B 1 10 ? 3.612 -9.520 7.302 1.00 71.54 2 ALA B C 1
ATOM 2497 O O . ALA B 1 10 ? 2.919 -8.520 7.501 1.00 101.26 2 ALA B O 1
ATOM 2499 N N . LEU B 1 11 ? 4.226 -10.178 8.276 1.00 58.79 3 LEU B N 1
ATOM 2500 C CA . LEU B 1 11 ? 4.245 -9.692 9.646 1.00 57.85 3 LEU B CA 1
ATOM 2501 C C . LEU B 1 11 ? 5.366 -8.668 9.791 1.00 55.67 3 LEU B C 1
ATOM 2502 O O . LEU B 1 11 ? 6.342 -8.671 9.045 1.00 68.10 3 LEU B O 1
ATOM 2507 N N . ILE B 1 12 ? 5.235 -7.796 10.755 1.00 49.64 4 ILE B N 1
ATOM 2508 C CA . ILE B 1 12 ? 6.329 -6.923 11.088 1.00 54.59 4 ILE B CA 1
ATOM 2509 C C . ILE B 1 12 ? 6.975 -7.427 12.367 1.00 58.68 4 ILE B C 1
ATOM 2510 O O . ILE B 1 12 ? 6.367 -8.148 13.170 1.00 54.37 4 ILE B O 1
ATOM 2515 N N . SER B 1 13 ? 8.230 -7.033 12.560 1.00 54.22 5 SER B N 1
ATOM 2516 C CA . SER B 1 13 ? 8.950 -7.404 13.760 1.00 49.77 5 SER B CA 1
ATOM 2517 C C . SER B 1 13 ? 8.365 -6.671 14.955 1.00 49.78 5 SER B C 1
ATOM 2518 O O . SER B 1 13 ? 7.713 -5.632 14.820 1.00 49.50 5 SER B O 1
ATOM 2521 N N . MET B 1 14 ? 8.565 -7.254 16.133 1.00 51.23 6 MET B N 1
ATOM 2522 C CA . MET B 1 14 ? 8.211 -6.564 17.363 1.00 52.74 6 MET B CA 1
ATOM 2523 C C . MET B 1 14 ? 9.086 -5.338 17.560 1.00 63.57 6 MET B C 1
ATOM 2524 O O . MET B 1 14 ? 8.594 -4.257 17.923 1.00 63.39 6 MET B O 1
ATOM 2529 N N . ARG B 1 15 ? 10.386 -5.492 17.296 1.00 57.37 7 ARG B N 1
ATOM 2530 C CA . ARG B 1 15 ? 11.328 -4.406 17.507 1.00 57.15 7 ARG B CA 1
ATOM 2531 C C . ARG B 1 15 ? 10.904 -3.145 16.771 1.00 53.67 7 ARG B C 1
ATOM 2532 O O . ARG B 1 15 ? 10.889 -2.053 17.355 1.00 51.96 7 ARG B O 1
ATOM 2540 N N . GLN B 1 16 ? 10.538 -3.273 15.490 1.00 50.79 8 GLN B N 1
ATOM 2541 C CA . GLN B 1 16 ? 10.042 -2.103 14.774 1.00 51.00 8 GLN B CA 1
ATOM 2542 C C . GLN B 1 16 ? 8.842 -1.501 15.498 1.00 55.83 8 GLN B C 1
ATOM 2543 O O . GLN B 1 16 ? 8.835 -0.301 15.795 1.00 66.64 8 GLN B O 1
ATOM 2549 N N . LEU B 1 17 ? 7.868 -2.345 15.886 1.00 50.61 9 LEU B N 1
ATOM 2550 C CA . LEU B 1 17 ? 6.627 -1.842 16.477 1.00 51.58 9 LEU B CA 1
ATOM 2551 C C . LEU B 1 17 ? 6.883 -1.174 17.813 1.00 54.47 9 LEU B C 1
ATOM 2552 O O . LEU B 1 17 ? 6.264 -0.156 18.127 1.00 57.57 9 LEU B O 1
ATOM 2557 N N . LEU B 1 18 ? 7.771 -1.736 18.627 1.00 62.85 10 LEU B N 1
ATOM 2558 C CA . LEU B 1 18 ? 8.054 -1.080 19.897 1.00 66.38 10 LEU B CA 1
ATOM 2559 C C . LEU B 1 18 ? 8.924 0.160 19.726 1.00 66.75 10 LEU B C 1
ATOM 2560 O O . LEU B 1 18 ? 8.822 1.086 20.540 1.00 65.75 10 LEU B O 1
ATOM 2565 N N . ASP B 1 19 ? 9.773 0.209 18.690 1.00 62.57 11 ASP B N 1
ATOM 2566 C CA . ASP B 1 19 ? 10.448 1.467 18.376 1.00 59.63 11 ASP B CA 1
ATOM 2567 C C . ASP B 1 19 ? 9.424 2.549 18.083 1.00 70.42 11 ASP B C 1
ATOM 2568 O O . ASP B 1 19 ? 9.626 3.719 18.428 1.00 76.94 11 ASP B O 1
ATOM 2573 N N . HIS B 1 20 ? 8.318 2.175 17.432 1.00 58.42 12 HIS B N 1
ATOM 2574 C CA . HIS B 1 20 ? 7.291 3.163 17.129 1.00 66.61 12 HIS B CA 1
ATOM 2575 C C . HIS B 1 20 ? 6.598 3.616 18.406 1.00 64.45 12 HIS B C 1
ATOM 2576 O O . HIS B 1 20 ? 6.416 4.822 18.630 1.00 63.21 12 HIS B O 1
ATOM 2583 N N . ALA B 1 21 ? 6.272 2.661 19.282 1.00 58.32 13 ALA B N 1
ATOM 2584 C CA . ALA B 1 21 ? 5.712 2.988 20.589 1.00 75.38 13 ALA B CA 1
ATOM 2585 C C . ALA B 1 21 ? 6.553 4.031 21.331 1.00 72.32 13 ALA B C 1
ATOM 2586 O O . ALA B 1 21 ? 6.017 4.984 21.917 1.00 71.02 13 ALA B O 1
ATOM 2588 N N . ALA B 1 22 ? 7.872 3.870 21.309 1.00 67.97 14 ALA B N 1
ATOM 2589 C CA . ALA B 1 22 ? 8.746 4.821 21.985 1.00 68.87 14 ALA B CA 1
ATOM 2590 C C . ALA B 1 22 ? 8.722 6.186 21.294 1.00 73.69 14 ALA B C 1
ATOM 2591 O O . ALA B 1 22 ? 8.519 7.222 21.944 1.00 63.06 14 ALA B O 1
ATOM 2593 N N . GLU B 1 23 ? 8.891 6.202 19.964 1.00 73.64 15 GLU B N 1
ATOM 2594 C CA . GLU B 1 23 ? 8.927 7.468 19.236 1.00 62.23 15 GLU B CA 1
ATOM 2595 C C . GLU B 1 23 ? 7.664 8.290 19.454 1.00 61.78 15 GLU B C 1
ATOM 2596 O O . GLU B 1 23 ? 7.745 9.514 19.564 1.00 72.77 15 GLU B O 1
ATOM 2598 N N . HIS B 1 24 ? 6.499 7.637 19.600 1.00 88.84 16 HIS B N 1
ATOM 2599 C CA . HIS B 1 24 ? 5.213 8.320 19.740 1.00 74.87 16 HIS B CA 1
ATOM 2600 C C . HIS B 1 24 ? 4.546 8.098 21.098 1.00 75.71 16 HIS B C 1
ATOM 2601 O O . HIS B 1 24 ? 3.335 8.317 21.221 1.00 85.64 16 HIS B O 1
ATOM 2608 N N . ASN B 1 25 ? 5.290 7.627 22.099 1.00 75.76 17 ASN B N 1
ATOM 2609 C CA . ASN B 1 25 ? 4.864 7.606 23.505 1.00 77.20 17 ASN B CA 1
ATOM 2610 C C . ASN B 1 25 ? 3.525 6.906 23.722 1.00 87.43 17 ASN B C 1
ATOM 2611 O O . ASN B 1 25 ? 2.573 7.472 24.263 1.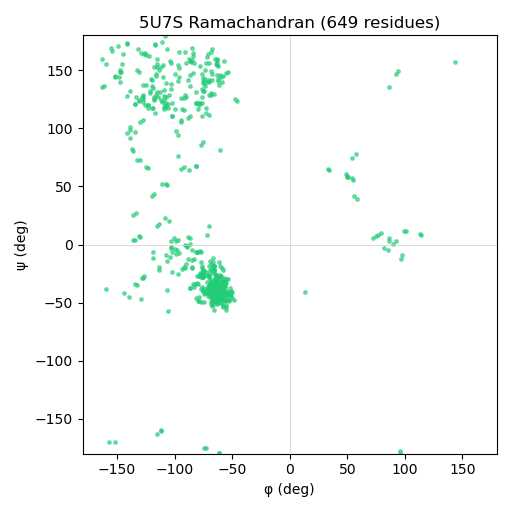00 91.46 17 ASN B O 1
ATOM 2616 N N . TYR B 1 26 ? 3.470 5.647 23.296 1.00 84.94 18 TYR B N 1
ATOM 2617 C CA . TYR B 1 26 ? 2.317 4.801 23.566 1.00 79.09 18 TYR B CA 1
ATOM 2618 C C . TYR B 1 26 ? 2.805 3.397 23.879 1.00 77.98 18 TYR B C 1
ATOM 2619 O O . TYR B 1 26 ? 4.008 3.108 23.845 1.00 70.43 18 TYR B O 1
ATOM 2628 N N . GLY B 1 27 ? 1.856 2.551 24.277 1.00 70.11 19 GLY B N 1
ATOM 2629 C CA . GLY B 1 27 ? 2.144 1.167 24.560 1.00 71.33 19 GLY B CA 1
ATOM 2630 C C . GLY B 1 27 ? 1.222 0.279 23.751 1.00 70.93 19 GLY B C 1
ATOM 2631 O O . GLY B 1 27 ? 0.224 0.730 23.189 1.00 78.02 19 GLY B O 1
ATOM 2632 N N . VAL B 1 28 ? 1.590 -0.994 23.672 1.00 70.48 20 VAL B N 1
ATOM 2633 C CA . VAL B 1 28 ? 0.844 -1.964 22.885 1.00 67.64 20 VAL B CA 1
ATOM 2634 C C . VAL B 1 28 ? 0.435 -3.106 23.803 1.00 66.28 20 VAL B C 1
ATOM 2635 O O . VAL B 1 28 ? 1.297 -3.729 24.430 1.00 61.73 20 VAL B O 1
ATOM 2639 N N . PRO B 1 29 ? -0.865 -3.371 23.952 1.00 66.75 21 PRO B N 1
ATOM 2640 C CA . PRO B 1 29 ? -1.305 -4.575 24.660 1.00 61.59 21 PRO B CA 1
ATOM 2641 C C . PRO B 1 29 ? -1.119 -5.804 23.799 1.00 59.01 21 PRO B C 1
ATOM 2642 O O . PRO B 1 29 ? -1.382 -5.784 22.595 1.00 62.65 21 PRO B O 1
ATOM 2646 N N . ALA B 1 30 ? -0.688 -6.890 24.429 1.00 66.63 22 ALA B N 1
ATOM 2647 C CA . ALA B 1 30 ? -0.447 -8.160 23.750 1.00 57.70 22 ALA B CA 1
ATOM 2648 C C . ALA B 1 30 ? -1.548 -9.137 24.135 1.00 55.99 22 ALA B C 1
ATOM 2649 O O . ALA B 1 30 ? -1.760 -9.396 25.323 1.00 67.81 22 ALA B O 1
ATOM 2651 N N . PHE B 1 31 ? -2.275 -9.642 23.144 1.00 55.74 23 PHE B N 1
ATOM 2652 C CA . PHE B 1 31 ? -3.380 -10.563 23.387 1.00 55.78 23 PHE B CA 1
ATOM 2653 C C . PHE B 1 31 ? -3.030 -11.965 22.909 1.00 59.06 23 PHE B C 1
ATOM 2654 O O . PHE B 1 31 ? -2.402 -12.140 21.860 1.00 66.78 23 PHE B O 1
ATOM 2662 N N . ASN B 1 32 ? -3.502 -12.965 23.636 1.00 58.15 24 ASN B N 1
ATOM 2663 C CA . ASN B 1 32 ? -3.244 -14.338 23.255 1.00 60.84 24 ASN B CA 1
ATOM 2664 C C . ASN B 1 32 ? -4.318 -14.771 22.274 1.00 60.61 24 ASN B C 1
ATOM 2665 O O . ASN B 1 32 ? -5.486 -14.409 22.414 1.00 58.81 24 ASN B O 1
ATOM 2670 N N . VAL B 1 33 ? -3.895 -15.447 21.219 1.00 57.80 25 VAL B N 1
ATOM 2671 C CA . VAL B 1 33 ? -4.803 -16.128 20.315 1.00 66.54 25 VAL B CA 1
ATOM 2672 C C . VAL B 1 33 ? -4.749 -17.613 20.623 1.00 68.63 25 VAL B C 1
ATOM 2673 O O . VAL B 1 33 ? -3.660 -18.168 20.839 1.00 66.91 25 VAL B O 1
ATOM 2677 N N . ASN B 1 34 ? -5.922 -18.240 20.710 1.00 62.65 26 ASN B N 1
ATOM 2678 C CA . ASN B 1 34 ? -6.026 -19.681 20.913 1.00 66.01 26 ASN B CA 1
ATOM 2679 C C . ASN B 1 34 ? -6.960 -20.278 19.862 1.00 58.68 26 ASN B C 1
ATOM 2680 O O . ASN B 1 34 ? -6.822 -21.452 19.516 1.00 56.37 26 ASN B O 1
ATOM 2685 N N . ASN B 1 35 ? -7.932 -19.512 19.369 1.00 50.75 27 ASN B N 1
ATOM 2686 C CA . ASN B 1 35 ? -8.803 -20.048 18.333 1.00 56.16 27 ASN B CA 1
ATOM 2687 C C . ASN B 1 35 ? -9.333 -18.912 17.459 1.00 62.14 27 ASN B C 1
ATOM 2688 O O . ASN B 1 35 ? -8.879 -17.766 17.545 1.00 62.74 27 ASN B O 1
ATOM 2693 N N . LEU B 1 36 ? -10.299 -19.254 16.601 1.00 57.60 28 LEU B N 1
ATOM 2694 C CA . LEU B 1 36 ? -10.773 -18.333 15.577 1.00 46.37 28 LEU B CA 1
ATOM 2695 C C . LEU B 1 36 ? -11.476 -17.129 16.194 1.00 51.70 28 LEU B C 1
ATOM 2696 O O . LEU B 1 36 ? -11.220 -15.981 15.811 1.00 58.35 28 LEU B O 1
ATOM 2701 N N . GLU B 1 37 ? -12.364 -17.363 17.153 1.00 50.33 29 GLU B N 1
ATOM 2702 C CA . GLU B 1 37 ? -13.134 -16.252 17.708 1.00 55.49 29 GLU B CA 1
ATOM 2703 C C . GLU B 1 37 ? -12.234 -15.242 18.409 1.00 51.66 29 GLU B C 1
ATOM 2704 O O . GLU B 1 37 ? -12.534 -14.046 18.419 1.00 59.33 29 GLU B O 1
ATOM 2710 N N . GLN B 1 38 ? -11.157 -15.707 19.055 1.00 62.21 30 GLN B N 1
ATOM 2711 C CA . GLN B 1 38 ? -10.230 -14.787 19.721 1.00 61.72 30 GLN B CA 1
ATOM 2712 C C . GLN B 1 38 ? -9.468 -13.931 18.711 1.00 50.95 30 GLN B C 1
ATOM 2713 O O . GLN B 1 38 ? -9.306 -12.724 18.911 1.00 53.79 30 GLN B O 1
ATOM 2719 N N . MET B 1 39 ? -9.008 -14.536 17.619 1.00 55.62 31 MET B N 1
ATOM 2720 C CA . MET B 1 39 ? -8.310 -13.803 16.566 1.00 46.60 31 MET B CA 1
ATOM 2721 C C . MET B 1 39 ? -9.201 -12.733 15.947 1.00 52.80 31 MET B C 1
ATOM 2722 O O . MET B 1 39 ? -8.736 -11.633 15.623 1.00 65.21 31 MET B O 1
ATOM 2727 N N . ARG B 1 40 ? -10.479 -13.049 15.742 1.00 48.21 32 ARG B N 1
ATOM 2728 C CA . ARG B 1 40 ? -11.373 -12.074 15.132 1.00 56.54 32 ARG B CA 1
ATOM 2729 C C . ARG B 1 40 ? -11.626 -10.891 16.065 1.00 60.39 32 ARG B C 1
ATOM 2730 O O . ARG B 1 40 ? -11.713 -9.743 15.609 1.00 63.37 32 ARG B O 1
ATOM 2738 N N . ALA B 1 41 ? -11.758 -11.147 17.370 1.00 52.51 33 ALA B N 1
ATOM 2739 C CA . ALA B 1 41 ? -12.022 -10.060 18.310 1.00 56.19 33 ALA B CA 1
ATOM 2740 C C . ALA B 1 41 ? -10.872 -9.060 18.318 1.00 58.34 33 ALA B C 1
ATOM 2741 O O . ALA B 1 41 ? -11.076 -7.842 18.280 1.00 56.45 33 ALA B O 1
ATOM 2743 N N . ILE B 1 42 ? -9.649 -9.575 18.392 1.00 67.45 34 ILE B N 1
ATOM 2744 C CA . ILE B 1 42 ? -8.450 -8.747 18.363 1.00 57.50 34 ILE B CA 1
ATOM 2745 C C . ILE B 1 42 ? -8.412 -7.914 17.091 1.00 53.30 34 ILE B C 1
ATOM 2746 O O . ILE B 1 42 ? -8.289 -6.685 17.132 1.00 56.31 34 ILE B O 1
ATOM 2751 N N . MET B 1 43 ? -8.527 -8.570 15.937 1.00 56.97 35 MET B N 1
ATOM 2752 C CA . MET B 1 43 ? -8.407 -7.845 14.679 1.00 53.96 35 MET B CA 1
ATOM 2753 C C . MET B 1 43 ? -9.545 -6.838 14.503 1.00 56.49 35 MET B C 1
ATOM 2754 O O . MET B 1 43 ? -9.304 -5.687 14.123 1.00 59.05 35 MET B O 1
ATOM 2759 N N . LEU B 1 44 ? -10.784 -7.227 14.829 1.00 56.15 36 LEU B N 1
ATOM 2760 C CA . LEU B 1 44 ? -11.905 -6.289 14.729 1.00 56.53 36 LEU B CA 1
ATOM 2761 C C . LEU B 1 44 ? -11.703 -5.063 15.611 1.00 61.68 36 LEU B C 1
ATOM 2762 O O . LEU B 1 44 ? -12.107 -3.947 15.246 1.00 60.30 36 LEU B O 1
ATOM 2767 N N . ALA B 1 45 ? -11.135 -5.258 16.802 1.00 58.62 37 ALA B N 1
ATOM 2768 C CA . ALA B 1 45 ? -10.823 -4.127 17.669 1.00 60.56 37 ALA B CA 1
ATOM 2769 C C . ALA B 1 45 ? -9.689 -3.280 17.097 1.00 62.58 37 ALA B C 1
ATOM 2770 O O . ALA B 1 45 ? -9.732 -2.044 17.173 1.00 62.27 37 ALA B O 1
ATOM 2772 N N . ALA B 1 46 ? -8.641 -3.924 16.564 1.00 62.41 38 ALA B N 1
ATOM 2773 C CA . ALA B 1 46 ? -7.557 -3.166 15.942 1.00 58.09 38 ALA B CA 1
ATOM 2774 C C . ALA B 1 46 ? -8.041 -2.392 14.729 1.00 65.34 38 ALA B C 1
ATOM 2775 O O . ALA B 1 46 ? -7.569 -1.274 14.486 1.00 61.28 38 ALA B O 1
ATOM 2777 N N . ASP B 1 47 ? -8.987 -2.956 13.965 1.00 58.60 39 ASP B N 1
ATOM 2778 C CA . ASP B 1 47 ? -9.582 -2.201 12.865 1.00 63.71 39 ASP B CA 1
ATOM 2779 C C . ASP B 1 47 ? -10.403 -1.037 13.398 1.00 65.18 39 ASP B C 1
ATOM 2780 O O . ASP B 1 47 ? -10.289 0.093 12.904 1.00 69.93 39 ASP B O 1
ATOM 2785 N N . ALA B 1 48 ? -11.203 -1.280 14.432 1.00 73.08 40 ALA B N 1
ATOM 2786 C CA . ALA B 1 48 ? -12.052 -0.218 14.950 1.00 65.81 40 ALA B CA 1
ATOM 2787 C C . ALA B 1 48 ? -11.217 0.969 15.447 1.00 70.78 40 ALA B C 1
ATOM 2788 O O . ALA B 1 48 ? -11.599 2.129 15.262 1.00 69.49 40 ALA B O 1
ATOM 2790 N N . THR B 1 49 ? -10.045 0.703 16.019 1.00 66.07 41 THR B N 1
ATOM 2791 C CA . THR B 1 49 ? -9.220 1.761 16.581 1.00 67.49 41 THR B CA 1
ATOM 2792 C C . THR B 1 49 ? -8.043 2.135 15.693 1.00 66.62 41 THR B C 1
ATOM 2793 O O . THR B 1 49 ? -7.308 3.062 16.038 1.00 70.82 41 THR B O 1
ATOM 2797 N N . ASN B 1 50 ? -7.869 1.461 14.553 1.00 64.87 42 ASN B N 1
ATOM 2798 C CA . ASN B 1 50 ? -6.719 1.643 13.656 1.00 69.97 42 ASN B CA 1
ATOM 2799 C C . ASN B 1 50 ? -5.391 1.551 14.417 1.00 66.30 42 ASN B C 1
ATOM 2800 O O . ASN B 1 50 ? -4.563 2.466 14.414 1.00 69.08 42 ASN B O 1
ATOM 2805 N N . SER B 1 51 ? -5.199 0.408 15.074 1.00 61.43 43 SER B N 1
ATOM 2806 C CA . SER B 1 51 ? -4.028 0.134 15.886 1.00 60.93 43 SER B CA 1
ATOM 2807 C C . SER B 1 51 ? -3.239 -1.025 15.305 1.00 60.94 43 SER B C 1
ATOM 2808 O O . SER B 1 51 ? -3.821 -1.981 14.782 1.00 60.70 43 SER B O 1
ATOM 2811 N N . PRO B 1 52 ? -1.915 -0.988 15.416 1.00 72.80 44 PRO B N 1
ATOM 2812 C CA . PRO B 1 52 ? -1.127 -2.187 15.128 1.00 55.55 44 PRO B CA 1
ATOM 2813 C C . PRO B 1 52 ? -1.338 -3.201 16.233 1.00 54.96 44 PRO B C 1
ATOM 2814 O O . PRO B 1 52 ? -1.789 -2.869 17.335 1.00 56.41 44 PRO B O 1
ATOM 2818 N N . VAL B 1 53 ? -1.009 -4.456 15.922 1.00 52.93 45 VAL B N 1
ATOM 2819 C CA . VAL B 1 53 ? -1.406 -5.586 16.746 1.00 52.23 45 VAL B CA 1
ATOM 2820 C C . VAL B 1 53 ? -0.213 -6.458 17.107 1.00 56.08 45 VAL B C 1
ATOM 2821 O O . VAL B 1 53 ? 0.606 -6.805 16.248 1.00 49.80 45 VAL B O 1
ATOM 2825 N N . ILE B 1 54 ? -0.173 -6.873 18.371 1.00 54.08 46 ILE B N 1
ATOM 2826 C CA . ILE B 1 54 ? 0.596 -8.023 18.819 1.00 50.66 46 ILE B CA 1
ATOM 2827 C C . ILE B 1 54 ? -0.396 -9.136 19.174 1.00 59.38 46 ILE B C 1
ATOM 2828 O O . ILE B 1 54 ? -1.320 -8.938 19.973 1.00 52.67 46 ILE B O 1
ATOM 2833 N N . VAL B 1 55 ? -0.230 -10.299 18.560 1.00 54.21 47 VAL B N 1
ATOM 2834 C CA . VAL B 1 55 ? -0.942 -11.499 18.966 1.00 59.72 47 VAL B CA 1
ATOM 2835 C C . VAL B 1 55 ? 0.112 -12.507 19.395 1.00 51.47 47 VAL B C 1
ATOM 2836 O O . VAL B 1 55 ? 1.127 -12.682 18.715 1.00 45.93 47 VAL B O 1
ATOM 2840 N N . GLN B 1 56 ? -0.119 -13.150 20.527 1.00 51.39 48 GLN B N 1
ATOM 2841 C CA . GLN B 1 56 ? 0.840 -14.085 21.068 1.00 48.47 48 GLN B CA 1
ATOM 2842 C C . GLN B 1 56 ? 0.223 -15.476 21.059 1.00 57.49 48 GLN B C 1
ATOM 2843 O O . GLN B 1 56 ? -1.002 -15.643 21.029 1.00 48.83 48 GLN B O 1
ATOM 2849 N N . ALA B 1 57 ? 1.104 -16.465 21.122 1.00 55.83 49 ALA B N 1
ATOM 2850 C CA . ALA B 1 57 ? 0.729 -17.852 21.273 1.00 52.30 49 ALA B CA 1
ATOM 2851 C C . ALA B 1 57 ? 1.334 -18.297 22.587 1.00 60.17 49 ALA B C 1
ATOM 2852 O O . ALA B 1 57 ? 2.528 -18.099 22.825 1.00 70.91 49 ALA B O 1
ATOM 2854 N N . SER B 1 58 ? 0.501 -18.863 23.444 1.00 66.20 50 SER B N 1
ATOM 2855 C CA . SER B 1 58 ? 0.959 -19.357 24.721 1.00 65.91 50 SER B CA 1
ATOM 2856 C C . SER B 1 58 ? 1.854 -20.562 24.494 1.00 61.68 50 SER B C 1
ATOM 2857 O O . SER B 1 58 ? 1.947 -21.102 23.386 1.00 65.53 50 SER B O 1
ATOM 2860 N N . ALA B 1 59 ? 2.578 -20.944 25.540 1.00 65.53 51 ALA B N 1
ATOM 2861 C CA . ALA B 1 59 ? 3.395 -22.143 25.430 1.00 69.55 51 ALA B CA 1
ATOM 2862 C C . ALA B 1 59 ? 2.552 -23.345 25.025 1.00 73.19 51 ALA B C 1
ATOM 2863 O O . ALA B 1 59 ? 3.038 -24.224 24.308 1.00 73.66 51 ALA B O 1
ATOM 2865 N N . GLY B 1 60 ? 1.280 -23.378 25.427 1.00 77.43 52 GLY B N 1
ATOM 2866 C CA . GLY B 1 60 ? 0.411 -24.497 25.106 1.00 76.55 52 GLY B CA 1
ATOM 2867 C C . GLY B 1 60 ? -0.527 -24.257 23.937 1.00 78.07 52 GLY B C 1
ATOM 2868 O O . GLY B 1 60 ? -1.276 -25.160 23.531 1.00 68.67 52 GLY B O 1
ATOM 2869 N N . ALA B 1 61 ? -0.504 -23.032 23.398 1.00 75.63 53 ALA B N 1
ATOM 2870 C CA . ALA B 1 61 ? -1.301 -22.724 22.213 1.00 68.58 53 ALA B CA 1
ATOM 2871 C C . ALA B 1 61 ? -0.927 -23.620 21.039 1.00 67.20 53 ALA B C 1
ATOM 2872 O O . ALA B 1 61 ? -1.799 -24.047 20.275 1.00 68.20 53 ALA B O 1
ATOM 2874 N N . ARG B 1 62 ? 0.361 -23.922 20.874 1.00 71.95 54 ARG B N 1
ATOM 2875 C CA . ARG B 1 62 ? 0.759 -24.854 19.822 1.00 65.68 54 ARG B CA 1
ATOM 2876 C C . ARG B 1 62 ? 0.083 -26.213 20.006 1.00 65.30 54 ARG B C 1
ATOM 2877 O O . ARG B 1 62 ? -0.447 -26.791 19.049 1.00 70.87 54 ARG B O 1
ATOM 2885 N N . LYS B 1 63 ? 0.061 -26.726 21.240 1.00 56.50 55 LYS B N 1
ATOM 2886 C CA . LYS B 1 63 ? -0.505 -28.049 21.473 1.00 62.35 55 LYS B CA 1
ATOM 2887 C C . LYS B 1 63 ? -2.026 -28.032 21.331 1.00 68.15 55 LYS B C 1
ATOM 2888 O O . LYS B 1 63 ? -2.615 -28.950 20.745 1.00 65.87 55 LYS B O 1
ATOM 2890 N N . TYR B 1 64 ? -2.672 -26.992 21.862 1.00 64.49 56 TYR B N 1
ATOM 2891 C CA . TYR B 1 64 ? -4.130 -26.921 21.870 1.00 62.33 56 TYR B CA 1
ATOM 2892 C C . TYR B 1 64 ? -4.691 -26.852 20.459 1.00 58.40 56 TYR B C 1
ATOM 2893 O O . TYR B 1 64 ? -5.667 -27.538 20.130 1.00 70.67 56 TYR B O 1
ATOM 2902 N N . ALA B 1 65 ? -4.089 -26.027 19.612 1.00 50.83 57 ALA B N 1
ATOM 2903 C CA . ALA B 1 65 ? -4.713 -25.627 18.364 1.00 54.93 57 ALA B CA 1
ATOM 2904 C C . ALA B 1 65 ? -4.101 -26.281 17.143 1.00 60.35 57 ALA B C 1
ATOM 2905 O O . ALA B 1 65 ? -4.715 -26.239 16.068 1.00 57.40 57 ALA B O 1
ATOM 2907 N N . GLY B 1 66 ? -2.923 -26.888 17.283 1.00 62.64 58 GLY B N 1
ATOM 2908 C CA . GLY B 1 66 ? -2.173 -27.361 16.137 1.00 50.84 58 GLY B CA 1
ATOM 2909 C C . GLY B 1 66 ? -1.313 -26.250 15.570 1.00 52.70 58 GLY B C 1
ATOM 2910 O O . GLY B 1 66 ? -1.787 -25.117 15.418 1.00 54.00 58 GLY B O 1
ATOM 2911 N N . ALA B 1 67 ? -0.055 -26.546 15.252 1.00 48.56 59 ALA B N 1
ATOM 2912 C CA . ALA B 1 67 ? 0.798 -25.510 14.681 1.00 48.87 59 ALA B CA 1
ATOM 2913 C C . ALA B 1 67 ? 0.307 -25.022 13.328 1.00 49.05 59 ALA B C 1
ATOM 2914 O O . ALA B 1 67 ? 0.442 -23.816 13.058 1.00 44.10 59 ALA B O 1
ATOM 2916 N N . PRO B 1 68 ? -0.220 -25.864 12.435 1.00 49.87 60 PRO B N 1
ATOM 2917 C CA . PRO B 1 68 ? -0.711 -25.326 11.154 1.00 47.90 60 PRO B CA 1
ATOM 2918 C C . PRO B 1 68 ? -1.882 -24.369 11.332 1.00 55.96 60 PRO B C 1
ATOM 2919 O O . PRO B 1 68 ? -2.056 -23.440 10.525 1.00 47.36 60 PRO B O 1
ATOM 2923 N N . PHE B 1 69 ? -2.697 -24.579 12.371 1.00 51.07 61 PHE B N 1
ATOM 2924 C CA . PHE B 1 69 ? -3.882 -23.752 12.553 1.00 55.06 61 PHE B CA 1
ATOM 2925 C C . PHE B 1 69 ? -3.507 -22.370 13.060 1.00 57.28 61 PHE B C 1
ATOM 2926 O O . PHE B 1 69 ? -4.069 -21.363 12.610 1.00 59.70 61 PHE B O 1
ATOM 2934 N N . LEU B 1 70 ? -2.582 -22.294 14.016 1.00 53.60 62 LEU B N 1
ATOM 2935 C CA . LEU B 1 70 ? -2.162 -20.974 14.463 1.00 60.36 62 LEU B CA 1
ATOM 2936 C C . LEU B 1 70 ? -1.368 -20.247 13.382 1.00 55.69 62 LEU B C 1
ATOM 2937 O O . LEU B 1 70 ? -1.442 -19.019 13.285 1.00 61.90 62 LEU B O 1
ATOM 2942 N N . ARG B 1 71 ? -0.600 -20.954 12.563 1.00 46.36 63 ARG B N 1
ATOM 2943 C CA . ARG B 1 71 ? -0.054 -20.260 11.408 1.00 47.82 63 ARG B CA 1
ATOM 2944 C C . ARG B 1 71 ? -1.182 -19.755 10.520 1.00 44.31 63 ARG B C 1
ATOM 2945 O O . ARG B 1 71 ? -1.214 -18.580 10.138 1.00 48.31 63 ARG B O 1
ATOM 2953 N N . HIS B 1 72 ? -2.168 -20.604 10.256 1.00 47.26 64 HIS B N 1
ATOM 2954 C CA . HIS B 1 72 ? -3.182 -20.241 9.276 1.00 42.36 64 HIS B CA 1
ATOM 2955 C C . HIS B 1 72 ? -4.197 -19.241 9.807 1.00 40.70 64 HIS B C 1
ATOM 2956 O O . HIS B 1 72 ? -4.775 -18.495 9.008 1.00 45.55 64 HIS B O 1
ATOM 2963 N N . LEU B 1 73 ? -4.401 -19.171 11.123 1.00 36.35 65 LEU B N 1
ATOM 2964 C CA . LEU B 1 73 ? -5.248 -18.109 11.658 1.00 47.86 65 LEU B CA 1
ATOM 2965 C C . LEU B 1 73 ? -4.619 -16.738 11.409 1.00 53.29 65 LEU B C 1
ATOM 2966 O O . LEU B 1 73 ? -5.293 -15.818 10.927 1.00 58.47 65 LEU B O 1
ATOM 2971 N N . ILE B 1 74 ? -3.308 -16.610 11.650 1.00 51.83 66 ILE B N 1
ATOM 2972 C CA . ILE B 1 74 ? -2.625 -15.337 11.433 1.00 53.11 66 ILE B CA 1
ATOM 2973 C C . ILE B 1 74 ? -2.643 -14.979 9.954 1.00 56.58 66 ILE B C 1
ATOM 2974 O O . ILE B 1 74 ? -2.858 -13.819 9.583 1.00 59.94 66 ILE B O 1
ATOM 2979 N N . LEU B 1 75 ? -2.412 -15.966 9.085 1.00 49.22 67 LEU B N 1
ATOM 2980 C CA . LEU B 1 75 ? -2.475 -15.695 7.653 1.00 44.05 67 LEU B CA 1
ATOM 2981 C C . LEU B 1 75 ? -3.850 -15.164 7.268 1.00 46.78 67 LEU B C 1
ATOM 2982 O O . LEU B 1 75 ? -3.954 -14.174 6.530 1.00 52.22 67 LEU B O 1
ATOM 2987 N N . ALA B 1 76 ? -4.920 -15.793 7.786 1.00 40.54 68 ALA B N 1
ATOM 2988 C CA . ALA B 1 76 ? -6.274 -15.344 7.472 1.00 42.17 68 ALA B CA 1
ATOM 2989 C C . ALA B 1 76 ? -6.510 -13.925 7.949 1.00 49.08 68 ALA B C 1
ATOM 2990 O O . ALA B 1 76 ? -7.113 -13.116 7.237 1.00 61.13 68 ALA B O 1
ATOM 2992 N N . ALA B 1 77 ? -6.040 -13.602 9.157 1.00 56.64 69 ALA B N 1
ATOM 2993 C CA . ALA B 1 77 ? -6.211 -12.252 9.687 1.00 55.87 69 ALA B CA 1
ATOM 2994 C C . ALA B 1 77 ? -5.565 -11.219 8.769 1.00 59.78 69 ALA B C 1
ATOM 2995 O O . ALA B 1 77 ? -6.173 -10.194 8.438 1.00 67.20 69 ALA B O 1
ATOM 2997 N N . ILE B 1 78 ? -4.331 -11.488 8.336 1.00 56.64 70 ILE B N 1
ATOM 2998 C CA . ILE B 1 78 ? -3.605 -10.589 7.438 1.00 45.93 70 ILE B CA 1
ATOM 2999 C C . ILE B 1 78 ? -4.344 -10.438 6.113 1.00 55.14 70 ILE B C 1
ATOM 3000 O O . ILE B 1 78 ? -4.369 -9.350 5.520 1.00 59.17 70 ILE B O 1
ATOM 3005 N N . GLU B 1 79 ? -4.955 -11.518 5.617 1.00 47.07 71 GLU B N 1
ATOM 3006 C CA . GLU B 1 79 ? -5.764 -11.360 4.416 1.00 57.16 71 GLU B CA 1
ATOM 3007 C C . GLU B 1 79 ? -6.956 -10.450 4.679 1.00 56.50 71 GLU B C 1
ATOM 3008 O O . GLU B 1 79 ? -7.196 -9.496 3.932 1.00 52.56 71 GLU B O 1
ATOM 3014 N N . GLU B 1 80 ? -7.686 -10.698 5.767 1.00 52.98 72 GLU B N 1
ATOM 3015 C CA . GLU B 1 80 ? -8.971 -10.023 5.933 1.00 62.99 72 GLU B CA 1
ATOM 3016 C C . GLU B 1 80 ? -8.812 -8.558 6.318 1.00 62.74 72 GLU B C 1
ATOM 3017 O O . GLU B 1 80 ? -9.691 -7.749 6.005 1.00 59.16 72 GLU B O 1
ATOM 3023 N N . TRP B 1 81 ? -7.707 -8.194 6.971 1.00 60.57 73 TRP B N 1
ATOM 3024 C CA . TRP B 1 81 ? -7.422 -6.810 7.358 1.00 49.22 73 TRP B CA 1
ATOM 3025 C C . TRP B 1 81 ? -6.011 -6.464 6.895 1.00 52.13 73 TRP B C 1
ATOM 3026 O O . TRP B 1 81 ? -5.092 -6.325 7.706 1.00 48.45 73 TRP B O 1
ATOM 3037 N N . PRO B 1 82 ? -5.811 -6.292 5.588 1.00 58.76 74 PRO B N 1
ATOM 3038 C CA . PRO B 1 82 ? -4.454 -6.021 5.090 1.00 53.78 74 PRO B CA 1
ATOM 3039 C C . PRO B 1 82 ? -3.902 -4.681 5.536 1.00 61.17 74 PRO B C 1
ATOM 3040 O O . PRO B 1 82 ? -2.697 -4.465 5.408 1.00 64.68 74 PRO B O 1
ATOM 3044 N N . HIS B 1 83 ? -4.714 -3.798 6.097 1.00 58.33 75 HIS B N 1
ATOM 3045 C CA . HIS B 1 83 ? -4.216 -2.502 6.522 1.00 68.03 75 HIS B CA 1
ATOM 3046 C C . HIS B 1 83 ? -3.683 -2.480 7.959 1.00 69.96 75 HIS B C 1
ATOM 3047 O O . HIS B 1 83 ? -3.207 -1.429 8.397 1.00 75.91 75 HIS B O 1
ATOM 3054 N N . ILE B 1 84 ? -3.736 -3.582 8.700 1.00 60.63 76 ILE B N 1
ATOM 3055 C CA . ILE B 1 84 ? -3.295 -3.612 10.095 1.00 54.68 76 ILE B CA 1
ATOM 3056 C C . ILE B 1 84 ? -1.920 -4.273 10.164 1.00 50.41 76 ILE B C 1
ATOM 3057 O O . ILE B 1 84 ? -1.787 -5.422 9.741 1.00 59.75 76 ILE B O 1
ATOM 3062 N N . PRO B 1 85 ? -0.898 -3.606 10.684 1.00 57.00 77 PRO B N 1
ATOM 3063 C CA . PRO B 1 85 ? 0.372 -4.305 10.919 1.00 49.87 77 PRO B CA 1
ATOM 3064 C C . PRO B 1 85 ? 0.186 -5.291 12.059 1.00 51.46 77 PRO B C 1
ATOM 3065 O O . PRO B 1 85 ? -0.497 -5.000 13.047 1.00 50.22 77 PRO B O 1
ATOM 3069 N N . VAL B 1 86 ? 0.817 -6.458 11.935 1.00 50.33 78 VAL B N 1
ATOM 3070 C CA . VAL B 1 86 ? 0.614 -7.539 12.892 1.00 52.19 78 VAL B CA 1
ATOM 3071 C C . VAL B 1 86 ? 1.964 -8.122 13.279 1.00 51.82 78 VAL B C 1
ATOM 3072 O O . VAL B 1 86 ? 2.669 -8.651 12.421 1.00 46.52 78 VAL B O 1
ATOM 3076 N N . VAL B 1 87 ? 2.293 -8.088 14.575 1.00 53.90 79 VAL B N 1
ATOM 3077 C CA . VAL B 1 87 ? 3.385 -8.872 15.145 1.00 46.27 79 VAL B CA 1
ATOM 3078 C C . VAL B 1 87 ? 2.832 -10.210 15.636 1.00 52.78 79 VAL B C 1
ATOM 3079 O O . VAL B 1 87 ? 1.866 -10.247 16.402 1.00 67.95 79 VAL B O 1
ATOM 3083 N N . MET B 1 88 ? 3.425 -11.317 15.186 1.00 55.29 80 MET B N 1
ATOM 3084 C CA . MET B 1 88 ? 3.114 -12.643 15.724 1.00 58.05 80 MET B CA 1
ATOM 3085 C C . MET B 1 88 ? 4.230 -13.051 16.681 1.00 56.55 80 MET B C 1
ATOM 3086 O O . MET B 1 88 ? 5.348 -13.346 16.243 1.00 44.98 80 MET B O 1
ATOM 3091 N N . HIS B 1 89 ? 3.912 -13.103 17.975 1.00 53.48 81 HIS B N 1
ATOM 3092 C CA . HIS B 1 89 ? 4.884 -13.249 19.054 1.00 52.97 81 HIS B CA 1
ATOM 3093 C C . HIS B 1 89 ? 4.693 -14.570 19.795 1.00 49.89 81 HIS B C 1
ATOM 3094 O O . HIS B 1 89 ? 3.581 -14.893 20.220 1.00 58.03 81 HIS B O 1
ATOM 3101 N N . GLN B 1 90 ? 5.786 -15.305 19.998 1.00 48.02 82 GLN B N 1
ATOM 3102 C CA . GLN B 1 90 ? 5.790 -16.522 20.812 1.00 51.70 82 GLN B CA 1
ATOM 3103 C C . GLN B 1 90 ? 6.027 -16.166 22.276 1.00 61.64 82 GLN B C 1
ATOM 3104 O O . GLN B 1 90 ? 7.128 -15.740 22.647 1.00 63.90 82 GLN B O 1
ATOM 3110 N N . ASP B 1 91 ? 5.002 -16.337 23.108 1.00 56.80 83 ASP B N 1
ATOM 3111 C CA . ASP B 1 91 ? 5.123 -16.035 24.528 1.00 55.63 83 ASP B CA 1
ATOM 3112 C C . ASP B 1 91 ? 5.681 -17.228 25.299 1.00 58.08 83 ASP B C 1
ATOM 3113 O O . ASP B 1 91 ? 5.431 -18.387 24.962 1.00 53.14 83 ASP B O 1
ATOM 3118 N N . HIS B 1 92 ? 6.461 -16.915 26.332 1.00 66.97 84 HIS B N 1
ATOM 3119 C CA . HIS B 1 92 ? 6.935 -17.854 27.351 1.00 66.91 84 HIS B CA 1
ATOM 3120 C C . HIS B 1 92 ? 7.555 -19.123 26.755 1.00 61.34 84 HIS B C 1
ATOM 3121 O O . HIS B 1 92 ? 7.148 -20.246 27.047 1.00 66.40 84 HIS B O 1
ATOM 3128 N N . GLY B 1 93 ? 8.586 -18.927 25.938 1.00 61.27 85 GLY B N 1
ATOM 3129 C CA . GLY B 1 93 ? 9.377 -20.058 25.479 1.00 60.95 85 GLY B CA 1
ATOM 3130 C C . GLY B 1 93 ? 10.263 -20.553 26.610 1.00 65.14 85 GLY B C 1
ATOM 3131 O O . GLY B 1 93 ? 10.937 -19.758 27.277 1.00 63.90 85 GLY B O 1
ATOM 3132 N N . THR B 1 94 ? 10.269 -21.873 26.835 1.00 65.98 86 THR B N 1
ATOM 3133 C CA . THR B 1 94 ? 10.943 -22.438 28.001 1.00 69.53 86 THR B CA 1
ATOM 3134 C C . THR B 1 94 ? 12.354 -22.941 27.712 1.00 66.84 86 THR B C 1
ATOM 3135 O O . THR B 1 94 ? 13.071 -23.294 28.657 1.00 71.97 86 THR B O 1
ATOM 3139 N N . SER B 1 95 ? 12.777 -22.962 26.451 1.00 63.30 87 SER B N 1
ATOM 3140 C CA . SER B 1 95 ? 14.123 -23.399 26.101 1.00 62.92 87 SER B CA 1
ATOM 3141 C C . SER B 1 95 ? 14.458 -22.842 24.728 1.00 62.12 87 SER B C 1
ATOM 3142 O O . SER B 1 95 ? 13.548 -22.592 23.929 1.00 57.17 87 SER B O 1
ATOM 3145 N N . PRO B 1 96 ? 15.741 -22.669 24.406 1.00 64.16 88 PRO B N 1
ATOM 3146 C CA . PRO B 1 96 ? 16.083 -22.225 23.048 1.00 58.54 88 PRO B CA 1
ATOM 3147 C C . PRO B 1 96 ? 15.434 -23.074 21.973 1.00 59.71 88 PRO B C 1
ATOM 3148 O O . PRO B 1 96 ? 14.964 -22.534 20.960 1.00 48.95 88 PRO B O 1
ATOM 3152 N N . ASP B 1 97 ? 15.333 -24.388 22.196 1.00 63.17 89 ASP B N 1
ATOM 3153 C CA . ASP B 1 97 ? 14.797 -25.262 21.160 1.00 58.73 89 ASP B CA 1
ATOM 3154 C C . ASP B 1 97 ? 13.353 -24.901 20.832 1.00 55.11 89 ASP B C 1
ATOM 3155 O O . ASP B 1 97 ? 12.953 -24.925 19.660 1.00 57.58 89 ASP B O 1
ATOM 3160 N N . VAL B 1 98 ? 12.572 -24.511 21.849 1.00 52.25 90 VAL B N 1
ATOM 3161 C CA . VAL B 1 98 ? 11.194 -24.060 21.634 1.00 49.09 90 VAL B CA 1
ATOM 3162 C C . VAL B 1 98 ? 11.150 -22.826 20.736 1.00 54.32 90 VAL B C 1
ATOM 3163 O O . VAL B 1 98 ? 10.370 -22.764 19.770 1.00 45.12 90 VAL B O 1
ATOM 3167 N N . CYS B 1 99 ? 11.957 -21.803 21.059 1.00 50.63 91 CYS B N 1
ATOM 3168 C CA . CYS B 1 99 ? 11.916 -20.573 20.269 1.00 45.27 91 CYS B CA 1
ATOM 3169 C C . CYS B 1 99 ? 12.313 -20.833 18.825 1.00 50.38 91 CYS B C 1
ATOM 3170 O O . CYS B 1 99 ? 11.837 -20.150 17.907 1.00 52.33 91 CYS B O 1
ATOM 3173 N N . GLN B 1 100 ? 13.202 -21.799 18.605 1.00 57.08 92 GLN B N 1
ATOM 3174 C CA . GLN B 1 100 ? 13.614 -22.107 17.242 1.00 57.56 92 GLN B CA 1
ATOM 3175 C C . GLN B 1 100 ? 12.453 -22.678 16.434 1.00 46.92 92 GLN B C 1
ATOM 3176 O O . GLN B 1 100 ? 12.261 -22.308 15.270 1.00 51.88 92 GLN B O 1
ATOM 3182 N N . ARG B 1 101 ? 11.623 -23.522 17.047 1.00 46.45 93 ARG B N 1
ATOM 3183 C CA . ARG B 1 101 ? 10.453 -24.028 16.319 1.00 46.60 93 ARG B CA 1
ATOM 3184 C C . ARG B 1 101 ? 9.475 -22.896 15.999 1.00 43.49 93 ARG B C 1
ATOM 3185 O O . ARG B 1 101 ? 8.905 -22.841 14.899 1.00 39.71 93 ARG B O 1
ATOM 3193 N N . SER B 1 102 ? 9.338 -21.934 16.915 1.00 39.65 94 SER B N 1
ATOM 3194 C CA . SER B 1 102 ? 8.536 -20.753 16.620 1.00 39.80 94 SER B CA 1
ATOM 3195 C C . SER B 1 102 ? 9.091 -19.990 15.415 1.00 46.63 94 SER B C 1
ATOM 3196 O O . SER B 1 102 ? 8.322 -19.549 14.547 1.00 45.29 94 SER B O 1
ATOM 3199 N N . ILE B 1 103 ? 10.427 -19.837 15.330 1.00 43.99 95 ILE B N 1
ATOM 3200 C CA . ILE B 1 103 ? 11.013 -19.157 14.173 1.00 41.02 95 ILE B CA 1
ATOM 3201 C C . ILE B 1 103 ? 10.718 -19.926 12.894 1.00 48.60 95 ILE B C 1
ATOM 3202 O O . ILE B 1 103 ? 10.340 -19.339 11.877 1.00 54.09 95 ILE B O 1
ATOM 3207 N N . GLN B 1 104 ? 10.866 -21.253 12.929 1.00 61.38 96 GLN B N 1
ATOM 3208 C CA . GLN B 1 104 ? 10.585 -22.064 11.746 1.00 47.29 96 GLN B CA 1
ATOM 3209 C C . GLN B 1 104 ? 9.122 -21.970 11.348 1.00 34.87 96 GLN B C 1
ATOM 3210 O O . GLN B 1 104 ? 8.793 -21.920 10.153 1.00 41.91 96 GLN B O 1
ATOM 3216 N N . LEU B 1 105 ? 8.225 -21.918 12.333 1.00 36.99 97 LEU B N 1
ATOM 3217 C CA . LEU B 1 105 ? 6.798 -21.732 12.033 1.00 34.53 97 LEU B CA 1
ATOM 3218 C C . LEU B 1 105 ? 6.491 -20.362 11.418 1.00 42.99 97 LEU B C 1
ATOM 3219 O O . LEU B 1 105 ? 5.473 -20.207 10.742 1.00 46.89 97 LEU B O 1
ATOM 3224 N N . GLY B 1 106 ? 7.345 -19.360 11.614 1.00 41.70 98 GLY B N 1
ATOM 3225 C CA . GLY B 1 106 ? 7.160 -18.088 10.954 1.00 35.85 98 GLY B CA 1
ATOM 3226 C C . GLY B 1 106 ? 6.848 -16.924 11.873 1.00 37.15 98 GLY B C 1
ATOM 3227 O O . GLY B 1 106 ? 6.530 -15.839 11.380 1.00 39.10 98 GLY B O 1
ATOM 3228 N N . PHE B 1 107 ? 6.932 -17.114 13.184 1.00 37.97 99 PHE B N 1
ATOM 3229 C CA . PHE B 1 107 ? 6.810 -16.007 14.115 1.00 43.70 99 PHE B CA 1
ATOM 3230 C C . PHE B 1 107 ? 7.830 -14.921 13.779 1.00 52.76 99 PHE B C 1
ATOM 3231 O O . PHE B 1 107 ? 8.915 -15.194 13.255 1.00 51.96 99 PHE B O 1
ATOM 3239 N N . SER B 1 108 ? 7.452 -13.672 14.041 1.00 49.55 100 SER B N 1
ATOM 3240 C CA . SER B 1 108 ? 8.343 -12.539 13.871 1.00 42.72 100 SER B CA 1
ATOM 3241 C C . SER B 1 108 ? 8.886 -12.025 15.194 1.00 51.92 100 SER B C 1
ATOM 3242 O O . SER B 1 108 ? 9.630 -11.040 15.198 1.00 60.73 100 SER B O 1
ATOM 3245 N N . SER B 1 109 ? 8.558 -12.679 16.309 1.00 47.17 101 SER B N 1
ATOM 3246 C CA . SER B 1 109 ? 9.035 -12.269 17.625 1.00 49.88 101 SER B CA 1
ATOM 3247 C C . SER B 1 109 ? 8.879 -13.450 18.575 1.00 51.17 101 SER B C 1
ATOM 3248 O O . SER B 1 109 ? 7.875 -14.156 18.510 1.00 51.31 101 SER B O 1
ATOM 3251 N N . VAL B 1 110 ? 9.893 -13.705 19.410 1.00 50.74 102 VAL B N 1
ATOM 3252 C CA . VAL B 1 110 ? 9.844 -14.815 20.362 1.00 56.14 102 VAL B CA 1
ATOM 3253 C C . VAL B 1 110 ? 10.273 -14.351 21.744 1.00 60.36 102 VAL B C 1
ATOM 3254 O O . VAL B 1 110 ? 11.084 -13.431 21.889 1.00 75.79 102 VAL B O 1
ATOM 3258 N N . MET B 1 111 ? 9.725 -15.000 22.769 1.00 52.38 103 MET B N 1
ATOM 3259 C CA . MET B 1 111 ? 10.172 -14.818 24.144 1.00 57.42 103 MET B CA 1
ATOM 3260 C C . MET B 1 111 ? 10.875 -16.076 24.645 1.00 57.15 103 MET B C 1
ATOM 3261 O O . MET B 1 111 ? 10.297 -17.167 24.635 1.00 63.89 103 MET B O 1
ATOM 3266 N N . MET B 1 112 ? 12.117 -15.918 25.079 1.00 55.75 104 MET B N 1
ATOM 3267 C CA . MET B 1 112 ? 12.856 -16.941 25.816 1.00 62.89 104 MET B CA 1
ATOM 3268 C C . MET B 1 112 ? 12.768 -16.583 27.298 1.00 68.25 104 MET B C 1
ATOM 3269 O O . MET B 1 112 ? 13.476 -15.697 27.773 1.00 78.35 104 MET B O 1
ATOM 3274 N N . ASP B 1 113 ? 11.845 -17.213 28.019 1.00 77.53 105 ASP B N 1
ATOM 3275 C CA . ASP B 1 113 ? 11.721 -16.954 29.454 1.00 80.59 105 ASP B CA 1
ATOM 3276 C C . ASP B 1 113 ? 12.854 -17.694 30.166 1.00 89.61 105 ASP B C 1
ATOM 3277 O O . ASP B 1 113 ? 12.698 -18.813 30.664 1.00 87.50 105 ASP B O 1
ATOM 3282 N N . GLY B 1 114 ? 14.017 -17.032 30.229 1.00 89.42 106 GLY B N 1
ATOM 3283 C CA . GLY B 1 114 ? 15.204 -17.580 30.869 1.00 88.95 106 GLY B CA 1
ATOM 3284 C C . GLY B 1 114 ? 15.237 -17.471 32.380 1.00 93.95 106 GLY B C 1
ATOM 3285 O O . GLY B 1 114 ? 16.161 -17.991 33.014 1.00 97.89 106 GLY B O 1
ATOM 3286 N N . SER B 1 115 ? 14.262 -16.785 32.973 1.00 93.34 107 SER B N 1
ATOM 3287 C CA . SER B 1 115 ? 14.183 -16.734 34.427 1.00 94.08 107 SER B CA 1
ATOM 3288 C C . SER B 1 115 ? 13.771 -18.076 35.014 1.00 97.46 107 SER B C 1
ATOM 3289 O O . SER B 1 115 ? 14.154 -18.399 36.144 1.00 102.74 107 SER B O 1
ATOM 3292 N N . LEU B 1 116 ? 13.002 -18.864 34.270 1.00 91.04 108 LEU B N 1
ATOM 3293 C CA . LEU B 1 116 ? 12.575 -20.186 34.696 1.00 91.51 108 LEU B CA 1
ATOM 3294 C C . LEU B 1 116 ? 13.244 -21.239 33.825 1.00 93.91 108 LEU B C 1
ATOM 3295 O O . LEU B 1 116 ? 13.609 -20.978 32.673 1.00 99.10 108 LEU B O 1
ATOM 3300 N N . GLY B 1 117 ? 13.417 -22.428 34.386 1.00 90.21 109 GLY B N 1
ATOM 3301 C CA . GLY B 1 117 ? 14.134 -23.466 33.687 1.00 89.39 109 GLY B CA 1
ATOM 3302 C C . GLY B 1 117 ? 13.321 -24.047 32.548 1.00 90.39 109 GLY B C 1
ATOM 3303 O O . GLY B 1 117 ? 12.226 -23.596 32.209 1.00 86.70 109 GLY B O 1
ATOM 3304 N N . ALA B 1 118 ? 13.895 -25.085 31.939 1.00 91.62 110 ALA B N 1
ATOM 3305 C CA . ALA B 1 118 ? 13.196 -25.777 30.867 1.00 91.61 110 ALA B CA 1
ATOM 3306 C C . ALA B 1 118 ? 11.885 -26.374 31.361 1.00 98.82 110 ALA B C 1
ATOM 3307 O O . ALA B 1 118 ? 10.940 -26.520 30.577 1.00 103.15 110 ALA B O 1
ATOM 3309 N N . ASP B 1 119 ? 11.807 -26.715 32.658 1.00 102.33 111 ASP B N 1
ATOM 3310 C CA . ASP B 1 119 ? 10.564 -27.191 33.265 1.00 93.32 111 ASP B CA 1
ATOM 3311 C C . ASP B 1 119 ? 9.472 -26.127 33.313 1.00 90.16 111 ASP B C 1
ATOM 3312 O O . ASP B 1 119 ? 8.302 -26.475 33.482 1.00 85.45 111 ASP B O 1
ATOM 3317 N N . GLY B 1 120 ? 9.817 -24.846 33.188 1.00 90.03 112 GLY B N 1
ATOM 3318 C CA . GLY B 1 120 ? 8.811 -23.801 33.190 1.00 90.10 112 GLY B CA 1
ATOM 3319 C C . GLY B 1 120 ? 8.285 -23.395 34.551 1.00 89.84 112 GLY B C 1
ATOM 3320 O O . GLY B 1 120 ? 7.263 -22.700 34.617 1.00 88.10 112 GLY B O 1
ATOM 3321 N N . LYS B 1 121 ? 8.907 -23.856 35.639 1.00 86.86 113 LYS B N 1
ATOM 3322 C CA . LYS B 1 121 ? 8.465 -23.486 36.977 1.00 80.10 113 LYS B CA 1
ATOM 3323 C C . LYS B 1 121 ? 9.643 -23.097 37.863 1.00 89.08 113 LYS B C 1
ATOM 3324 O O . LYS B 1 121 ? 9.517 -22.228 38.732 1.00 88.52 113 LYS B O 1
ATOM 3326 N N . THR B 1 122 ? 10.785 -23.743 37.654 1.00 90.23 114 THR B N 1
ATOM 3327 C CA . THR B 1 122 ? 11.932 -23.593 38.546 1.00 99.88 114 THR B CA 1
ATOM 3328 C C . THR B 1 122 ? 12.699 -22.308 38.253 1.00 93.42 114 THR B C 1
ATOM 3329 O O . THR B 1 122 ? 13.175 -22.130 37.127 1.00 91.86 114 THR B O 1
ATOM 3333 N N . PRO B 1 123 ? 12.854 -21.405 39.222 1.00 92.30 115 PRO B N 1
ATOM 3334 C CA . PRO B 1 123 ? 13.718 -20.239 39.003 1.00 87.54 115 PRO B CA 1
ATOM 3335 C C . PRO B 1 123 ? 15.162 -20.673 38.788 1.00 89.40 115 PRO B C 1
ATOM 3336 O O . PRO B 1 123 ? 15.594 -21.736 39.242 1.00 88.00 115 PRO B O 1
ATOM 3340 N N . THR B 1 124 ? 15.919 -19.827 38.089 1.00 89.39 116 THR B N 1
ATOM 3341 C CA . THR B 1 124 ? 17.211 -20.224 37.544 1.00 92.30 116 THR B CA 1
ATOM 3342 C C . THR B 1 124 ? 18.313 -19.282 38.003 1.00 89.08 116 THR B C 1
ATOM 3343 O O . THR B 1 124 ? 18.064 -18.164 38.462 1.00 86.25 116 THR B O 1
ATOM 3347 N N . THR B 1 125 ? 19.546 -19.754 37.852 1.00 89.46 117 THR B N 1
ATOM 3348 C CA . THR B 1 125 ? 20.707 -18.906 38.064 1.00 89.38 117 THR B CA 1
ATOM 3349 C C . THR B 1 125 ? 20.782 -17.820 36.996 1.00 87.02 117 THR B C 1
ATOM 3350 O O . THR B 1 125 ? 20.420 -18.029 35.835 1.00 85.39 117 THR B O 1
ATOM 3352 N N . TYR B 1 126 ? 21.287 -16.653 37.401 1.00 86.28 118 TYR B N 1
ATOM 3353 C CA . TYR B 1 126 ? 21.522 -15.573 36.453 1.00 85.23 118 TYR B CA 1
ATOM 3354 C C . TYR B 1 126 ? 22.318 -16.049 35.243 1.00 91.33 118 TYR B C 1
ATOM 3355 O O . TYR B 1 126 ? 22.036 -15.649 34.109 1.00 92.01 118 TYR B O 1
ATOM 3364 N N . ASP B 1 127 ? 23.341 -16.876 35.466 1.00 92.97 119 ASP B N 1
ATOM 3365 C CA . ASP B 1 127 ? 24.119 -17.388 34.343 1.00 88.74 119 ASP B CA 1
ATOM 3366 C C . ASP B 1 127 ? 23.250 -18.179 33.381 1.00 81.81 119 ASP B C 1
ATOM 3367 O O . ASP B 1 127 ? 23.326 -17.981 32.163 1.00 79.83 119 ASP B O 1
ATOM 3372 N N . TYR B 1 128 ? 22.417 -19.087 33.908 1.00 84.04 120 TYR B N 1
ATOM 3373 C CA . TYR B 1 128 ? 21.522 -19.847 3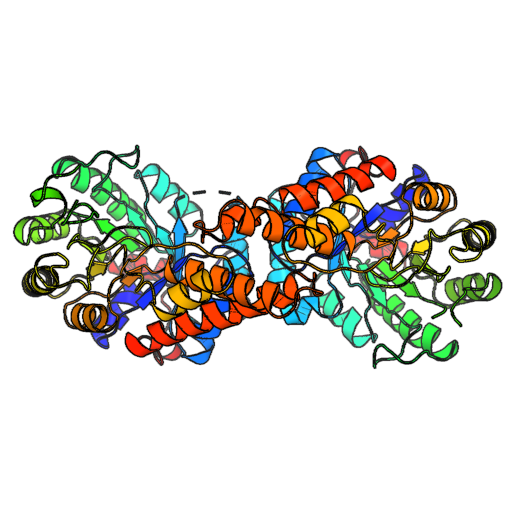3.039 1.00 75.22 120 TYR B CA 1
ATOM 3374 C C . TYR B 1 128 ? 20.659 -18.916 32.214 1.00 75.54 120 TYR B C 1
ATOM 3375 O O . TYR B 1 128 ? 20.439 -19.158 31.022 1.00 81.40 120 TYR B O 1
ATOM 3384 N N . ASN B 1 129 ? 20.144 -17.857 32.840 1.00 78.39 121 ASN B N 1
ATOM 3385 C CA . ASN B 1 129 ? 19.258 -16.936 32.137 1.00 81.97 121 ASN B CA 1
ATOM 3386 C C . ASN B 1 129 ? 19.948 -16.347 30.914 1.00 77.13 121 ASN B C 1
ATOM 3387 O O . ASN B 1 129 ? 19.437 -16.447 29.791 1.00 67.44 121 ASN B O 1
ATOM 3392 N N . VAL B 1 130 ? 21.143 -15.779 31.112 1.00 79.46 122 VAL B N 1
ATOM 3393 C CA . VAL B 1 130 ? 21.899 -15.161 30.027 1.00 80.27 122 VAL B CA 1
ATOM 3394 C C . VAL B 1 130 ? 22.256 -16.185 28.955 1.00 82.17 122 VAL B C 1
ATOM 3395 O O . VAL B 1 130 ? 22.278 -15.862 27.760 1.00 81.32 122 VAL B O 1
ATOM 3399 N N . ASP B 1 131 ? 22.526 -17.432 29.355 1.00 83.21 123 ASP B N 1
ATOM 3400 C CA . ASP B 1 131 ? 22.957 -18.451 28.399 1.00 85.66 123 ASP B CA 1
ATOM 3401 C C . ASP B 1 131 ? 21.853 -18.780 27.396 1.00 81.40 123 ASP B C 1
ATOM 3402 O O . ASP B 1 131 ? 22.050 -18.663 26.180 1.00 80.59 123 ASP B O 1
ATOM 3407 N N . VAL B 1 132 ? 20.677 -19.190 27.884 1.00 74.93 124 VAL B N 1
ATOM 3408 C CA . VAL B 1 132 ? 19.591 -19.521 26.966 1.00 70.13 124 VAL B CA 1
ATOM 3409 C C . VAL B 1 132 ? 19.075 -18.277 26.261 1.00 67.90 124 VAL B C 1
ATOM 3410 O O . VAL B 1 132 ? 18.614 -18.351 25.116 1.00 57.95 124 VAL B O 1
ATOM 3414 N N . THR B 1 133 ? 19.142 -17.118 26.915 1.00 69.31 125 THR B N 1
ATOM 3415 C CA . THR B 1 133 ? 18.665 -15.904 26.269 1.00 62.95 125 THR B CA 1
ATOM 3416 C C . THR B 1 133 ? 19.605 -15.477 25.150 1.00 63.56 125 THR B C 1
ATOM 3417 O O . THR B 1 133 ? 19.153 -15.156 24.047 1.00 60.12 125 THR B O 1
ATOM 3421 N N . ARG B 1 134 ? 20.915 -15.518 25.390 1.00 69.32 126 ARG B N 1
ATOM 3422 C CA . ARG B 1 134 ? 21.860 -15.300 24.302 1.00 72.03 126 ARG B CA 1
ATOM 3423 C C . ARG B 1 134 ? 21.628 -16.312 23.190 1.00 68.63 126 ARG B C 1
ATOM 3424 O O . ARG B 1 134 ? 21.521 -15.958 22.008 1.00 67.24 126 ARG B O 1
ATOM 3432 N N . GLN B 1 135 ? 21.516 -17.582 23.572 1.00 63.47 127 GLN B N 1
ATOM 3433 C CA . GLN B 1 135 ? 21.316 -18.655 22.617 1.00 56.81 127 GLN B CA 1
ATOM 3434 C C . GLN B 1 135 ? 20.198 -18.311 21.645 1.00 59.47 127 GLN B C 1
ATOM 3435 O O . GLN B 1 135 ? 20.372 -18.398 20.423 1.00 57.11 127 GLN B O 1
ATOM 3441 N N . VAL B 1 136 ? 19.061 -17.842 22.175 1.00 60.53 128 VAL B N 1
ATOM 3442 C CA . VAL B 1 136 ? 17.904 -17.540 21.337 1.00 57.54 128 VAL B CA 1
ATOM 3443 C C . VAL B 1 136 ? 18.135 -16.250 20.564 1.00 59.32 128 VAL B C 1
ATOM 3444 O O . VAL B 1 136 ? 17.757 -16.132 19.390 1.00 61.23 128 VAL B O 1
ATOM 3448 N N . VAL B 1 137 ? 18.762 -15.266 21.207 1.00 60.00 129 VAL B N 1
ATOM 3449 C CA . VAL B 1 137 ? 19.083 -14.019 20.521 1.00 61.00 129 VAL B CA 1
ATOM 3450 C C . VAL B 1 137 ? 19.863 -14.290 19.244 1.00 70.99 129 VAL B C 1
ATOM 3451 O O . VAL B 1 137 ? 19.588 -13.689 18.197 1.00 79.75 129 VAL B O 1
ATOM 3455 N N . ALA B 1 138 ? 20.819 -15.225 19.291 1.00 64.39 130 ALA B N 1
ATOM 3456 C CA . ALA B 1 138 ? 21.633 -15.491 18.104 1.00 64.14 130 ALA B CA 1
ATOM 3457 C C . ALA B 1 138 ? 20.780 -16.024 16.959 1.00 56.40 130 ALA B C 1
ATOM 3458 O O . ALA B 1 138 ? 20.799 -15.482 15.849 1.00 57.96 130 ALA B O 1
ATOM 3460 N N . MET B 1 139 ? 19.984 -17.055 17.209 1.00 49.35 131 MET B N 1
ATOM 3461 C CA . MET B 1 139 ? 19.280 -17.609 16.059 1.00 59.61 131 MET B CA 1
ATOM 3462 C C . MET B 1 139 ? 18.157 -16.695 15.575 1.00 56.84 131 MET B C 1
ATOM 3463 O O . MET B 1 139 ? 17.824 -16.731 14.380 1.00 45.62 131 MET B O 1
ATOM 3468 N N . ALA B 1 140 ? 17.620 -15.831 16.444 1.00 47.12 132 ALA B N 1
ATOM 3469 C CA . ALA B 1 140 ? 16.532 -14.954 16.023 1.00 54.56 132 ALA B CA 1
ATOM 3470 C C . ALA B 1 140 ? 17.037 -13.718 15.278 1.00 50.57 132 ALA B C 1
ATOM 3471 O O . ALA B 1 140 ? 16.495 -13.345 14.230 1.00 45.91 132 ALA B O 1
ATOM 3473 N N . HIS B 1 141 ? 18.067 -13.056 15.795 1.00 57.06 133 HIS B N 1
ATOM 3474 C CA . HIS B 1 141 ? 18.509 -11.862 15.089 1.00 52.21 133 HIS B CA 1
ATOM 3475 C C . HIS B 1 141 ? 19.146 -12.171 13.746 1.00 48.52 133 HIS B C 1
ATOM 3476 O O . HIS B 1 141 ? 19.091 -11.325 12.850 1.00 48.49 133 HIS B O 1
ATOM 3483 N N . ALA B 1 142 ? 19.638 -13.391 13.539 1.00 47.86 134 ALA B N 1
ATOM 3484 C CA . ALA B 1 142 ? 20.063 -13.771 12.196 1.00 46.96 134 ALA B CA 1
ATOM 3485 C C . ALA B 1 142 ? 18.914 -13.694 11.201 1.00 51.20 134 ALA B C 1
ATOM 3486 O O . ALA B 1 142 ? 19.155 -13.435 10.016 1.00 56.86 134 ALA B O 1
ATOM 3488 N N . CYS B 1 143 ? 17.662 -13.865 11.669 1.00 44.50 135 CYS B N 1
ATOM 3489 C CA . CYS B 1 143 ? 16.465 -13.907 10.826 1.00 47.69 135 CYS B CA 1
ATOM 3490 C C . CYS B 1 143 ? 15.701 -12.600 10.770 1.00 53.33 135 CYS B C 1
ATOM 3491 O O . CYS B 1 143 ? 14.713 -12.524 10.029 1.00 57.58 135 CYS B O 1
ATOM 3494 N N . GLY B 1 144 ? 16.072 -11.614 11.583 1.00 52.54 136 GLY B N 1
ATOM 3495 C CA . GLY B 1 144 ? 15.255 -10.443 11.812 1.00 52.80 136 GLY B CA 1
ATOM 3496 C C . GLY B 1 144 ? 14.203 -10.591 12.895 1.00 60.90 136 GLY B C 1
ATOM 3497 O O . GLY B 1 144 ? 13.552 -9.597 13.234 1.00 66.86 136 GLY B O 1
ATOM 3498 N N . VAL B 1 145 ? 14.048 -11.784 13.479 1.00 58.06 137 VAL B N 1
ATOM 3499 C CA . VAL B 1 145 ? 13.031 -12.016 14.496 1.00 45.03 137 VAL B CA 1
ATOM 3500 C C . VAL B 1 145 ? 13.441 -11.346 15.798 1.00 56.20 137 VAL B C 1
ATOM 3501 O O . VAL B 1 145 ? 14.624 -11.357 16.177 1.00 47.92 137 VAL B O 1
ATOM 3505 N N . SER B 1 146 ? 12.452 -10.781 16.509 1.00 57.21 138 SER B N 1
ATOM 3506 C CA . SER B 1 146 ? 12.674 -10.079 17.770 1.00 58.16 138 SER B CA 1
ATOM 3507 C C . SER B 1 146 ? 12.700 -11.062 18.941 1.00 53.45 138 SER B C 1
ATOM 3508 O O . SER B 1 146 ? 12.205 -12.190 18.846 1.00 52.91 138 SER B O 1
ATOM 3511 N N . VAL B 1 147 ? 13.309 -10.628 20.049 1.00 51.71 139 VAL B N 1
ATOM 3512 C CA . VAL B 1 147 ? 13.474 -11.459 21.239 1.00 53.07 139 VAL B CA 1
ATOM 3513 C C . VAL B 1 147 ? 13.091 -10.684 22.497 1.00 55.31 139 VAL B C 1
ATOM 3514 O O . VAL B 1 147 ? 13.580 -9.572 22.730 1.00 62.92 139 VAL B O 1
ATOM 3518 N N . GLU B 1 148 ? 12.205 -11.265 23.298 1.00 54.63 140 GLU B N 1
ATOM 3519 C CA . GLU B 1 148 ? 11.922 -10.786 24.643 1.00 66.77 140 GLU B CA 1
ATOM 3520 C C . GLU B 1 148 ? 12.481 -11.780 25.658 1.00 65.98 140 GLU B C 1
ATOM 3521 O O . GLU B 1 148 ? 12.206 -12.981 25.564 1.00 70.07 140 GLU B O 1
ATOM 3527 N N . GLY B 1 149 ? 13.271 -11.289 26.619 1.00 60.00 141 GLY B N 1
ATOM 3528 C CA . GLY B 1 149 ? 13.795 -12.117 27.686 1.00 61.45 141 GLY B CA 1
ATOM 3529 C C . GLY B 1 149 ? 13.283 -11.644 29.038 1.00 63.71 141 GLY B C 1
ATOM 3530 O O . GLY B 1 149 ? 12.677 -10.573 29.148 1.00 72.32 141 GLY B O 1
ATOM 3531 N N . GLU B 1 150 ? 13.561 -12.430 30.080 1.00 65.20 142 GLU B N 1
ATOM 3532 C CA . GLU B 1 150 ? 13.066 -12.061 31.408 1.00 82.55 142 GLU B CA 1
ATOM 3533 C C . GLU B 1 150 ? 14.117 -12.310 32.484 1.00 88.00 142 GLU B C 1
ATOM 3534 O O . GLU B 1 150 ? 14.709 -13.392 32.539 1.00 93.35 142 GLU B O 1
ATOM 3540 N N . ILE B 1 151 ? 14.333 -11.311 33.344 1.00 84.93 143 ILE B N 1
ATOM 3541 C CA . ILE B 1 151 ? 15.207 -11.428 34.507 1.00 91.99 143 ILE B CA 1
ATOM 3542 C C . ILE B 1 151 ? 14.406 -11.136 35.770 1.00 103.87 143 ILE B C 1
ATOM 3543 O O . ILE B 1 151 ? 13.676 -10.139 35.835 1.00 104.01 143 ILE B O 1
ATOM 3548 N N . GLY B 1 152 ? 14.548 -11.998 36.769 1.00 112.66 144 GLY B N 1
ATOM 3549 C CA . GLY B 1 152 ? 13.660 -11.956 37.923 1.00 122.23 144 GLY B CA 1
ATOM 3550 C C . GLY B 1 152 ? 12.479 -12.898 37.781 1.00 120.68 144 GLY B C 1
ATOM 3551 O O . GLY B 1 152 ? 11.978 -13.163 36.687 1.00 121.84 144 GLY B O 1
ATOM 3552 N N . CYS B 1 153 ? 12.017 -13.407 38.921 1.00 115.30 145 CYS B N 1
ATOM 3553 C CA . CYS B 1 153 ? 10.964 -14.413 38.928 1.00 100.79 145 CYS B CA 1
ATOM 3554 C C . CYS B 1 153 ? 9.659 -13.780 39.379 1.00 97.52 145 CYS B C 1
ATOM 3555 O O . CYS B 1 153 ? 9.196 -12.816 38.768 1.00 93.06 145 CYS B O 1
ATOM 3557 N N . GLN B 1 178 ? 13.633 -12.362 44.826 1.00 118.16 170 GLN B N 1
ATOM 3558 C CA . GLN B 1 178 ? 13.355 -13.091 43.588 1.00 112.57 170 GLN B CA 1
ATOM 3559 C C . GLN B 1 178 ? 12.209 -12.497 42.769 1.00 108.59 170 GLN B C 1
ATOM 3560 O O . GLN B 1 178 ? 12.274 -12.434 41.540 1.00 101.39 170 GLN B O 1
ATOM 3566 N N . LEU B 1 179 ? 11.158 -12.075 43.475 1.00 113.77 171 LEU B N 1
ATOM 3567 C CA . LEU B 1 179 ? 9.904 -11.611 42.890 1.00 108.83 171 LEU B CA 1
ATOM 3568 C C . LEU B 1 179 ? 9.923 -10.140 42.494 1.00 108.74 171 LEU B C 1
ATOM 3569 O O . LEU B 1 179 ? 8.935 -9.654 41.932 1.00 106.66 171 LEU B O 1
ATOM 3571 N N . LEU B 1 180 ? 11.000 -9.418 42.787 1.00 111.60 172 LEU B N 1
ATOM 3572 C CA . LEU B 1 180 ? 11.096 -8.003 42.464 1.00 108.75 172 LEU B CA 1
ATOM 3573 C C . LEU B 1 180 ? 12.386 -7.773 41.687 1.00 110.71 172 LEU B C 1
ATOM 3574 O O . LEU B 1 180 ? 13.467 -8.166 42.140 1.00 115.04 172 LEU B O 1
ATOM 3579 N N . THR B 1 181 ? 12.269 -7.172 40.505 1.00 107.62 173 THR B N 1
ATOM 3580 C CA . THR B 1 181 ? 13.428 -6.921 39.658 1.00 106.92 173 THR B CA 1
ATOM 3581 C C . THR B 1 181 ? 14.232 -5.735 40.185 1.00 104.95 173 THR B C 1
ATOM 3582 O O . THR B 1 181 ? 13.668 -4.688 40.518 1.00 105.49 173 THR B O 1
ATOM 3586 N N . SER B 1 182 ? 15.551 -5.900 40.247 1.00 104.62 174 SER B N 1
ATOM 3587 C CA . SER B 1 182 ? 16.457 -4.848 40.681 1.00 112.19 174 SER B CA 1
ATOM 3588 C C . SER B 1 182 ? 17.026 -4.127 39.465 1.00 114.26 174 SER B C 1
ATOM 3589 O O . SER B 1 182 ? 17.092 -4.682 38.364 1.00 112.87 174 SER B O 1
ATOM 3592 N N . VAL B 1 183 ? 17.412 -2.867 39.674 1.00 115.22 175 VAL B N 1
ATOM 3593 C CA . VAL B 1 183 ? 17.865 -2.027 38.569 1.00 110.42 175 VAL B CA 1
ATOM 3594 C C . VAL B 1 183 ? 19.185 -2.529 37.996 1.00 106.90 175 VAL B C 1
ATOM 3595 O O . VAL B 1 183 ? 19.334 -2.660 36.776 1.00 106.04 175 VAL B O 1
ATOM 3599 N N . GLU B 1 184 ? 20.165 -2.811 38.857 1.00 106.51 176 GLU B N 1
ATOM 3600 C CA . GLU B 1 184 ? 21.503 -3.122 38.354 1.00 106.53 176 GLU B CA 1
ATOM 3601 C C . GLU B 1 184 ? 21.494 -4.384 37.497 1.00 104.03 176 GLU B C 1
ATOM 3602 O O . GLU B 1 184 ? 22.186 -4.453 36.471 1.00 105.82 176 GLU B O 1
ATOM 3604 N N . GLU B 1 185 ? 20.693 -5.381 37.873 1.00 94.81 177 GLU B N 1
ATOM 3605 C CA . GLU B 1 185 ? 20.709 -6.620 37.107 1.00 96.01 177 GLU B CA 1
ATOM 3606 C C . GLU B 1 185 ? 19.928 -6.506 35.807 1.00 87.17 177 GLU B C 1
ATOM 3607 O O . GLU B 1 185 ? 20.200 -7.267 34.876 1.00 83.32 177 GLU B O 1
ATOM 3613 N N . ALA B 1 186 ? 18.965 -5.588 35.726 1.00 85.26 178 ALA B N 1
ATOM 3614 C CA . ALA B 1 186 ? 18.354 -5.281 34.437 1.00 86.37 178 ALA B CA 1
ATOM 3615 C C . ALA B 1 186 ? 19.363 -4.652 33.488 1.00 86.52 178 ALA B C 1
ATOM 3616 O O . ALA B 1 186 ? 19.408 -4.995 32.302 1.00 84.89 178 ALA B O 1
ATOM 3618 N N . LYS B 1 187 ? 20.160 -3.703 33.986 1.00 94.67 179 LYS B N 1
ATOM 3619 C CA . LYS B 1 187 ? 21.176 -3.064 33.155 1.00 84.53 179 LYS B CA 1
ATOM 3620 C C . LYS B 1 187 ? 22.200 -4.079 32.656 1.00 83.66 179 LYS B C 1
ATOM 3621 O O . LYS B 1 187 ? 22.559 -4.088 31.471 1.00 81.84 179 LYS B O 1
ATOM 3623 N N . GLN B 1 188 ? 22.678 -4.949 33.548 1.00 88.68 180 GLN B N 1
ATOM 3624 C CA . GLN B 1 188 ? 23.688 -5.926 33.152 1.00 89.99 180 GLN B CA 1
ATOM 3625 C C . GLN B 1 188 ? 23.096 -7.004 32.249 1.00 81.38 180 GLN B C 1
ATOM 3626 O O . GLN B 1 188 ? 23.753 -7.464 31.306 1.00 80.01 180 GLN B O 1
ATOM 3628 N N . PHE B 1 189 ? 21.854 -7.412 32.511 1.00 85.45 181 PHE B N 1
ATOM 3629 C CA . PHE B 1 189 ? 21.248 -8.471 31.708 1.00 86.64 181 PHE B CA 1
ATOM 3630 C C . PHE B 1 189 ? 21.022 -8.016 30.273 1.00 92.20 181 PHE B C 1
ATOM 3631 O O . PHE B 1 189 ? 21.213 -8.796 29.330 1.00 90.36 181 PHE B O 1
ATOM 3639 N N . VAL B 1 190 ? 20.578 -6.771 30.088 1.00 91.95 182 VAL B N 1
ATOM 3640 C CA . VAL B 1 190 ? 20.414 -6.247 28.737 1.00 83.45 182 VAL B CA 1
ATOM 3641 C C . VAL B 1 190 ? 21.772 -6.107 28.055 1.00 77.89 182 VAL B C 1
ATOM 3642 O O . VAL B 1 190 ? 21.903 -6.368 26.855 1.00 74.81 182 VAL B O 1
ATOM 3646 N N . ALA B 1 191 ? 22.806 -5.704 28.805 1.00 75.99 183 ALA B N 1
ATOM 3647 C CA . ALA B 1 191 ? 24.142 -5.621 28.215 1.00 77.80 183 ALA B CA 1
ATOM 3648 C C . ALA B 1 191 ? 24.636 -6.992 27.764 1.00 78.93 183 ALA B C 1
ATOM 3649 O O . ALA B 1 191 ? 25.263 -7.118 26.704 1.00 77.88 183 ALA B O 1
ATOM 3651 N N . ASP B 1 192 ? 24.374 -8.031 28.561 1.00 76.68 184 ASP B N 1
ATOM 3652 C CA . ASP B 1 192 ? 24.897 -9.351 28.232 1.00 80.68 184 ASP B CA 1
ATOM 3653 C C . ASP B 1 192 ? 24.136 -10.035 27.103 1.00 80.23 184 ASP B C 1
ATOM 3654 O O . ASP B 1 192 ? 24.671 -10.976 26.508 1.00 89.74 184 ASP B O 1
ATOM 3659 N N . THR B 1 193 ? 22.915 -9.597 26.786 1.00 74.17 185 THR B N 1
ATOM 3660 C CA . THR B 1 193 ? 22.114 -10.323 25.801 1.00 74.58 185 THR B CA 1
ATOM 3661 C C . THR B 1 193 ? 21.606 -9.407 24.691 1.00 73.35 185 THR B C 1
ATOM 3662 O O . THR B 1 193 ? 21.429 -9.857 23.555 1.00 76.72 185 THR B O 1
ATOM 3666 N N . ASN B 1 194 ? 21.415 -8.121 25.009 1.00 76.93 186 ASN B N 1
ATOM 3667 C CA . ASN B 1 194 ? 20.650 -7.139 24.229 1.00 78.86 186 ASN B CA 1
ATOM 3668 C C . ASN B 1 194 ? 19.454 -7.761 23.504 1.00 78.06 186 ASN B C 1
ATOM 3669 O O . ASN B 1 194 ? 19.362 -7.792 22.272 1.00 78.41 186 ASN B O 1
ATOM 3674 N N . VAL B 1 195 ? 18.511 -8.243 24.310 1.00 71.34 187 VAL B N 1
ATOM 3675 C CA . VAL B 1 195 ? 17.201 -8.578 23.807 1.00 65.59 187 VAL B CA 1
ATOM 3676 C C . VAL B 1 195 ? 16.534 -7.318 23.284 1.00 63.38 187 VAL B C 1
ATOM 3677 O O . VAL B 1 195 ? 16.889 -6.197 23.647 1.00 70.30 187 VAL B O 1
ATOM 3681 N N . ASP B 1 196 ? 15.548 -7.500 22.426 1.00 61.45 188 ASP B N 1
ATOM 3682 C CA . ASP B 1 196 ? 14.825 -6.326 21.981 1.00 62.14 188 ASP B CA 1
ATOM 3683 C C . ASP B 1 196 ? 13.867 -5.814 23.044 1.00 68.64 188 ASP B C 1
ATOM 3684 O O . ASP B 1 196 ? 13.457 -4.653 22.973 1.00 64.68 188 ASP B O 1
ATOM 3689 N N . ALA B 1 197 ? 13.484 -6.655 24.006 1.00 72.88 189 ALA B N 1
ATOM 3690 C CA . ALA B 1 197 ? 12.569 -6.249 25.064 1.00 71.35 189 ALA B CA 1
ATOM 3691 C C . ALA B 1 197 ? 12.833 -7.071 26.316 1.00 65.21 189 ALA B C 1
ATOM 3692 O O . ALA B 1 197 ? 13.165 -8.257 26.243 1.00 63.95 189 ALA B O 1
ATOM 3694 N N . LEU B 1 198 ? 12.678 -6.434 27.469 1.00 67.23 190 LEU B N 1
ATOM 3695 C CA . LEU B 1 198 ? 12.928 -7.082 28.748 1.00 73.42 190 LEU B CA 1
ATOM 3696 C C . LEU B 1 198 ? 11.629 -7.101 29.534 1.00 80.97 190 LEU B C 1
ATOM 3697 O O . LEU B 1 198 ? 11.017 -6.050 29.747 1.00 95.21 190 LEU B O 1
ATOM 3702 N N . ALA B 1 199 ? 11.213 -8.283 29.970 1.00 79.57 191 ALA B N 1
ATOM 3703 C CA . ALA B 1 199 ? 10.053 -8.405 30.837 1.00 78.76 191 ALA B CA 1
ATOM 3704 C C . ALA B 1 199 ? 10.528 -8.317 32.277 1.00 80.22 191 ALA B C 1
ATOM 3705 O O . ALA B 1 199 ? 11.413 -9.070 32.691 1.00 90.12 191 ALA B O 1
ATOM 3707 N N . ILE B 1 200 ? 9.927 -7.415 33.039 1.00 74.43 192 ILE B N 1
ATOM 3708 C CA . ILE B 1 200 ? 10.366 -7.133 34.394 1.00 76.78 192 ILE B CA 1
ATOM 3709 C C . ILE B 1 200 ? 9.276 -7.534 35.379 1.00 78.48 192 ILE B C 1
ATOM 3710 O O . ILE B 1 200 ? 8.091 -7.584 35.041 1.00 78.33 192 ILE B O 1
ATOM 3715 N N . ALA B 1 201 ? 9.689 -7.822 36.611 1.00 83.52 193 ALA B N 1
ATOM 3716 C CA . ALA B 1 201 ? 8.793 -8.256 37.676 1.00 83.93 193 ALA B CA 1
ATOM 3717 C C . ALA B 1 201 ? 8.596 -7.117 38.669 1.00 89.87 193 ALA B C 1
ATOM 3718 O O . ALA B 1 201 ? 9.547 -6.699 39.338 1.00 86.40 193 ALA B O 1
ATOM 3720 N N . VAL B 1 202 ? 7.355 -6.646 38.795 1.00 95.53 194 VAL B N 1
ATOM 3721 C CA . VAL B 1 202 ? 7.052 -5.531 39.686 1.00 102.03 194 VAL B CA 1
ATOM 3722 C C . VAL B 1 202 ? 5.815 -5.849 40.524 1.00 105.40 194 VAL B C 1
ATOM 3723 O O . VAL B 1 202 ? 5.079 -4.945 40.934 1.00 109.74 194 VAL B O 1
ATOM 3725 N N . GLY B 1 203 ? 5.564 -7.132 40.769 1.00 103.09 195 GLY B N 1
ATOM 3726 C CA . GLY B 1 203 ? 4.506 -7.548 41.666 1.00 106.77 195 GLY B CA 1
ATOM 3727 C C . GLY B 1 203 ? 3.204 -7.982 41.030 1.00 109.87 195 GLY B C 1
ATOM 3728 O O . GLY B 1 203 ? 2.207 -8.125 41.749 1.00 113.38 195 GLY B O 1
ATOM 3729 N N . THR B 1 204 ? 3.171 -8.182 39.718 1.00 108.99 196 THR B N 1
ATOM 3730 C CA . THR B 1 204 ? 2.015 -8.763 39.051 1.00 114.79 196 THR B CA 1
ATOM 3731 C C . THR B 1 204 ? 2.239 -10.261 38.857 1.00 113.13 196 THR B C 1
ATOM 3732 O O . THR B 1 204 ? 3.353 -10.770 39.015 1.00 114.91 196 THR B O 1
ATOM 3736 N N . SER B 1 205 ? 1.162 -10.974 38.534 1.00 107.06 197 SER B N 1
ATOM 3737 C CA . SER B 1 205 ? 1.278 -12.400 38.263 1.00 108.73 197 SER B CA 1
ATOM 3738 C C . SER B 1 205 ? 0.140 -12.835 37.345 1.00 118.62 197 SER B C 1
ATOM 3739 O O . SER B 1 205 ? -0.844 -12.113 37.152 1.00 121.97 197 SER B O 1
ATOM 3742 N N . HIS B 1 206 ? 0.282 -14.044 36.795 1.00 120.99 198 HIS B N 1
ATOM 3743 C CA . HIS B 1 206 ? -0.701 -14.592 35.868 1.00 121.44 198 HIS B CA 1
ATOM 3744 C C . HIS B 1 206 ? -1.964 -15.019 36.608 1.00 122.10 198 HIS B C 1
ATOM 3745 O O . HIS B 1 206 ? -1.919 -15.428 37.771 1.00 124.35 198 HIS B O 1
ATOM 3752 N N . GLY B 1 207 ? -3.097 -14.943 35.910 1.00 117.98 199 GLY B N 1
ATOM 3753 C CA . GLY B 1 207 ? -4.376 -15.374 36.446 1.00 117.10 199 GLY B CA 1
ATOM 3754 C C . GLY B 1 207 ? -5.182 -14.228 37.037 1.00 115.15 199 GLY B C 1
ATOM 3755 O O . GLY B 1 207 ? -4.767 -13.065 37.065 1.00 115.33 199 GLY B O 1
ATOM 3756 N N . ALA B 1 208 ? -6.360 -14.585 37.550 1.00 112.35 200 ALA B N 1
ATOM 3757 C CA . ALA B 1 208 ? -7.271 -13.574 38.075 1.00 113.79 200 ALA B CA 1
ATOM 3758 C C . ALA B 1 208 ? -6.993 -13.188 39.526 1.00 124.66 200 ALA B C 1
ATOM 3759 O O . ALA B 1 208 ? -7.443 -12.122 39.962 1.00 128.18 200 ALA B O 1
ATOM 3761 N N . TYR B 1 209 ? -6.280 -14.022 40.283 1.00 125.85 201 TYR B N 1
ATOM 3762 C CA . TYR B 1 209 ? -6.044 -13.768 41.706 1.00 125.71 201 TYR B CA 1
ATOM 3763 C C . TYR B 1 209 ? -4.734 -12.994 41.868 1.00 130.02 201 TYR B C 1
ATOM 3764 O O . TYR B 1 209 ? -3.735 -13.481 42.400 1.00 130.98 201 TYR B O 1
ATOM 3766 N N . LYS B 1 210 ? -4.757 -11.751 41.376 1.00 129.46 202 LYS B N 1
ATOM 3767 C CA . LYS B 1 210 ? -3.549 -10.935 41.371 1.00 128.93 202 LYS B CA 1
ATOM 3768 C C . LYS B 1 210 ? -3.321 -10.251 42.715 1.00 135.43 202 LYS B C 1
ATOM 3769 O O . LYS B 1 210 ? -2.176 -10.103 43.153 1.00 129.97 202 LYS B O 1
ATOM 3771 N N . PHE B 1 211 ? -4.389 -9.817 43.378 1.00 142.29 203 PHE B N 1
ATOM 3772 C CA . PHE B 1 211 ? -4.267 -9.122 44.650 1.00 146.75 203 PHE B CA 1
ATOM 3773 C C . PHE B 1 211 ? -5.473 -9.423 45.519 1.00 147.01 203 PHE B C 1
ATOM 3774 O O . PHE B 1 211 ? -6.591 -9.572 45.018 1.00 151.39 203 PHE B O 1
ATOM 3782 N N . THR B 1 212 ? -5.225 -9.531 46.825 1.00 140.91 204 THR B N 1
ATOM 3783 C CA . THR B 1 212 ? -6.314 -9.713 47.773 1.00 136.95 204 THR B CA 1
ATOM 3784 C C . THR B 1 212 ? -7.075 -8.416 48.002 1.00 138.44 204 THR B C 1
ATOM 3785 O O . THR B 1 212 ? -8.270 -8.448 48.316 1.00 148.04 204 THR B O 1
ATOM 3787 N N . ARG B 1 213 ? -6.412 -7.281 47.840 1.00 129.95 205 ARG B N 1
ATOM 3788 C CA . ARG B 1 213 ? -7.014 -5.961 47.953 1.00 128.25 205 ARG B CA 1
ATOM 3789 C C . ARG B 1 213 ? -6.660 -5.146 46.725 1.00 129.47 205 ARG B C 1
ATOM 3790 O O . ARG B 1 213 ? -5.774 -5.521 45.952 1.00 124.18 205 ARG B O 1
ATOM 3792 N N . PRO B 1 214 ? -7.359 -4.034 46.497 1.00 136.25 206 PRO B N 1
ATOM 3793 C CA . PRO B 1 214 ? -6.941 -3.084 45.461 1.00 138.76 206 PRO B CA 1
ATOM 3794 C C . PRO B 1 214 ? -5.456 -2.783 45.555 1.00 145.57 206 PRO B C 1
ATOM 3795 O O . PRO B 1 214 ? -4.959 -2.401 46.626 1.00 144.40 206 PRO B O 1
ATOM 3799 N N . PRO B 1 215 ? -4.711 -2.965 44.460 1.00 151.12 207 PRO B N 1
ATOM 3800 C CA . PRO B 1 215 ? -3.247 -2.837 44.526 1.00 150.53 207 PRO B CA 1
ATOM 3801 C C . PRO B 1 215 ? -2.809 -1.395 44.744 1.00 140.10 207 PRO B C 1
ATOM 3802 O O . PRO B 1 215 ? -3.204 -0.488 44.008 1.00 141.13 207 PRO B O 1
ATOM 3806 N N . THR B 1 216 ? -1.956 -1.203 45.737 1.00 134.80 208 THR B N 1
ATOM 3807 C CA . THR B 1 216 ? -1.351 0.082 46.043 1.00 130.75 208 THR B CA 1
ATOM 3808 C C . THR B 1 216 ? 0.124 0.033 45.661 1.00 134.07 208 THR B C 1
ATOM 3809 O O . THR B 1 216 ? 0.624 -0.973 45.151 1.00 130.17 208 THR B O 1
ATOM 3811 N N . GLY B 1 217 ? 0.814 1.155 45.872 1.00 136.48 209 GLY B N 1
ATOM 3812 C CA . GLY B 1 217 ? 2.213 1.250 45.497 1.00 138.27 209 GLY B CA 1
ATOM 3813 C C . GLY B 1 217 ? 3.104 0.220 46.164 1.00 141.75 209 GLY B C 1
ATOM 3814 O O . GLY B 1 217 ? 4.211 -0.036 45.676 1.00 140.53 209 GLY B O 1
ATOM 3815 N N . ASP B 1 218 ? 2.653 -0.367 47.279 1.00 146.25 210 ASP B N 1
ATOM 3816 C CA . ASP B 1 218 ? 3.425 -1.365 48.010 1.00 146.06 210 ASP B CA 1
ATOM 3817 C C . ASP B 1 218 ? 3.261 -2.788 47.474 1.00 144.37 210 ASP B C 1
ATOM 3818 O O . ASP B 1 218 ? 4.047 -3.663 47.855 1.00 146.81 210 ASP B O 1
ATOM 3823 N N . ILE B 1 219 ? 2.271 -3.050 46.621 1.00 139.25 211 ILE B N 1
ATOM 3824 C CA . ILE B 1 219 ? 2.132 -4.349 45.965 1.00 130.31 211 ILE B CA 1
ATOM 3825 C C . ILE B 1 219 ? 2.210 -4.273 44.444 1.00 126.85 211 ILE B C 1
ATOM 3826 O O . ILE B 1 219 ? 2.234 -5.330 43.794 1.00 124.19 211 ILE B O 1
ATOM 3831 N N . LEU B 1 220 ? 2.259 -3.074 43.851 1.00 128.56 212 LEU B N 1
ATOM 3832 C CA . LEU B 1 220 ? 2.493 -2.885 42.413 1.00 126.69 212 LEU B CA 1
ATOM 3833 C C . LEU B 1 220 ? 3.530 -1.768 42.268 1.00 126.63 212 LEU B C 1
ATOM 3834 O O . LEU B 1 220 ? 3.187 -0.581 42.274 1.00 124.72 212 LEU B O 1
ATOM 3836 N N . ALA B 1 221 ? 4.799 -2.164 42.113 1.00 125.73 213 ALA B N 1
ATOM 3837 C CA . ALA B 1 221 ? 5.963 -1.281 42.284 1.00 123.43 213 ALA B CA 1
ATOM 3838 C C . ALA B 1 221 ? 6.222 -0.442 41.031 1.00 109.92 213 ALA B C 1
ATOM 3839 O O . ALA B 1 221 ? 7.227 -0.584 40.333 1.00 103.37 213 ALA B O 1
ATOM 3841 N N . ILE B 1 222 ? 5.286 0.471 40.770 1.00 108.19 214 ILE B N 1
ATOM 3842 C CA . ILE B 1 222 ? 5.443 1.426 39.678 1.00 102.18 214 ILE B CA 1
ATOM 3843 C C . ILE B 1 222 ? 6.730 2.235 39.837 1.00 99.08 214 ILE B C 1
ATOM 3844 O O . ILE B 1 222 ? 7.317 2.686 38.847 1.00 101.13 214 ILE B O 1
ATOM 3849 N N . ASP B 1 223 ? 7.192 2.434 41.073 1.00 102.89 215 ASP B N 1
ATOM 3850 C CA . ASP B 1 223 ? 8.426 3.189 41.293 1.00 102.34 215 ASP B CA 1
ATOM 3851 C C . ASP B 1 223 ? 9.655 2.461 40.742 1.00 105.73 215 ASP B C 1
ATOM 3852 O O . ASP B 1 223 ? 10.585 3.104 40.237 1.00 98.57 215 ASP B O 1
ATOM 3854 N N . ARG B 1 224 ? 9.679 1.122 40.813 1.00 107.84 216 ARG B N 1
ATOM 3855 C CA . ARG B 1 224 ? 10.813 0.376 40.266 1.00 103.89 216 ARG B CA 1
ATOM 3856 C C . ARG B 1 224 ? 10.871 0.481 38.750 1.00 105.41 216 ARG B C 1
ATOM 3857 O O . ARG B 1 224 ? 11.965 0.530 38.177 1.00 105.40 216 ARG B O 1
ATOM 3859 N N . ILE B 1 225 ? 9.707 0.520 38.093 1.00 107.27 217 ILE B N 1
ATOM 3860 C CA . ILE B 1 225 ? 9.651 0.797 36.659 1.00 100.76 217 ILE B CA 1
ATOM 3861 C C . ILE B 1 225 ? 10.351 2.110 36.344 1.00 102.76 217 ILE B C 1
ATOM 3862 O O . ILE B 1 225 ? 11.213 2.177 35.461 1.00 106.60 217 ILE B O 1
ATOM 3867 N N . LYS B 1 226 ? 9.970 3.179 37.047 1.00 103.14 218 LYS B N 1
ATOM 3868 C CA . LYS B 1 226 ? 10.624 4.466 36.853 1.00 101.26 218 LYS B CA 1
ATOM 3869 C C . LYS B 1 226 ? 12.139 4.334 36.988 1.00 109.75 218 LYS B C 1
ATOM 3870 O O . LYS B 1 226 ? 12.896 4.795 36.124 1.00 91.83 218 LYS B O 1
ATOM 3872 N N . GLU B 1 227 ? 12.594 3.675 38.060 1.00 115.78 219 GLU B N 1
ATOM 3873 C CA . GLU B 1 227 ? 14.026 3.495 38.282 1.00 121.63 219 GLU B CA 1
ATOM 3874 C C . GLU B 1 227 ? 14.669 2.702 37.146 1.00 116.31 219 GLU B C 1
ATOM 3875 O O . GLU B 1 227 ? 15.727 3.082 36.631 1.00 111.07 219 GLU B O 1
ATOM 3877 N N . ILE B 1 228 ? 14.043 1.593 36.738 1.00 114.71 220 ILE B N 1
ATOM 3878 C CA . ILE B 1 228 ? 14.622 0.783 35.667 1.00 110.73 220 ILE B CA 1
ATOM 3879 C C . ILE B 1 228 ? 14.629 1.552 34.349 1.00 105.39 220 ILE B C 1
ATOM 3880 O O . ILE B 1 228 ? 15.621 1.527 33.609 1.00 106.22 220 ILE B O 1
ATOM 3885 N N . HIS B 1 229 ? 13.528 2.242 34.031 1.00 97.85 221 HIS B N 1
ATOM 3886 C CA . HIS B 1 229 ? 13.481 3.065 32.824 1.00 97.10 221 HIS B CA 1
ATOM 3887 C C . HIS B 1 229 ? 14.557 4.149 32.841 1.00 108.21 221 HIS B C 1
ATOM 3888 O O . HIS B 1 229 ? 15.233 4.388 31.831 1.00 111.03 221 HIS B O 1
ATOM 3895 N N . ALA B 1 230 ? 14.699 4.849 33.973 1.00 106.81 222 ALA B N 1
ATOM 3896 C CA . ALA B 1 230 ? 15.694 5.913 34.059 1.00 115.70 222 ALA B CA 1
ATOM 3897 C C . ALA B 1 230 ? 17.110 5.376 33.889 1.00 124.19 222 ALA B C 1
ATOM 3898 O O . ALA B 1 230 ? 18.000 6.107 33.438 1.00 125.48 222 ALA B O 1
ATOM 3900 N N . ALA B 1 231 ? 17.342 4.112 34.257 1.00 124.51 223 ALA B N 1
ATOM 3901 C CA . ALA B 1 231 ? 18.654 3.503 34.061 1.00 117.66 223 ALA B CA 1
ATOM 3902 C C . ALA B 1 231 ? 18.856 3.014 32.634 1.00 105.13 223 ALA B C 1
ATOM 3903 O O . ALA B 1 231 ? 19.983 3.032 32.137 1.00 104.57 223 ALA B O 1
ATOM 3905 N N . LEU B 1 232 ? 17.800 2.557 31.969 1.00 111.84 224 LEU B N 1
ATOM 3906 C CA . LEU B 1 232 ? 17.891 2.055 30.599 1.00 108.07 224 LEU B CA 1
ATOM 3907 C C . LEU B 1 232 ? 16.904 2.800 29.712 1.00 104.28 224 LEU B C 1
ATOM 3908 O O . LEU B 1 232 ? 15.949 2.213 29.200 1.00 107.82 224 LEU B O 1
ATOM 3913 N N . PRO B 1 233 ? 17.115 4.097 29.492 1.00 108.89 225 PRO B N 1
ATOM 3914 C CA . PRO B 1 233 ? 16.120 4.881 28.749 1.00 103.98 225 PRO B CA 1
ATOM 3915 C C . PRO B 1 233 ? 16.054 4.515 27.273 1.00 105.37 225 PRO B C 1
ATOM 3916 O O . PRO B 1 233 ? 15.521 5.288 26.475 1.00 114.06 225 PRO B O 1
ATOM 3920 N N . ASN B 1 234 ? 16.609 3.368 26.876 1.00 103.42 226 ASN B N 1
ATOM 3921 C CA . ASN B 1 234 ? 16.522 2.946 25.484 1.00 101.61 226 ASN B CA 1
ATOM 3922 C C . ASN B 1 234 ? 16.044 1.506 25.307 1.00 103.79 226 ASN B C 1
ATOM 3923 O O . ASN B 1 234 ? 16.061 0.999 24.178 1.00 107.42 226 ASN B O 1
ATOM 3925 N N . THR B 1 235 ? 15.631 0.825 26.375 1.00 103.03 227 THR B N 1
ATOM 3926 C CA . THR B 1 235 ? 15.168 -0.558 26.291 1.00 104.79 227 THR B CA 1
ATOM 3927 C C . THR B 1 235 ? 13.655 -0.657 26.472 1.00 89.13 227 THR B C 1
ATOM 3928 O O . THR B 1 235 ? 13.072 0.029 27.314 1.00 81.88 227 THR B O 1
ATOM 3932 N N . HIS B 1 236 ? 13.020 -1.505 25.670 1.00 86.84 228 HIS B N 1
ATOM 3933 C CA . HIS B 1 236 ? 11.574 -1.676 25.760 1.00 88.63 228 HIS B CA 1
ATOM 3934 C C . HIS B 1 236 ? 11.242 -2.625 26.905 1.00 80.96 228 HIS B C 1
ATOM 3935 O O . HIS B 1 236 ? 11.659 -3.788 26.896 1.00 79.20 228 HIS B O 1
ATOM 3942 N N . LEU B 1 237 ? 10.446 -2.154 27.855 1.00 79.61 229 LEU B N 1
ATOM 3943 C CA . LEU B 1 237 ? 10.076 -2.956 29.011 1.00 82.83 229 LEU B CA 1
ATOM 3944 C C . LEU B 1 237 ? 8.734 -3.625 28.770 1.00 78.93 229 LEU B C 1
ATOM 3945 O O . LEU B 1 237 ? 7.839 -3.047 28.146 1.00 79.60 229 LEU B O 1
ATOM 3950 N N . VAL B 1 238 ? 8.607 -4.849 29.274 1.00 78.61 230 VAL B N 1
ATOM 3951 C CA . VAL B 1 238 ? 7.420 -5.670 29.101 1.00 78.73 230 VAL B CA 1
ATOM 3952 C C . VAL B 1 238 ? 6.845 -5.998 30.471 1.00 77.76 230 VAL B C 1
ATOM 3953 O O . VAL B 1 238 ? 7.589 -6.194 31.439 1.00 78.16 230 VAL B O 1
ATOM 3957 N N . MET B 1 239 ? 5.518 -6.021 30.559 1.00 81.60 231 MET B N 1
ATOM 3958 C CA . MET B 1 239 ? 4.810 -6.372 31.784 1.00 86.98 231 MET B CA 1
ATOM 3959 C C . MET B 1 239 ? 3.935 -7.594 31.537 1.00 88.53 231 MET B C 1
ATOM 3960 O O . MET B 1 239 ? 3.025 -7.554 30.701 1.00 90.02 231 MET B O 1
ATOM 3965 N N . HIS B 1 240 ? 4.227 -8.677 32.252 1.00 85.32 232 HIS B N 1
ATOM 3966 C CA . HIS B 1 240 ? 3.379 -9.854 32.244 1.00 84.91 232 HIS B CA 1
ATOM 3967 C C . HIS B 1 240 ? 2.241 -9.687 33.251 1.00 82.32 232 HIS B C 1
ATOM 3968 O O . HIS B 1 240 ? 2.268 -8.806 34.121 1.00 78.67 232 HIS B O 1
ATOM 3975 N N . GLY B 1 241 ? 1.233 -10.548 33.120 1.00 83.18 233 GLY B N 1
ATOM 3976 C CA . GLY B 1 241 ? 0.148 -10.606 34.102 1.00 77.94 233 GLY B CA 1
ATOM 3977 C C . GLY B 1 241 ? -0.577 -9.300 34.348 1.00 78.50 233 GLY B C 1
ATOM 3978 O O . GLY B 1 241 ? -0.904 -8.989 35.499 1.00 83.29 233 GLY B O 1
ATOM 3979 N N . SER B 1 242 ? -0.861 -8.533 33.295 1.00 80.11 234 SER B N 1
ATOM 3980 C CA . SER B 1 242 ? -1.337 -7.164 33.452 1.00 85.40 234 SER B CA 1
ATOM 3981 C C . SER B 1 242 ? -2.829 -7.018 33.179 1.00 90.34 234 SER B C 1
ATOM 3982 O O . SER B 1 242 ? -3.295 -5.903 32.915 1.00 93.20 234 SER B O 1
ATOM 3985 N N . SER B 1 243 ? -3.589 -8.109 33.242 1.00 83.42 235 SER B N 1
ATOM 3986 C CA . SER B 1 243 ? -5.032 -7.977 33.152 1.00 81.24 235 SER B CA 1
ATOM 3987 C C . SER B 1 243 ? -5.533 -7.133 34.309 1.00 84.10 235 SER B C 1
ATOM 3988 O O . SER B 1 243 ? -5.094 -7.300 35.449 1.00 82.23 235 SER B O 1
ATOM 3991 N N . SER B 1 244 ? -6.458 -6.218 34.008 1.00 88.25 236 SER B N 1
ATOM 3992 C CA . SER B 1 244 ? -7.107 -5.418 35.039 1.00 86.12 236 SER B CA 1
ATOM 3993 C C . SER B 1 244 ? -8.156 -6.194 35.825 1.00 83.79 236 SER B C 1
ATOM 3994 O O . SER B 1 244 ? -8.483 -5.793 36.948 1.00 85.21 236 SER B O 1
ATOM 3997 N N . VAL B 1 245 ? -8.684 -7.283 35.270 1.00 81.54 237 VAL B N 1
ATOM 3998 C CA . VAL B 1 245 ? -9.763 -8.041 35.905 1.00 84.65 237 VAL B CA 1
ATOM 3999 C C . VAL B 1 245 ? -10.965 -7.132 36.145 1.00 88.46 237 VAL B C 1
ATOM 4000 O O . VAL B 1 245 ? -11.177 -6.669 37.275 1.00 98.18 237 VAL B O 1
ATOM 4004 N N . PRO B 1 246 ? -11.766 -6.837 35.120 1.00 85.07 238 PRO B N 1
ATOM 4005 C CA . PRO B 1 246 ? -12.875 -5.886 35.292 1.00 87.91 238 PRO B CA 1
ATOM 4006 C C . PRO B 1 246 ? -13.932 -6.435 36.243 1.00 95.70 238 PRO B C 1
ATOM 4007 O O . PRO B 1 246 ? -14.405 -7.564 36.091 1.00 95.04 238 PRO B O 1
ATOM 4011 N N . GLN B 1 247 ? -14.306 -5.618 37.229 1.00 96.57 239 GLN B N 1
ATOM 4012 C CA . GLN B 1 247 ? -15.214 -6.089 38.270 1.00 99.67 239 GLN B CA 1
ATOM 4013 C C . GLN B 1 247 ? -16.604 -6.419 37.731 1.00 97.88 239 GLN B C 1
ATOM 4014 O O . GLN B 1 247 ? -17.233 -7.378 38.195 1.00 96.83 239 GLN B O 1
ATOM 4020 N N . GLU B 1 248 ? -17.108 -5.648 36.759 1.00 93.02 240 GLU B N 1
ATOM 4021 C CA . GLU B 1 248 ? -18.451 -5.932 36.255 1.00 95.30 240 GLU B CA 1
ATOM 4022 C C . GLU B 1 248 ? -18.523 -7.301 35.588 1.00 94.32 240 GLU B C 1
ATOM 4023 O O . GLU B 1 248 ? -19.556 -7.976 35.670 1.00 91.06 240 GLU B O 1
ATOM 4029 N N . TRP B 1 249 ? -17.440 -7.731 34.932 1.00 100.80 241 TRP B N 1
ATOM 4030 C CA . TRP B 1 249 ? -17.418 -9.081 34.377 1.00 92.17 241 TRP B CA 1
ATOM 4031 C C . TRP B 1 249 ? -17.346 -10.127 35.481 1.00 87.03 241 TRP B C 1
ATOM 4032 O O . TRP B 1 249 ? -17.926 -11.211 35.355 1.00 86.54 241 TRP B O 1
ATOM 4043 N N . LEU B 1 250 ? -16.642 -9.821 36.574 1.00 91.70 242 LEU B N 1
ATOM 4044 C CA . LEU B 1 250 ? -16.656 -10.725 37.717 1.00 94.13 242 LEU B CA 1
ATOM 4045 C C . LEU B 1 250 ? -18.064 -10.838 38.295 1.00 100.95 242 LEU B C 1
ATOM 4046 O O . LEU B 1 250 ? -18.515 -11.935 38.648 1.00 99.76 242 LEU B O 1
ATOM 4048 N N . LYS B 1 251 ? -18.786 -9.717 38.368 1.00 103.13 243 LYS B N 1
ATOM 4049 C CA . LYS B 1 251 ? -20.164 -9.753 38.851 1.00 99.17 243 LYS B CA 1
ATOM 4050 C C . LYS B 1 251 ? -21.056 -10.517 37.878 1.00 98.09 243 LYS B C 1
ATOM 4051 O O . LYS B 1 251 ? -21.863 -11.357 38.292 1.00 103.45 243 LYS B O 1
ATOM 4053 N N . VAL B 1 252 ? -20.936 -10.226 36.577 1.00 94.35 244 VAL B N 1
ATOM 4054 C CA . VAL B 1 252 ? -21.741 -10.930 35.577 1.00 87.47 244 VAL B CA 1
ATOM 4055 C C . VAL B 1 252 ? -21.551 -12.435 35.693 1.00 92.48 244 VAL B C 1
ATOM 4056 O O . VAL B 1 252 ? -22.520 -13.204 35.656 1.00 87.92 244 VAL B O 1
ATOM 4060 N N . ILE B 1 253 ? -20.303 -12.882 35.846 1.00 88.36 245 ILE B N 1
ATOM 4061 C CA . ILE B 1 253 ? -20.051 -14.311 36.010 1.00 91.47 245 ILE B CA 1
ATOM 4062 C C . ILE B 1 253 ? -20.730 -14.828 37.272 1.00 103.01 245 ILE B C 1
ATOM 4063 O O . ILE B 1 253 ? -21.400 -15.868 37.258 1.00 111.12 245 ILE B O 1
ATOM 4068 N N . ASN B 1 254 ? -20.588 -14.097 38.379 1.00 103.14 246 ASN B N 1
ATOM 4069 C CA . ASN B 1 254 ? -21.132 -14.576 39.645 1.00 102.04 246 ASN B CA 1
ATOM 4070 C C . ASN B 1 254 ? -22.649 -14.725 39.583 1.00 102.46 246 ASN B C 1
ATOM 4071 O O . ASN B 1 254 ? -23.210 -15.668 40.155 1.00 99.04 246 ASN B O 1
ATOM 4076 N N . GLU B 1 255 ? -23.330 -13.814 38.882 1.00 104.29 247 GLU B N 1
ATOM 4077 C CA . GLU B 1 255 ? -24.785 -13.880 38.813 1.00 101.04 247 GLU B CA 1
ATOM 4078 C C . GLU B 1 255 ? -25.248 -15.086 38.010 1.00 93.70 247 GLU B C 1
ATOM 4079 O O . GLU B 1 255 ? -26.258 -15.714 38.349 1.00 94.91 247 GLU B O 1
ATOM 4085 N N . PHE B 1 256 ? -24.517 -15.443 36.957 1.00 91.13 248 PHE B N 1
ATOM 4086 C CA . PHE B 1 256 ? -25.013 -16.480 36.062 1.00 90.57 248 PHE B CA 1
ATOM 4087 C C . PHE B 1 256 ? -24.264 -17.798 36.223 1.00 91.62 248 PHE B C 1
ATOM 4088 O O . PHE B 1 256 ? -23.799 -18.390 35.242 1.00 88.75 248 PHE B O 1
ATOM 4096 N N . GLY B 1 257 ? -24.155 -18.266 37.467 1.00 94.90 249 GLY B N 1
ATOM 4097 C CA . GLY B 1 257 ? -23.689 -19.601 37.769 1.00 93.72 249 GLY B CA 1
ATOM 4098 C C . GLY B 1 257 ? -22.221 -19.693 38.120 1.00 95.40 249 GLY B C 1
ATOM 4099 O O . GLY B 1 257 ? -21.784 -20.740 38.614 1.00 91.33 249 GLY B O 1
ATOM 4100 N N . GLY B 1 258 ? -21.449 -18.626 37.879 1.00 100.12 250 GLY B N 1
ATOM 4101 C CA . GLY B 1 258 ? -20.040 -18.621 38.196 1.00 100.67 250 GLY B CA 1
ATOM 4102 C C . GLY B 1 258 ? -19.786 -18.172 39.616 1.00 99.77 250 GLY B C 1
ATOM 4103 O O . GLY B 1 258 ? -20.626 -17.539 40.249 1.00 104.77 250 GLY B O 1
ATOM 4104 N N . ASN B 1 259 ? -18.614 -18.522 40.134 1.00 98.30 251 ASN B N 1
ATOM 4105 C CA . ASN B 1 259 ? -18.276 -18.181 41.512 1.00 100.70 251 ASN B CA 1
ATOM 4106 C C . ASN B 1 259 ? -16.801 -17.789 41.585 1.00 94.82 251 ASN B C 1
ATOM 4107 O O . ASN B 1 259 ? -15.936 -18.661 41.694 1.00 98.86 251 ASN B O 1
ATOM 4112 N N . ILE B 1 260 ? -16.510 -16.488 41.529 1.00 92.31 252 ILE B N 1
ATOM 4113 C CA . ILE B 1 260 ? -15.138 -15.984 41.620 1.00 97.92 252 ILE B CA 1
ATOM 4114 C C . ILE B 1 260 ? -15.045 -15.083 42.841 1.00 101.17 252 ILE B C 1
ATOM 4115 O O . ILE B 1 260 ? -15.711 -14.040 42.905 1.00 103.92 252 ILE B O 1
ATOM 4117 N N . GLY B 1 261 ? -14.207 -15.476 43.796 1.00 107.44 253 GLY B N 1
ATOM 4118 C CA . GLY B 1 261 ? -14.049 -14.736 45.034 1.00 114.67 253 GLY B CA 1
ATOM 4119 C C . GLY B 1 261 ? -13.543 -13.321 44.852 1.00 116.37 253 GLY B C 1
ATOM 4120 O O . GLY B 1 261 ? -13.304 -12.876 43.728 1.00 114.77 253 GLY B O 1
ATOM 4121 N N . GLU B 1 262 ? -13.358 -12.600 45.951 1.00 119.36 254 GLU B N 1
ATOM 4122 C CA . GLU B 1 262 ? -12.875 -11.233 45.839 1.00 118.50 254 GLU B CA 1
ATOM 4123 C C . GLU B 1 262 ? -11.419 -11.268 45.400 1.00 115.00 254 GLU B C 1
ATOM 4124 O O . GLU B 1 262 ? -10.541 -11.699 46.156 1.00 117.80 254 GLU B O 1
ATOM 4126 N N . THR B 1 263 ? -11.167 -10.811 44.175 1.00 111.71 255 THR B N 1
ATOM 4127 C CA . THR B 1 263 ? -9.824 -10.670 43.634 1.00 110.20 255 THR B CA 1
ATOM 4128 C C . THR B 1 263 ? -9.825 -9.436 42.745 1.00 109.79 255 THR B C 1
ATOM 4129 O O . THR B 1 263 ? -10.878 -8.941 42.334 1.00 102.83 255 THR B O 1
ATOM 4133 N N . TYR B 1 264 ? -8.628 -8.957 42.426 1.00 114.60 256 TYR B N 1
ATOM 4134 C CA . TYR B 1 264 ? -8.472 -7.674 41.761 1.00 117.07 256 TYR B CA 1
ATOM 4135 C C . TYR B 1 264 ? -7.286 -7.758 40.816 1.00 112.94 256 TYR B C 1
ATOM 4136 O O . TYR B 1 264 ? -6.393 -8.591 40.987 1.00 112.17 256 TYR B O 1
ATOM 4145 N N . GLY B 1 265 ? -7.301 -6.903 39.792 1.00 110.03 257 GLY B N 1
ATOM 4146 C CA . GLY B 1 265 ? -6.220 -6.807 38.847 1.00 102.29 257 GLY B CA 1
ATOM 4147 C C . GLY B 1 265 ? -5.463 -5.497 38.953 1.00 94.78 257 GLY B C 1
ATOM 4148 O O . GLY B 1 265 ? -5.512 -4.790 39.969 1.00 90.02 257 GLY B O 1
ATOM 4149 N N . VAL B 1 266 ? -4.746 -5.169 37.886 1.00 92.03 258 VAL B N 1
ATOM 4150 C CA . VAL B 1 266 ? -3.969 -3.936 37.809 1.00 90.66 258 VAL B CA 1
ATOM 4151 C C . VAL B 1 266 ? -4.838 -2.871 37.147 1.00 92.54 258 VAL B C 1
ATOM 4152 O O . VAL B 1 266 ? -5.193 -3.028 35.967 1.00 89.50 258 VAL B O 1
ATOM 4156 N N . PRO B 1 267 ? -5.178 -1.783 37.840 1.00 90.82 259 PRO B N 1
ATOM 4157 C CA . PRO B 1 267 ? -6.057 -0.782 37.229 1.00 93.99 259 PRO B CA 1
ATOM 4158 C C . PRO B 1 267 ? -5.426 -0.192 35.980 1.00 93.20 259 PRO B C 1
ATOM 4159 O O . PRO B 1 267 ? -4.204 -0.050 35.877 1.00 99.47 259 PRO B O 1
ATOM 4163 N N . VAL B 1 268 ? -6.287 0.132 35.011 1.00 88.29 260 VAL B N 1
ATOM 4164 C CA . VAL B 1 268 ? -5.814 0.715 33.762 1.00 82.54 260 VAL B CA 1
ATOM 4165 C C . VAL B 1 268 ? -5.058 2.009 34.034 1.00 97.95 260 VAL B C 1
ATOM 4166 O O . VAL B 1 268 ? -4.093 2.333 33.326 1.00 95.17 260 VAL B O 1
ATOM 4170 N N . GLU B 1 269 ? -5.460 2.753 35.079 1.00 100.60 261 GLU B N 1
ATOM 4171 C CA . GLU B 1 269 ? -4.831 4.037 35.385 1.00 94.59 261 GLU B CA 1
ATOM 4172 C C . GLU B 1 269 ? -3.343 3.873 35.662 1.00 96.14 261 GLU B C 1
ATOM 4173 O O . GLU B 1 269 ? -2.526 4.686 35.212 1.00 94.72 261 GLU B O 1
ATOM 4175 N N . GLN B 1 270 ? -2.972 2.824 36.401 1.00 99.99 262 GLN B N 1
ATOM 4176 C CA . GLN B 1 270 ? -1.564 2.588 36.701 1.00 93.15 262 GLN B CA 1
ATOM 4177 C C . GLN B 1 270 ? -0.799 2.115 35.470 1.00 90.08 262 GLN B C 1
ATOM 4178 O O . GLN B 1 270 ? 0.360 2.494 35.277 1.00 91.21 262 GLN B O 1
ATOM 4184 N N . LEU B 1 271 ? -1.421 1.288 34.628 1.00 91.50 263 LEU B N 1
ATOM 4185 C CA . LEU B 1 271 ? -0.743 0.851 33.410 1.00 84.89 263 LEU B CA 1
ATOM 4186 C C . LEU B 1 271 ? -0.472 2.017 32.469 1.00 87.28 263 LEU B C 1
ATOM 4187 O O . LEU B 1 271 ? 0.490 1.973 31.691 1.00 88.34 263 LEU B O 1
ATOM 4192 N N . VAL B 1 272 ? -1.335 3.035 32.480 1.00 86.07 264 VAL B N 1
ATOM 4193 C CA . VAL B 1 272 ? -1.096 4.229 31.672 1.00 85.83 264 VAL B CA 1
ATOM 4194 C C . VAL B 1 272 ? 0.143 4.975 32.163 1.00 88.44 264 VAL B C 1
ATOM 4195 O O . VAL B 1 272 ? 0.972 5.428 31.363 1.00 86.40 264 VAL B O 1
ATOM 4199 N N . GLU B 1 273 ? 0.298 5.108 33.482 1.00 94.33 265 GLU B N 1
ATOM 4200 C CA . GLU B 1 273 ? 1.502 5.737 34.023 1.00 93.34 265 GLU B CA 1
ATOM 4201 C C . GLU B 1 273 ? 2.752 4.962 33.631 1.00 91.51 265 GLU B C 1
ATOM 4202 O O . GLU B 1 273 ? 3.790 5.559 33.320 1.00 87.10 265 GLU B O 1
ATOM 4204 N N . ALA B 1 274 ? 2.675 3.627 33.658 1.00 94.59 266 ALA B N 1
ATOM 4205 C CA . ALA B 1 274 ? 3.835 2.800 33.340 1.00 91.78 266 ALA B CA 1
ATOM 4206 C C . ALA B 1 274 ? 4.273 2.977 31.893 1.00 87.06 266 ALA B C 1
ATOM 4207 O O . ALA B 1 274 ? 5.470 2.883 31.594 1.00 90.30 266 ALA B O 1
ATOM 4209 N N . ILE B 1 275 ? 3.328 3.240 30.985 1.00 83.27 267 ILE B N 1
ATOM 4210 C CA . ILE B 1 275 ? 3.689 3.493 29.593 1.00 80.73 267 ILE B CA 1
ATOM 4211 C C . ILE B 1 275 ? 4.405 4.832 29.462 1.00 85.51 267 ILE B C 1
ATOM 4212 O O . ILE B 1 275 ? 5.335 4.983 28.657 1.00 81.47 267 ILE B O 1
ATOM 4217 N N . LYS B 1 276 ? 3.987 5.828 30.246 1.00 83.24 268 LYS B N 1
ATOM 4218 C CA . LYS B 1 276 ? 4.714 7.088 30.255 1.00 85.68 268 LYS B CA 1
ATOM 4219 C C . LYS B 1 276 ? 6.162 6.904 30.703 1.00 95.78 268 LYS B C 1
ATOM 4220 O O . LYS B 1 276 ? 7.003 7.750 30.392 1.00 85.99 268 LYS B O 1
ATOM 4222 N N . HIS B 1 277 ? 6.486 5.786 31.359 1.00 97.82 269 HIS B N 1
ATOM 4223 C CA . HIS B 1 277 ? 7.836 5.472 31.819 1.00 102.88 269 HIS B CA 1
ATOM 4224 C C . HIS B 1 277 ? 8.393 4.208 31.164 1.00 106.52 269 HIS B C 1
ATOM 4225 O O . HIS B 1 277 ? 8.986 3.359 31.835 1.00 114.70 269 HIS B O 1
ATOM 4232 N N . GLY B 1 278 ? 8.197 4.053 29.850 1.00 97.91 270 GLY B N 1
ATOM 4233 C CA . GLY B 1 278 ? 8.961 3.094 29.073 1.00 87.51 270 GLY B CA 1
ATOM 4234 C C . GLY B 1 278 ? 8.377 1.707 28.910 1.00 83.53 270 GLY B C 1
ATOM 4235 O O . GLY B 1 278 ? 9.038 0.850 28.304 1.00 79.55 270 GLY B O 1
ATOM 4236 N N . VAL B 1 279 ? 7.181 1.449 29.430 1.00 84.92 271 VAL B N 1
ATOM 4237 C CA . VAL B 1 279 ? 6.498 0.179 29.191 1.00 82.79 271 VAL B CA 1
ATOM 4238 C C . VAL B 1 279 ? 5.861 0.226 27.810 1.00 78.17 271 VAL B C 1
ATOM 4239 O O . VAL B 1 279 ? 5.027 1.093 27.531 1.00 78.97 271 VAL B O 1
ATOM 4243 N N . ARG B 1 280 ? 6.264 -0.695 26.935 1.00 79.48 272 ARG B N 1
ATOM 4244 C CA . ARG B 1 280 ? 5.742 -0.729 25.577 1.00 79.89 272 ARG B CA 1
ATOM 4245 C C . ARG B 1 280 ? 4.902 -1.961 25.255 1.00 81.67 272 ARG B C 1
ATOM 4246 O O . ARG B 1 280 ? 4.093 -1.904 24.324 1.00 88.64 272 ARG B O 1
ATOM 4254 N N . LYS B 1 281 ? 5.059 -3.059 25.998 1.00 79.70 273 LYS B N 1
ATOM 4255 C CA . LYS B 1 281 ? 4.324 -4.299 25.758 1.00 77.73 273 LYS B CA 1
ATOM 4256 C C . LYS B 1 281 ? 3.663 -4.733 27.057 1.00 76.82 273 LYS B C 1
ATOM 4257 O O . LYS B 1 281 ? 4.332 -4.839 28.090 1.00 76.44 273 LYS B O 1
ATOM 4263 N N . ILE B 1 282 ? 2.350 -4.962 27.004 1.00 73.14 274 ILE B N 1
ATOM 4264 C CA . ILE B 1 282 ? 1.527 -5.242 28.180 1.00 73.92 274 ILE B CA 1
ATOM 4265 C C . ILE B 1 282 ? 0.699 -6.497 27.912 1.00 73.07 274 ILE B C 1
ATOM 4266 O O . ILE B 1 282 ? -0.274 -6.444 27.153 1.00 72.34 274 ILE B O 1
ATOM 4271 N N . ASN B 1 283 ? 1.075 -7.621 28.529 1.00 75.26 275 ASN B N 1
ATOM 4272 C CA . ASN B 1 283 ? 0.419 -8.904 28.269 1.00 72.55 275 ASN B CA 1
ATOM 4273 C C . ASN B 1 283 ? -0.907 -8.957 29.011 1.00 80.84 275 ASN B C 1
ATOM 4274 O O . ASN B 1 283 ? -0.932 -8.867 30.241 1.00 89.16 275 ASN B O 1
ATOM 4279 N N . ILE B 1 284 ? -2.002 -9.144 28.278 1.00 74.67 276 ILE B N 1
ATOM 4280 C CA . ILE B 1 284 ? -3.342 -9.211 28.853 1.00 74.16 276 ILE B CA 1
ATOM 4281 C C . ILE B 1 284 ? -3.994 -10.489 28.347 1.00 73.15 276 ILE B C 1
ATOM 4282 O O . ILE B 1 284 ? -4.133 -10.686 27.132 1.00 77.97 276 ILE B O 1
ATOM 4287 N N . ASP B 1 285 ? -4.407 -11.349 29.272 1.00 75.99 277 ASP B N 1
ATOM 4288 C CA . ASP B 1 285 ? -4.977 -12.632 28.876 1.00 84.17 277 ASP B CA 1
ATOM 4289 C C . ASP B 1 285 ? -6.182 -13.002 29.734 1.00 86.45 277 ASP B C 1
ATOM 4290 O O . ASP B 1 285 ? -7.207 -13.446 29.211 1.00 81.49 277 ASP B O 1
ATOM 4295 N N . THR B 1 286 ? -6.064 -12.830 31.050 1.00 80.45 278 THR B N 1
ATOM 4296 C CA . THR B 1 286 ? -7.154 -13.200 31.940 1.00 82.70 278 THR B CA 1
ATOM 4297 C C . THR B 1 286 ? -8.412 -12.369 31.670 1.00 86.34 278 THR B C 1
ATOM 4298 O O . THR B 1 286 ? -9.530 -12.899 31.726 1.00 86.89 278 THR B O 1
ATOM 4302 N N . ASP B 1 287 ? -8.253 -11.079 31.334 1.00 83.72 279 ASP B N 1
ATOM 4303 C CA . ASP B 1 287 ? -9.421 -10.250 31.026 1.00 81.56 279 ASP B CA 1
ATOM 4304 C C . ASP B 1 287 ? -10.236 -10.825 29.869 1.00 83.44 279 ASP B C 1
ATOM 4305 O O . ASP B 1 287 ? -11.469 -10.824 29.913 1.00 83.57 279 ASP B O 1
ATOM 4310 N N . LEU B 1 288 ? -9.571 -11.300 28.811 1.00 85.66 280 LEU B N 1
ATOM 4311 C CA . LEU B 1 288 ? -10.311 -11.882 27.694 1.00 74.71 280 LEU B CA 1
ATOM 4312 C C . LEU B 1 288 ? -10.965 -13.203 28.086 1.00 76.32 280 LEU B C 1
ATOM 4313 O O . LEU B 1 288 ? -12.047 -13.532 27.579 1.00 66.99 280 LEU B O 1
ATOM 4318 N N . ARG B 1 289 ? -10.318 -13.980 28.962 1.00 77.33 281 ARG B N 1
ATOM 4319 C CA . ARG B 1 289 ? -10.951 -15.199 29.455 1.00 85.73 281 ARG B CA 1
ATOM 4320 C C . ARG B 1 289 ? -12.205 -14.872 30.252 1.00 82.00 281 ARG B C 1
ATOM 4321 O O . ARG B 1 289 ? -13.242 -15.525 30.089 1.00 83.27 281 ARG B O 1
ATOM 4329 N N . LEU B 1 290 ? -12.128 -13.855 31.113 1.00 76.57 282 LEU B N 1
ATOM 4330 C CA . LEU B 1 290 ? -13.292 -13.471 31.905 1.00 80.42 282 LEU B CA 1
ATOM 4331 C C . LEU B 1 290 ? -14.408 -12.926 31.026 1.00 76.13 282 LEU B C 1
ATOM 4332 O O . LEU B 1 290 ? -15.574 -13.262 31.230 1.00 80.88 282 LEU B O 1
ATOM 4337 N N . ALA B 1 291 ? -14.076 -12.091 30.039 1.00 78.79 283 ALA B N 1
ATOM 4338 C CA . ALA B 1 291 ? -15.109 -11.555 29.157 1.00 79.38 283 ALA B CA 1
ATOM 4339 C C . ALA B 1 291 ? -15.810 -12.671 28.392 1.00 82.35 283 ALA B C 1
ATOM 4340 O O . ALA B 1 291 ? -17.034 -12.640 28.214 1.00 78.97 283 ALA B O 1
ATOM 4342 N N . SER B 1 292 ? -15.053 -13.677 27.946 1.00 82.15 284 SER B N 1
ATOM 4343 C CA . SER B 1 292 ? -15.651 -14.786 27.207 1.00 78.92 284 SER B CA 1
ATOM 4344 C C . SER B 1 292 ? -16.561 -15.621 28.101 1.00 86.53 284 SER B C 1
ATOM 4345 O O . SER B 1 292 ? -17.726 -15.865 27.766 1.00 89.80 284 SER B O 1
ATOM 4348 N N . THR B 1 293 ? -16.039 -16.066 29.245 1.00 86.03 285 THR B N 1
ATOM 4349 C CA . THR B 1 293 ? -16.824 -16.875 30.169 1.00 77.51 285 THR B CA 1
ATOM 4350 C C . THR B 1 293 ? -18.054 -16.126 30.667 1.00 79.73 285 THR B C 1
ATOM 4351 O O . THR B 1 293 ? -19.129 -16.720 30.827 1.00 77.34 285 THR B O 1
ATOM 4355 N N . GLY B 1 294 ? -17.932 -14.814 30.873 1.00 76.21 286 GLY B N 1
ATOM 4356 C CA . GLY B 1 294 ? -19.096 -14.040 31.275 1.00 76.69 286 GLY B CA 1
ATOM 4357 C C . GLY B 1 294 ? -20.163 -13.995 30.197 1.00 83.19 286 GLY B C 1
ATOM 4358 O O . GLY B 1 294 ? -21.354 -14.154 30.476 1.00 87.97 286 GLY B O 1
ATOM 4359 N N . ALA B 1 295 ? -19.749 -13.785 28.950 1.00 88.06 287 ALA B N 1
ATOM 4360 C CA . ALA B 1 295 ? -20.706 -13.660 27.861 1.00 85.65 287 ALA B CA 1
ATOM 4361 C C . ALA B 1 295 ? -21.490 -14.954 27.641 1.00 80.94 287 ALA B C 1
ATOM 4362 O O . ALA B 1 295 ? -22.711 -14.921 27.446 1.00 80.56 287 ALA B O 1
ATOM 4364 N N . ILE B 1 296 ? -20.811 -16.102 27.679 1.00 79.89 288 ILE B N 1
ATOM 4365 C CA . ILE B 1 296 ? -21.497 -17.380 27.477 1.00 74.91 288 ILE B C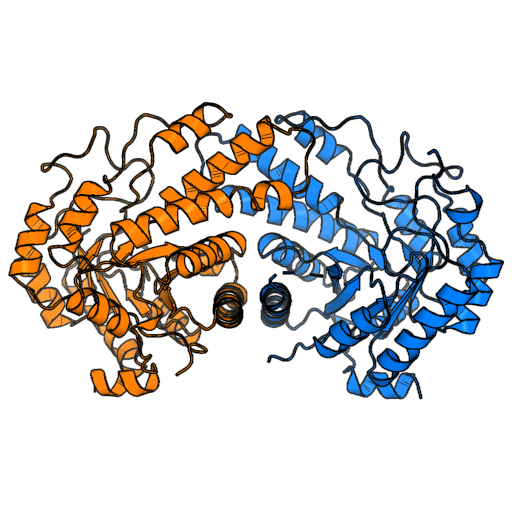A 1
ATOM 4366 C C . ILE B 1 296 ? -22.443 -17.674 28.637 1.00 74.17 288 ILE B C 1
ATOM 4367 O O . ILE B 1 296 ? -23.566 -18.153 28.441 1.00 80.98 288 ILE B O 1
ATOM 4372 N N . ARG B 1 297 ? -21.992 -17.426 29.864 1.00 72.71 289 ARG B N 1
ATOM 4373 C CA . ARG B 1 297 ? -22.816 -17.715 31.028 1.00 79.82 289 ARG B CA 1
ATOM 4374 C C . ARG B 1 297 ? -24.086 -16.884 31.005 1.00 83.56 289 ARG B C 1
ATOM 4375 O O . ARG B 1 297 ? -25.185 -17.402 31.231 1.00 88.56 289 ARG B O 1
ATOM 4383 N N . ARG B 1 298 ? -23.953 -15.588 30.713 1.00 87.52 290 ARG B N 1
ATOM 4384 C CA . ARG B 1 298 ? -25.129 -14.730 30.614 1.00 89.27 290 ARG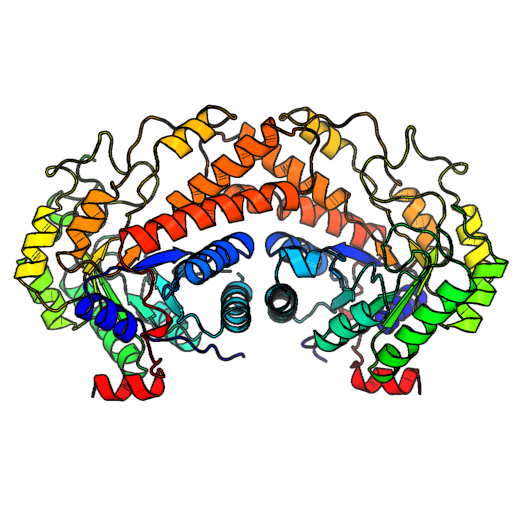 B CA 1
ATOM 4385 C C . ARG B 1 298 ? -26.036 -15.177 29.478 1.00 79.09 290 ARG B C 1
ATOM 4386 O O . ARG B 1 298 ? -27.259 -15.238 29.639 1.00 80.68 290 ARG B O 1
ATOM 4394 N N . PHE B 1 299 ? -25.460 -15.505 28.323 1.00 74.38 291 PHE B N 1
ATOM 4395 C CA . PHE B 1 299 ? -26.307 -15.856 27.191 1.00 77.57 291 PHE B CA 1
ATOM 4396 C C . PHE B 1 299 ? -26.998 -17.199 27.423 1.00 80.61 291 PHE B C 1
ATOM 4397 O O . PHE B 1 299 ? -28.191 -17.345 27.131 1.00 81.91 291 PHE B O 1
ATOM 4405 N N . MET B 1 300 ? -26.273 -18.188 27.962 1.00 79.12 292 MET B N 1
ATOM 4406 C CA . MET B 1 300 ? -26.851 -19.519 28.144 1.00 79.07 292 MET B CA 1
ATOM 4407 C C . MET B 1 300 ? -27.976 -19.524 29.172 1.00 81.53 292 MET B C 1
ATOM 4408 O O . MET B 1 300 ? -28.848 -20.399 29.120 1.00 78.68 292 MET B O 1
ATOM 4413 N N . ALA B 1 301 ? -27.985 -18.562 30.093 1.00 84.43 293 ALA B N 1
ATOM 4414 C CA . ALA B 1 301 ? -29.077 -18.440 31.050 1.00 78.41 293 ALA B CA 1
ATOM 4415 C C . ALA B 1 301 ? -30.228 -17.607 30.500 1.00 78.98 293 ALA B C 1
ATOM 4416 O O . ALA B 1 301 ? -31.395 -17.921 30.756 1.00 82.07 293 ALA B O 1
ATOM 4418 N N . GLU B 1 302 ? -29.914 -16.554 29.740 1.00 87.17 294 GLU B N 1
ATOM 4419 C CA . GLU B 1 302 ? -30.939 -15.714 29.125 1.00 89.14 294 GLU B CA 1
ATOM 4420 C C . GLU B 1 302 ? -31.681 -16.433 28.001 1.00 87.55 294 GLU B C 1
ATOM 4421 O O . GLU B 1 302 ? -32.815 -16.061 27.682 1.00 86.19 294 GLU B O 1
ATOM 4427 N N . ASN B 1 303 ? -31.048 -17.410 27.346 1.00 91.39 295 ASN B N 1
ATOM 4428 C CA . ASN B 1 303 ? -31.687 -18.186 26.279 1.00 84.01 295 ASN B CA 1
ATOM 4429 C C . ASN B 1 303 ? -31.341 -19.658 26.443 1.00 84.87 295 ASN B C 1
ATOM 4430 O O . ASN B 1 303 ? -30.471 -20.191 25.742 1.00 94.24 295 ASN B O 1
ATOM 4435 N N . PRO B 1 304 ? -32.053 -20.371 27.319 1.00 85.50 296 PRO B N 1
ATOM 4436 C CA . PRO B 1 304 ? -31.705 -21.770 27.587 1.00 77.77 296 PRO B CA 1
ATOM 4437 C C . PRO B 1 304 ? -32.178 -22.728 26.513 1.00 78.82 296 PRO B C 1
ATOM 4438 O O . PRO B 1 304 ? -31.862 -23.920 26.594 1.00 82.12 296 PRO B O 1
ATOM 4442 N N . ALA B 1 305 ? -32.932 -22.248 25.522 1.00 72.57 297 ALA B N 1
ATOM 4443 C CA . ALA B 1 305 ? -33.341 -23.096 24.417 1.00 69.03 297 ALA B CA 1
ATOM 4444 C C . ALA B 1 305 ? -32.385 -23.043 23.246 1.00 66.80 297 ALA B C 1
ATOM 4445 O O . ALA B 1 305 ? -32.429 -23.937 22.395 1.00 71.42 297 ALA B O 1
ATOM 4447 N N . GLU B 1 306 ? -31.552 -22.009 23.150 1.00 78.90 298 GLU B N 1
ATOM 4448 C CA . GLU B 1 306 ? -30.570 -21.957 22.073 1.00 75.14 298 GLU B CA 1
ATOM 4449 C C . GLU B 1 306 ? -29.493 -23.011 22.290 1.00 63.65 298 GLU B C 1
ATOM 4450 O O . GLU B 1 306 ? -29.039 -23.234 23.415 1.00 70.17 298 GLU B O 1
ATOM 4456 N N . PHE B 1 307 ? -29.078 -23.663 21.209 1.00 66.07 299 PHE B N 1
ATOM 4457 C CA . PHE B 1 307 ? -27.959 -24.583 21.301 1.00 68.38 299 PHE B CA 1
ATOM 4458 C C . PHE B 1 307 ? -26.942 -24.414 20.175 1.00 72.09 299 PHE B C 1
ATOM 4459 O O . PHE B 1 307 ? -25.968 -25.178 20.118 1.00 64.31 299 PHE B O 1
ATOM 4467 N N . ASP B 1 308 ? -27.127 -23.434 19.297 1.00 74.44 300 ASP B N 1
ATOM 4468 C CA . ASP B 1 308 ? -26.172 -23.119 18.247 1.00 55.79 300 ASP B CA 1
ATOM 4469 C C . ASP B 1 308 ? -24.995 -22.369 18.862 1.00 62.52 300 ASP B C 1
ATOM 4470 O O . ASP B 1 308 ? -25.156 -21.219 19.291 1.00 71.63 300 ASP B O 1
ATOM 4475 N N . PRO B 1 309 ? -23.806 -22.982 18.928 1.00 54.82 301 PRO B N 1
ATOM 4476 C CA . PRO B 1 309 ? -22.656 -22.285 19.527 1.00 63.10 301 PRO B CA 1
ATOM 4477 C C . PRO B 1 309 ? -22.345 -20.952 18.870 1.00 59.42 301 PRO B C 1
ATOM 4478 O O . PRO B 1 309 ? -21.896 -20.029 19.557 1.00 62.66 301 PRO B O 1
ATOM 4482 N N . ARG B 1 310 ? -22.575 -20.830 17.557 1.00 57.42 302 ARG B N 1
ATOM 4483 C CA . ARG B 1 310 ? -22.359 -19.567 16.856 1.00 55.79 302 ARG B CA 1
ATOM 4484 C C . ARG B 1 310 ? -23.097 -18.412 17.519 1.00 65.16 302 ARG B C 1
ATOM 4485 O O . ARG B 1 310 ? -22.645 -17.264 17.449 1.00 68.07 302 ARG B O 1
ATOM 4493 N N . LYS B 1 311 ? -24.232 -18.694 18.157 1.00 64.74 303 LYS B N 1
ATOM 4494 C CA . LYS B 1 311 ? -25.036 -17.632 18.747 1.00 65.02 303 LYS B CA 1
ATOM 4495 C C . LYS B 1 311 ? -24.337 -17.009 19.955 1.00 72.16 303 LYS B C 1
ATOM 4496 O O . LYS B 1 311 ? -24.352 -15.783 20.118 1.00 73.67 303 LYS B O 1
ATOM 4498 N N . TYR B 1 312 ? -23.700 -17.825 20.805 1.00 69.34 304 TYR B N 1
ATOM 4499 C CA . TYR B 1 312 ? -22.995 -17.262 21.951 1.00 65.58 304 TYR B CA 1
ATOM 4500 C C . TYR B 1 312 ? -21.526 -17.013 21.646 1.00 70.03 304 TYR B C 1
ATOM 4501 O O . TYR B 1 312 ? -20.877 -16.211 22.329 1.00 66.85 304 TYR B O 1
ATOM 4510 N N . PHE B 1 313 ? -20.985 -17.686 20.640 1.00 68.68 305 PHE B N 1
ATOM 4511 C CA . PHE B 1 313 ? -19.671 -17.307 20.155 1.00 63.16 305 PHE B CA 1
ATOM 4512 C C . PHE B 1 313 ? -19.667 -15.871 19.648 1.00 68.73 305 PHE B C 1
ATOM 4513 O O . PHE B 1 313 ? -18.691 -15.145 19.849 1.00 78.44 305 PHE B O 1
ATOM 4521 N N . ALA B 1 314 ? -20.749 -15.437 18.993 1.00 68.95 306 ALA B N 1
ATOM 4522 C CA . ALA B 1 314 ? -20.820 -14.040 18.579 1.00 64.01 306 ALA B CA 1
ATOM 4523 C C . ALA B 1 314 ? -20.772 -13.132 19.792 1.00 67.86 306 ALA B C 1
ATOM 4524 O O . ALA B 1 314 ? -20.161 -12.059 19.755 1.00 67.47 306 ALA B O 1
ATOM 4526 N N . LYS B 1 315 ? -21.444 -13.533 20.869 1.00 71.30 307 LYS B N 1
ATOM 4527 C CA . LYS B 1 315 ? -21.346 -12.832 22.146 1.00 81.97 307 LYS B CA 1
ATOM 4528 C C . LYS B 1 315 ? -20.170 -13.387 22.952 1.00 98.21 307 LYS B C 1
ATOM 4529 O O . LYS B 1 315 ? -20.346 -14.052 23.964 1.00 117.23 307 LYS B O 1
ATOM 4535 N N . THR B 1 316 ? -18.971 -13.197 22.410 1.00 85.87 308 THR B N 1
ATOM 4536 C CA . THR B 1 316 ? -17.672 -13.400 23.052 1.00 75.75 308 THR B CA 1
ATOM 4537 C C . THR B 1 316 ? -16.763 -12.566 22.181 1.00 64.62 308 THR B C 1
ATOM 4538 O O . THR B 1 316 ? -15.867 -11.882 22.669 1.00 65.44 308 THR B O 1
ATOM 4542 N N . VAL B 1 317 ? -17.032 -12.603 20.879 1.00 63.34 309 VAL B N 1
ATOM 4543 C CA . VAL B 1 317 ? -16.380 -11.675 19.973 1.00 66.33 309 VAL B CA 1
ATOM 4544 C C . VAL B 1 317 ? -16.730 -10.243 20.366 1.00 70.03 309 VAL B C 1
ATOM 4545 O O . VAL B 1 317 ? -15.854 -9.384 20.493 1.00 84.96 309 VAL B O 1
ATOM 4549 N N . ASP B 1 318 ? -18.013 -9.981 20.607 1.00 70.16 310 ASP B N 1
ATOM 4550 C CA . ASP B 1 318 ? -18.452 -8.645 20.983 1.00 77.60 310 ASP B CA 1
ATOM 4551 C C . ASP B 1 318 ? -17.800 -8.203 22.285 1.00 82.87 310 ASP B C 1
ATOM 4552 O O . ASP B 1 318 ? -17.268 -7.091 22.386 1.00 82.03 310 ASP B O 1
ATOM 4557 N N . SER B 1 319 ? -17.803 -9.077 23.289 1.00 85.23 311 SER B N 1
ATOM 4558 C CA . SER B 1 319 ? -17.318 -8.662 24.598 1.00 90.75 311 SER B CA 1
ATOM 4559 C C . SER B 1 319 ? -15.791 -8.616 24.654 1.00 92.68 311 SER B C 1
ATOM 4560 O O . SER B 1 319 ? -15.220 -7.698 25.256 1.00 97.91 311 SER B O 1
ATOM 4563 N N . MET B 1 320 ? -15.110 -9.574 24.015 1.00 84.01 312 MET B N 1
ATOM 4564 C CA . MET B 1 320 ? -13.653 -9.501 23.917 1.00 71.00 312 MET B CA 1
ATOM 4565 C C . MET B 1 320 ? -13.214 -8.280 23.119 1.00 70.81 312 MET B C 1
ATOM 4566 O O . MET B 1 320 ? -12.264 -7.583 23.500 1.00 74.33 312 MET B O 1
ATOM 4571 N N . LYS B 1 321 ? -13.902 -8.004 22.011 1.00 68.44 313 LYS B N 1
ATOM 4572 C CA . LYS B 1 321 ? -13.550 -6.874 21.157 1.00 72.72 313 LYS B CA 1
ATOM 4573 C C . LYS B 1 321 ? -13.579 -5.562 21.936 1.00 76.86 313 LYS B C 1
ATOM 4574 O O . LYS B 1 321 ? -12.701 -4.706 21.769 1.00 75.48 313 LYS B O 1
ATOM 4580 N N . GLN B 1 322 ? -14.557 -5.409 22.825 1.00 73.01 314 GLN B N 1
ATOM 4581 C CA . GLN B 1 322 ? -14.659 -4.181 23.597 1.00 77.70 314 GLN B CA 1
ATOM 4582 C C . GLN B 1 322 ? -13.482 -4.025 24.550 1.00 77.30 314 GLN B C 1
ATOM 4583 O O . GLN B 1 322 ? -13.026 -2.903 24.795 1.00 77.76 314 GLN B O 1
ATOM 4589 N N . ILE B 1 323 ? -13.017 -5.124 25.146 1.00 75.15 315 ILE B N 1
ATOM 4590 C CA . ILE B 1 323 ? -11.863 -5.025 26.032 1.00 78.50 315 ILE B CA 1
ATOM 4591 C C . ILE B 1 323 ? -10.636 -4.587 25.251 1.00 78.04 315 ILE B C 1
ATOM 4592 O O . ILE B 1 323 ? -9.873 -3.721 25.697 1.00 76.20 315 ILE B O 1
ATOM 4597 N N . CYS B 1 324 ? -10.434 -5.172 24.070 1.00 76.33 316 CYS B N 1
ATOM 4598 C CA . CYS B 1 324 ? -9.282 -4.810 23.253 1.00 72.85 316 CYS B CA 1
ATOM 4599 C C . CYS B 1 324 ? -9.364 -3.357 22.808 1.00 76.06 316 CYS B C 1
ATOM 4600 O O . CYS B 1 324 ? -8.348 -2.653 22.777 1.00 73.90 316 CYS B O 1
ATOM 4603 N N . ILE B 1 325 ? -10.561 -2.893 22.439 1.00 83.74 317 ILE B N 1
ATOM 4604 C CA . ILE B 1 325 ? -10.736 -1.481 22.104 1.00 82.23 317 ILE B CA 1
ATOM 4605 C C . ILE B 1 325 ? -10.402 -0.599 23.304 1.00 80.16 317 ILE B C 1
ATOM 4606 O O . ILE B 1 325 ? -9.716 0.426 23.170 1.00 79.25 317 ILE B O 1
ATOM 4611 N N . ASP B 1 326 ? -10.884 -0.980 24.493 1.00 83.13 318 ASP B N 1
ATOM 4612 C CA . ASP B 1 326 ? -10.628 -0.194 25.698 1.00 83.68 318 ASP B CA 1
ATOM 4613 C C . ASP B 1 326 ? -9.133 -0.023 25.948 1.00 84.46 318 ASP B C 1
ATOM 4614 O O . ASP B 1 326 ? -8.695 1.014 26.460 1.00 83.26 318 ASP B O 1
ATOM 4619 N N . ARG B 1 327 ? -8.342 -1.050 25.634 1.00 83.29 319 ARG B N 1
ATOM 4620 C CA . ARG B 1 327 ? -6.900 -0.996 25.860 1.00 87.38 319 ARG B CA 1
ATOM 4621 C C . ARG B 1 327 ? -6.167 -0.214 24.765 1.00 86.78 319 ARG B C 1
ATOM 4622 O O . ARG B 1 327 ? -5.330 0.644 25.068 1.00 89.74 319 ARG B O 1
ATOM 4630 N N . TYR B 1 328 ? -6.450 -0.514 23.490 1.00 82.32 320 TYR B N 1
ATOM 4631 C CA . TYR B 1 328 ? -5.826 0.216 22.384 1.00 82.06 320 TYR B CA 1
ATOM 4632 C C . TYR B 1 328 ? -5.973 1.730 22.553 1.00 84.05 320 TYR B C 1
ATOM 4633 O O . TYR B 1 328 ? -5.042 2.491 22.261 1.00 83.34 320 TYR B O 1
ATOM 4642 N N . GLU B 1 329 ? -7.139 2.183 23.021 1.00 82.10 321 GLU B N 1
ATOM 4643 C CA . GLU B 1 329 ? -7.401 3.612 23.168 1.00 83.98 321 GLU B CA 1
ATOM 4644 C C . GLU B 1 329 ? -6.738 4.175 24.418 1.00 85.09 321 GLU B C 1
ATOM 4645 O O . GLU B 1 329 ? -6.056 5.203 24.355 1.00 86.39 321 GLU B O 1
ATOM 4651 N N . ALA B 1 330 ? -6.919 3.507 25.561 1.00 85.35 322 ALA B N 1
ATOM 4652 C CA . ALA B 1 330 ? -6.298 3.960 26.798 1.00 87.18 322 ALA B CA 1
ATOM 4653 C C . ALA B 1 330 ? -4.776 3.867 26.746 1.00 95.43 322 ALA B C 1
ATOM 4654 O O . ALA B 1 330 ? -4.095 4.587 27.484 1.00 88.21 322 ALA B O 1
ATOM 4656 N N . PHE B 1 331 ? -4.223 3.015 25.889 1.00 84.09 323 PHE B N 1
ATOM 4657 C CA . PHE B 1 331 ? -2.781 2.856 25.813 1.00 83.35 323 PHE B CA 1
ATOM 4658 C C . PHE B 1 331 ? -2.161 3.680 24.692 1.00 86.75 323 PHE B C 1
ATOM 4659 O O . PHE B 1 331 ? -0.950 3.590 24.474 1.00 82.60 323 PHE B O 1
ATOM 4667 N N . GLY B 1 332 ? -2.956 4.481 23.983 1.00 84.96 324 GLY B N 1
ATOM 4668 C CA . GLY B 1 332 ? -2.442 5.256 22.874 1.00 83.93 324 GLY B CA 1
ATOM 4669 C C . GLY B 1 332 ? -2.106 4.452 21.640 1.00 83.40 324 GLY B C 1
ATOM 4670 O O . GLY B 1 332 ? -1.584 5.017 20.675 1.00 81.16 324 GLY B O 1
ATOM 4671 N N . THR B 1 333 ? -2.409 3.150 21.627 1.00 79.37 325 THR B N 1
ATOM 4672 C CA . THR B 1 333 ? -2.144 2.349 20.442 1.00 76.90 325 THR B CA 1
ATOM 4673 C C . THR B 1 333 ? -2.998 2.818 19.270 1.00 80.52 325 THR B C 1
ATOM 4674 O O . THR B 1 333 ? -2.592 2.673 18.110 1.00 75.28 325 THR B O 1
ATOM 4678 N N . ALA B 1 334 ? -4.180 3.370 19.557 1.00 78.15 326 ALA B N 1
ATOM 4679 C CA . ALA B 1 334 ? -5.126 3.741 18.513 1.00 77.99 326 ALA B CA 1
ATOM 4680 C C . ALA B 1 334 ? -4.550 4.813 17.594 1.00 87.44 326 ALA B C 1
ATOM 4681 O O . ALA B 1 334 ? -3.815 5.704 18.029 1.00 92.84 326 ALA B O 1
ATOM 4683 N N . GLY B 1 335 ? -4.857 4.692 16.302 1.00 79.37 327 GLY B N 1
ATOM 4684 C CA . GLY B 1 335 ? -4.459 5.659 15.302 1.00 77.90 327 GLY B CA 1
ATOM 4685 C C . GLY B 1 335 ? -3.080 5.457 14.708 1.00 80.98 327 GLY B C 1
ATOM 4686 O O . GLY B 1 335 ? -2.675 6.250 13.849 1.00 78.89 327 GLY B O 1
ATOM 4687 N N . ASN B 1 336 ? -2.369 4.390 15.081 1.00 77.31 328 ASN B N 1
ATOM 4688 C CA . ASN B 1 336 ? -0.986 4.212 14.656 1.00 75.91 328 ASN B CA 1
ATOM 4689 C C . ASN B 1 336 ? -0.800 3.177 13.558 1.00 76.39 328 ASN B C 1
ATOM 4690 O O . ASN B 1 336 ? 0.289 3.123 12.981 1.00 80.83 328 ASN B O 1
ATOM 4695 N N . ALA B 1 337 ? -1.828 2.389 13.232 1.00 70.31 329 ALA B N 1
ATOM 4696 C CA . ALA B 1 337 ? -1.662 1.321 12.253 1.00 71.53 329 ALA B CA 1
ATOM 4697 C C . ALA B 1 337 ? -1.211 1.866 10.906 1.00 77.48 329 ALA B C 1
ATOM 4698 O O . ALA B 1 337 ? -0.324 1.294 10.262 1.00 74.25 329 ALA B O 1
ATOM 4700 N N . ASP B 1 338 ? -1.829 2.951 10.437 1.00 76.50 330 ASP B N 1
ATOM 4701 C CA . ASP B 1 338 ? -1.448 3.481 9.132 1.00 84.41 330 ASP B CA 1
ATOM 4702 C C . ASP B 1 338 ? -0.301 4.498 9.174 1.00 77.52 330 ASP B C 1
ATOM 4703 O O . ASP B 1 338 ? 0.032 5.067 8.131 1.00 78.92 330 ASP B O 1
ATOM 4708 N N . LYS B 1 339 ? 0.326 4.721 10.331 1.00 73.89 331 LYS B N 1
ATOM 4709 C CA . LYS B 1 339 ? 1.552 5.515 10.430 1.00 72.42 331 LYS B CA 1
ATOM 4710 C C . LYS B 1 339 ? 2.825 4.684 10.293 1.00 80.04 331 LYS B C 1
ATOM 4711 O O . LYS B 1 339 ? 3.924 5.243 10.345 1.00 92.35 331 LYS B O 1
ATOM 4717 N N . ILE B 1 340 ? 2.707 3.375 10.113 1.00 78.28 332 ILE B N 1
ATOM 4718 C CA . ILE B 1 340 ? 3.823 2.441 10.185 1.00 66.97 332 ILE B CA 1
ATOM 4719 C C . ILE B 1 340 ? 4.155 1.961 8.776 1.00 66.10 332 ILE B C 1
ATOM 4720 O O . ILE B 1 340 ? 3.315 1.332 8.115 1.00 63.71 332 ILE B O 1
ATOM 4725 N N . ARG B 1 341 ? 5.385 2.243 8.313 1.00 65.09 333 ARG B N 1
ATOM 4726 C CA . ARG B 1 341 ? 5.844 1.708 7.038 1.00 63.27 333 ARG B CA 1
ATOM 4727 C C . ARG B 1 341 ? 6.613 0.422 7.305 1.00 69.42 333 ARG B C 1
ATOM 4728 O O . ARG B 1 341 ? 7.747 0.485 7.796 1.00 74.85 333 ARG B O 1
ATOM 4730 N N . PRO B 1 342 ? 6.046 -0.749 7.016 1.00 69.25 334 PRO B N 1
ATOM 4731 C CA . PRO B 1 342 ? 6.680 -2.006 7.426 1.00 64.94 334 PRO B CA 1
ATOM 4732 C C . PRO B 1 342 ? 8.059 -2.209 6.850 1.00 65.15 334 PRO B C 1
ATOM 4733 O O . PRO B 1 342 ? 8.318 -1.910 5.683 1.00 70.32 334 PRO B O 1
ATOM 4737 N N . ILE B 1 343 ? 8.907 -2.822 7.666 1.00 65.55 335 ILE B N 1
ATOM 4738 C CA . ILE B 1 343 ? 10.233 -3.277 7.276 1.00 61.28 335 ILE B CA 1
ATOM 4739 C C . ILE B 1 343 ? 10.221 -4.793 7.365 1.00 53.26 335 ILE B C 1
ATOM 4740 O O . ILE B 1 343 ? 9.806 -5.349 8.387 1.00 53.21 335 ILE B O 1
ATOM 4745 N N . SER B 1 344 ? 10.613 -5.456 6.278 1.00 55.24 336 SER B N 1
ATOM 4746 C CA . SER B 1 344 ? 10.605 -6.914 6.230 1.00 50.18 336 SER B CA 1
ATOM 4747 C C . SER B 1 344 ? 11.569 -7.504 7.255 1.00 52.80 336 SER B C 1
ATOM 4748 O O . SER B 1 344 ? 12.538 -6.870 7.689 1.00 54.31 336 SER B O 1
ATOM 4751 N N . LEU B 1 345 ? 11.296 -8.745 7.644 1.00 59.12 337 LEU B N 1
ATOM 4752 C CA . LEU B 1 345 ? 12.224 -9.428 8.537 1.00 63.71 337 LEU B CA 1
ATOM 4753 C C . LEU B 1 345 ? 13.581 -9.619 7.865 1.00 59.33 337 LEU B C 1
ATOM 4754 O O . LEU B 1 345 ? 14.610 -9.710 8.542 1.00 65.51 337 LEU B O 1
ATOM 4759 N N . GLU B 1 346 ? 13.589 -9.672 6.534 1.00 50.66 338 GLU B N 1
ATOM 4760 C CA . GLU B 1 346 ? 14.820 -9.770 5.769 1.00 54.06 338 GLU B CA 1
ATOM 4761 C C . GLU B 1 346 ? 15.682 -8.528 5.988 1.00 54.87 338 GLU B C 1
ATOM 4762 O O . GLU B 1 346 ? 16.858 -8.626 6.357 1.00 51.52 338 GLU B O 1
ATOM 4768 N N . LYS B 1 347 ? 15.088 -7.342 5.833 1.00 48.48 339 LYS B N 1
ATOM 4769 C CA . LYS B 1 347 ? 15.815 -6.108 6.089 1.00 50.53 339 LYS B CA 1
ATOM 4770 C C . LYS B 1 347 ? 16.114 -5.912 7.573 1.00 51.89 339 LYS B C 1
ATOM 4771 O O . LYS B 1 347 ? 17.048 -5.180 7.913 1.00 56.87 339 LYS B O 1
ATOM 4773 N N . MET B 1 348 ? 15.357 -6.548 8.468 1.00 57.32 340 MET B N 1
ATOM 4774 C CA . MET B 1 348 ? 15.665 -6.446 9.892 1.00 59.22 340 MET B CA 1
ATOM 4775 C C . MET B 1 348 ? 16.971 -7.149 10.259 1.00 55.31 340 MET B C 1
ATOM 4776 O O . MET B 1 348 ? 17.486 -6.931 11.360 1.00 53.88 340 MET B O 1
ATOM 4781 N N . VAL B 1 349 ? 17.484 -8.031 9.397 1.00 50.21 341 VAL B N 1
ATOM 4782 C CA . VAL B 1 349 ? 18.798 -8.623 9.640 1.00 49.93 341 VAL B CA 1
ATOM 4783 C C . VAL B 1 349 ? 19.876 -7.540 9.652 1.00 60.18 341 VAL B C 1
ATOM 4784 O O . VAL B 1 349 ? 20.803 -7.573 10.468 1.00 65.62 341 VAL B O 1
ATOM 4788 N N . ASP B 1 350 ? 19.754 -6.550 8.760 1.00 52.85 342 ASP B N 1
ATOM 4789 C CA . ASP B 1 350 ? 20.706 -5.452 8.696 1.00 53.92 342 ASP B CA 1
ATOM 4790 C C . ASP B 1 350 ? 20.680 -4.580 9.943 1.00 59.29 342 ASP B C 1
ATOM 4791 O O . ASP B 1 350 ? 21.601 -3.782 10.143 1.00 78.01 342 ASP B O 1
ATOM 4796 N N . ARG B 1 351 ? 19.618 -4.643 10.735 1.00 59.57 343 ARG B N 1
ATOM 4797 C CA . ARG B 1 351 ? 19.577 -3.919 11.994 1.00 58.59 343 ARG B CA 1
ATOM 4798 C C . ARG B 1 351 ? 20.428 -4.577 13.078 1.00 58.56 343 ARG B C 1
ATOM 4799 O O . ARG B 1 351 ? 20.794 -3.904 14.051 1.00 60.43 343 ARG B O 1
ATOM 4807 N N . TYR B 1 352 ? 20.724 -5.877 12.958 1.00 56.53 344 TYR B N 1
ATOM 4808 C CA . TYR B 1 352 ? 21.513 -6.589 13.968 1.00 56.76 344 TYR B CA 1
ATOM 4809 C C . TYR B 1 352 ? 22.946 -6.919 13.544 1.00 58.72 344 TYR B C 1
ATOM 4810 O O . TYR B 1 352 ? 23.862 -6.826 14.362 1.00 61.90 344 TYR B O 1
ATOM 4819 N N . LYS B 1 353 ? 23.166 -7.306 12.290 1.00 54.26 345 LYS B N 1
ATOM 4820 C CA . LYS B 1 353 ? 24.492 -7.584 11.759 1.00 53.69 345 LYS B CA 1
ATOM 4821 C C . LYS B 1 353 ? 24.844 -6.496 10.771 1.00 58.80 345 LYS B C 1
ATOM 4822 O O . LYS B 1 353 ? 25.822 -5.762 10.953 1.00 59.03 345 LYS B O 1
#

B-factor: mean 67.53, std 21.46, range [31.63, 157.51]

Nearest PDB structures (foldseek):
  5u7s-assembly1_A-2  TM=1.003E+00  e=1.413E-69  Acinetobacter baumannii
  5u7s-assembly1_B-2  TM=9.666E-01  e=2.846E-60  Acinetobacter baumannii
  5u4n-assembly1_A-2  TM=9.952E-01  e=6.087E-57  Neisseria gonorrhoeae
  3gb6-assembly1_B  TM=9.387E-01  e=7.221E-39  Giardia duodenalis
  3ohi-assembly1_B  TM=9.451E-01  e=7.959E-38  Giardia duodenalis

Radius of gyration: 27.64 Å; Cα contacts (8 Å, |Δi|>4): 1448; chains: 2; bounding box: 73×59×70 Å

InterPro domains:
  IPR000771 Fructose-bisphosphate aldolase, class-II [PF01116] (5-327)
  IPR000771 Fructose-bisphosphate aldolase, class-II [PIRSF001359] (1-328)
  IPR000771 Fructose-bisphosphate aldolase, class-II [PS00806] (139-150)
  IPR000771 Fructose-bisphosphate aldolase, class-II [TIGR00167] (1-329)
  IPR000771 Fructose-bisphosphate aldolase, class-II [cd00947] (6-327)
  IPR006412 Fructose-bisphosphate aldolase, class II, Calvin cycle subtype [TIGR01521] (3-344)
  IPR013785 Aldolase-type TIM barrel [G3DSA:3.20.20.70] (1-345)

Organism: Acinetobacter baumannii (NCBI:txid470)

Foldseek 3Di:
DDADFAFAPLQQLVVCVVVLFAAEEEEDDALLLLLLLLVLCVVQVFAYHYEDELVPVRVVVSRRVSCVVCVLHHYAYEYPQQAFLVSLVVVVVVPGQEYEHELQAHSVSPHGDDLVSQLVRLQSNLVVNLLQLRAYEYEQADAAWCVCPDDNPRQFHALVSLLVSCVSRVGQEYEGGQGAHAAQARDQDQDDCNTGPLVRLQSNCVSVVPHAYEYENAAQNDVVLVVLQVVLPHDDDRHGGHDLVSVLVSSSRRHHYYYYYNQLVSQLSSQLSNVCVVCVVDDDPCVSSVSSSVSSSVVSNVNCVSRVRGPCSNVDDGDGSNRSSVVPD/DWQLAAFAPLQVLVVCLVVLFAAEEEEDQAQLLLLLLLVLCVVQVFAYEYEHEPCSCVRQPLVRVLVSVSVSCVVCTLHHYAYEYPAQAALVSVVVVVVSPGQEYEHAQQAHSVSPHGDDPVSQLVRLQSNLVVNLLQLRAYEYEDPPVQFDAQVSLVVSCVSRVGQEYEGHQQADADQQRDLDQDDCVRGVLVRLLVNCVSVVPHAYEYPRQAQNDVVLVVLQVVLPHDDDDHGGHDLVSVLVSSSRRHHYYYHYNNLVSQLSSQCSNVCVVCVPDDPVVVSSVSSSVRSSVVSNVRCVSRVSGPCSNVRDGDDSNVSSVVPD

Secondary structure (DSSP, 8-state):
-----PPPHHHHHHHHHHTT--EEEEE--SHHHHHHHHHHHHHHT--EEEEEE--HHHHHHHHHHHHHH-TTS-EEEEEEEE-SHHHHHHHHHHT-SEEEE-TTB-TTSSSB--HHHHHHHHHHHHHHHHTTT-EEEEEES----S-----HHHHB--HHHHHHHHHHH--SEEEE-BS--SSS-SBSSS--TTTS-HHHHHHHHHHSTTSEEEE-S-----HHHHHHHHHTT----S-B---HHHHHHHHTTTEEEEEE-HHHHHHHHHHHHHHHHH-TT---HHHHHHHHHHHHHHHHHHHHHHTT-TT-GGG-----HHHHGGGT-/---SS---HHHHHHHHHHTT--EEEEE--SHHHHHHHHHHHHHHT--EEEEE-TTHHHHH-HHHHHHHHHHHHHH-TTS-EEEEEEEE-SHHHHHHHHHHT-SEEEE-TTB-TTSSSB--HHHHHHHHHHHHHHHHTTT-EEEEE-----B--HHHHHHHHHHH--SEEEE-BS--SSS--BSS---TTTS-HHHHHHHHHH-TTSEEEESS-----HHHHHHHHHTT----S-B---HHHHHHHHHTTEEEEEE-HHHHHHHHHHHHHHHHH-TT---HHHHHHHHHHHHHHHHHHHHHHTT-TT-GGG-----TTGGGGGT-

Solvent-accessible surface area: 23551 Å² total; per-residue (Å²): 151,60,160,23,70,14,2,0,2,46,20,0,0,40,28,0,37,76,82,121,3,0,0,0,0,0,28,21,42,2,0,6,7,1,23,0,0,1,54,0,0,55,78,11,39,0,0,0,0,2,4,22,88,80,49,74,33,3,34,23,10,4,2,14,0,1,27,77,56,10,103,98,7,11,4,0,6,0,2,13,48,0,43,24,16,92,32,0,82,131,10,22,153,98,26,22,0,0,0,0,0,6,0,4,46,9,68,93,29,72,83,56,41,91,67,114,72,1,11,76,9,0,126,82,0,13,71,50,0,20,71,45,0,4,1,1,2,0,2,10,8,14,34,15,21,32,68,131,150,46,88,115,84,68,15,27,0,46,43,129,52,0,32,87,0,16,75,35,4,94,11,3,2,0,0,2,1,1,2,2,18,115,29,0,126,4,6,89,95,78,7,67,58,105,10,0,14,21,92,52,0,72,84,0,37,80,45,22,84,136,34,12,0,0,1,2,7,0,3,16,2,16,68,111,31,7,136,28,0,67,127,55,50,11,95,9,48,141,3,45,4,0,46,48,73,44,0,45,58,0,10,125,44,2,0,21,0,0,14,3,26,11,0,1,60,0,0,3,0,0,5,0,11,104,31,6,52,68,62,49,72,32,38,26,3,53,36,1,13,40,95,3,18,74,16,6,55,90,10,0,24,63,11,0,100,45,4,34,0,35,37,10,1,115,125,14,81,90,70,66,43,150,49,7,46,113,126,59,140,162,129,7,73,58,19,2,0,3,41,21,0,0,51,29,0,41,75,87,118,3,0,0,0,0,0,10,10,9,2,18,18,16,1,50,0,0,0,50,0,0,55,68,11,37,0,0,0,0,2,3,8,23,66,32,1,90,88,45,1,5,15,25,0,11,68,7,4,9,62,0,1,12,80,53,12,79,79,1,1,3,0,7,0,9,8,39,0,38,24,8,91,41,0,80,116,3,23,140,25,32,4,0,1,0,0,0,10,0,6,41,9,71,95,36,71,77,66,43,68,78,110,64,3,11,81,10,0,122,84,0,15,70,53,0,18,72,51,0,4,0,1,1,0,16,9,13,50,171,72,106,7,58,51,79,54,0,36,48,0,16,78,52,6,93,10,4,2,0,1,12,15,7,34,35,70,116,34,17,82,19,18,99,54,86,12,54,63,128,73,2,20,44,81,23,1,35,44,2,41,80,46,27,100,89,30,13,0,0,5,19,13,0,8,17,6,23,88,113,31,16,59,25,6,65,130,48,51,6,111,38,59,87,38,66,5,2,51,46,78,42,0,65,44,0,10,81,80,2,0,18,0,0,9,0,38,7,0,8,58,4,0,2,0,0,6,0,13,83,24,13,54,112,52,45,49,76,22,22,6,120,31,2,18,49,100,4,18,76,15,4,66,92,8,0,23,67,11,0,103,43,4,33,0,33,34,7,0,100,124,4,70,39,74,56,43,150,46,9,42,116,132,62,124

Sequence (653 aa):
HHHMALISMRQLLDHAAEHNYGVPAFNVNNLEQMRAIMLAADATNSPVIVQASAGAPFLRHLILAAIEEWPHIPVVMHQDHGTSPDVCQRSIQLGFSSVMMDGSLGADGKTPTTYDYNVDVTRQVVAMAHACGVSVEGEIGCLGSLETVLDHSQLLTSVEEAKQFVADTNVDALAIAVGTSHGAYKFTRPPTGDILAIDRIKEIHAALPNTHLVMHGSSSVPQEWLKVINEFGGNIGETYGVPVEQLVEAIKHGVRKINIDTDLRLASTGAIRRFMAENPAEFDPRKYFAKTVDSMKQICIDRYEAFGTAGNADKIRPISLEKMVDRYKHHHMALISMRQLLDHAAEHNYGVPAFNVNNLEQMRAIMLAADATNSPVIVQASAGARKYAGAPFLRHLILAAIEEWPHIPVVMHQDHGTSPDVCQRSIQLGFSSVMMDGSLGADGKTPTTYDYNVDVTRQVVAMAHACGVSVEGEIGCQLLTSVEEAKQFVADTNVDALAIAVGTSHGAYKFTRPPTGDILAIDRIKEIHAALPNTHLVMHGSSSVPQEWLKVINEFGGNIGETYGVPVEQLVEAIKHGVRKINIDTDLRLASTGAIRRFMAENPAEFDPRKYFAKTVDSMKQICIDRYEAFGTAGNADKIRPISLEKMVDRYK

CATH classification: 3.20.20.70